Protein AF-0000000080709568 (afdb_homodimer)

Nearest PDB structures (foldseek):
  7ezg-assembly1_A  TM=5.751E-01  e=1.895E-12  Homo sapiens
  7d8d-assembly1_A  TM=6.958E-01  e=1.451E-09  Saccharomyces cerevisiae
  2hv9-assembly1_A  TM=7.213E-01  e=6.049E-09  Encephalitozoon cuniculi
  1ri1-assembly1_A  TM=7.006E-01  e=7.242E-08  Encephalitozoon cuniculi
  7pga-assembly2_C  TM=5.529E-01  e=3.460E-09  Streptomyces peucetius

InterPro domains:
  IPR013216 Methyltransferase type 11 [PF08241] (104-204)
  IPR029063 S-adenosyl-L-methionine-dependent methyltransferase superfamily [G3DSA:3.40.50.150] (75-273)
  IPR029063 S-adenosyl-L-methionine-dependent methyltransferase superfamily [SSF53335] (43-261)
  IPR050508 Methyltransferase Superfamily [PTHR42912] (42-224)

Organism: Ectocarpus siliculosus (NCBI:txid2880)

Sequence (548 aa):
MQECVDTLTEKSKAGNEMVSNLVQSLGSALVYPDAGNFDTNRKLWDNYAAEWEPDASWVQKMAQGSKTERLEVVGDEWSTRDDVMRVINDFILPNVTEESNVGEIGCGGGRVTVEVFRKAGQLTCFDISKNMLKRTRDAVGEGVCAGGGKVIFVLLSQPRLPENASDSLDFVILYDVLVHVDLHITNKYIREIARVLKPGGKAFLSTANFLSPGGWDRFNAQDKYSVGGFYFMCPDMVRLMLDKAGLRVVREGDHDPSNSYYNRDYLVLVQKPLMQECVDTLTEKSKAGNEMVSNLVQSLGSALVYPDAGNFDTNRKLWDNYAAEWEPDASWVQKMAQGSKTERLEVVGDEWSTRDDVMRVINDFILPNVTEESNVGEIGCGGGRVTVEVFRKAGQLTCFDISKNMLKRTRDAVGEGVCAGGGKVIFVLLSQPRLPENASDSLDFVILYDVLVHVDLHITNKYIREIARVLKPGGKAFLSTANFLSPGGWDRFNAQDKYSVGGFYFMCPDMVRLMLDKAGLRVVREGDHDPSNSYYNRDYLVLVQKPL

Secondary structure (DSSP, 8-state):
--SHHHHTTTSSSHHHHHHHHHHHHHHHHHT-GGGHHHHHHHHHHHHHHHH--TT-HHHHHHHHHHT-----STTGGGS-HHHHHHHIIIIIGGG--TT-EEEEES-TTSTTHHHHHTT-SEEEEEES-HHHHHHHHHHHTT---TTS-PEEEEE-SSS---GGGTT-EEEEEE-SSGGGS-HHHHHHHHHHHHHHEEEEEEEEEEEEETTSHHHHHHHHH--S--TTSPPEE-HHHHHHHHHHTT-EEEEEPPP-TTSHHHHHEEEEEEE---/--SHHHHTTTTTSHHHHHHHHHHHHTTTTTT-GGGHHHHHHHHHHHHHHHH--TT-HHHHHHHHHHT-----STTGGGS-HHHHHHHIIIIIGGG--TT-EEEEES-TTSTTHHHHHTT-SEEEEEES-HHHHHHHHHHHTT---TTSPPEEEEE-SSS---GGGTT-EEEEEE-SSGGGS-HHHHHHHHHHHHHHEEEEEEEEEEEEETTSHHHHHHHHH--S--TTSPPEE-HHHHHHHHHHTT-EEEEEPPP-TTSHHHHHEEEEEEE---

Foldseek 3Di:
DVPVVPPVCPPVVPLCVVCVVCCVVCVVLQPPVPVALLSSLQSSLQVCLVPDDCPDPNLVVLLVVQVEDDDDWPPCSPHHPVQVVVLCVVAPQVQAALDFEEEEAACFLPSSVLVRQAGHVEYEYEYQHPSRLVNNCVVNDPDHGNNRHHYHYDHDPDLADDPVLFQPGQEYEAEPPQQLGEPVSVLSNLLRVLGRHHAFHKYKHKAFACPFPLSVVQVVVDPDDDSVGTDYDHPVSVVVSNVVSQKAWDDWQAADPVHNRSRTITITMIGHHD/DVPVVPPVCPPVVPLCVVCVVCCVVCVVLQPPPPVALLSSLQSSLQVCLVPDDCPDPNLVVLLVVQVEDDDDWPPCSPHHPVQVVVLCVVAPQVQAALDFEEEEAACFLPSSVLVRQAGHVEYEYEYQHPSRLVNNCVVNDPDGGNNRYHYHYDHDPDLADDPVLFQPGQEYEAEPPQQLGEPVSVLSNLLRVLGRHHAFHKYKHKAFACPFPLSVVQVVVDPDDGSVGTDYDHPVSVVVSNVVSQKAWDDWAAADPVHNRSRTITITMIGHHD

pLDDT: mean 85.51, std 22.57, range [19.78, 98.94]

Structure (mmCIF, N/CA/C/O backbone):
data_AF-0000000080709568-model_v1
#
loop_
_entity.id
_entity.type
_entity.pdbx_description
1 polymer 'Methyltransferase type 12'
#
loop_
_atom_site.group_PDB
_atom_site.id
_atom_site.type_symbol
_atom_site.label_atom_id
_atom_site.label_alt_id
_atom_site.label_comp_id
_atom_site.label_asym_id
_atom_site.label_entity_id
_atom_site.label_seq_id
_atom_site.pdbx_PDB_ins_code
_atom_site.Cartn_x
_atom_site.Cartn_y
_atom_site.Cartn_z
_atom_site.occupancy
_atom_site.B_iso_or_equiv
_atom_site.auth_seq_id
_atom_site.auth_comp_id
_atom_site.auth_asym_id
_atom_site.auth_atom_id
_atom_site.pdbx_PDB_model_num
ATOM 1 N N . MET A 1 1 ? -40.188 -3.842 -18.328 1 19.81 1 MET A N 1
ATOM 2 C CA . MET A 1 1 ? -38.875 -4.176 -17.797 1 19.81 1 MET A CA 1
ATOM 3 C C . MET A 1 1 ? -37.875 -3.059 -18.062 1 19.81 1 MET A C 1
ATOM 5 O O . MET A 1 1 ? -36.75 -3.074 -17.547 1 19.81 1 MET A O 1
ATOM 9 N N . GLN A 1 2 ? -38.062 -2.156 -19.047 1 22.19 2 GLN A N 1
ATOM 10 C CA . GLN A 1 2 ? -37.656 -0.874 -19.594 1 22.19 2 GLN A CA 1
ATOM 11 C C . GLN A 1 2 ? -37.75 0.238 -18.562 1 22.19 2 GLN A C 1
ATOM 13 O O . GLN A 1 2 ? -36.906 1.123 -18.5 1 22.19 2 GLN A O 1
ATOM 18 N N . GLU A 1 3 ? -38.844 0.285 -17.812 1 22.75 3 GLU A N 1
ATOM 19 C CA . GLU A 1 3 ? -39.312 1.356 -16.953 1 22.75 3 GLU A CA 1
ATOM 20 C C . GLU A 1 3 ? -38.469 1.49 -15.695 1 22.75 3 GLU A C 1
ATOM 22 O O . GLU A 1 3 ? -38.344 2.576 -15.125 1 22.75 3 GLU A O 1
ATOM 27 N N . CYS A 1 4 ? -38.188 0.344 -15.055 1 20.33 4 CYS A N 1
ATOM 28 C CA . CYS A 1 4 ? -37.656 0.4 -13.703 1 20.33 4 CYS A CA 1
ATOM 29 C C . CYS A 1 4 ? -36.25 0.983 -13.711 1 20.33 4 CYS A C 1
ATOM 31 O O . CYS A 1 4 ? -35.656 1.235 -12.648 1 20.33 4 CYS A O 1
ATOM 33 N N . VAL A 1 5 ? -35.469 0.838 -14.883 1 25.39 5 VAL A N 1
ATOM 34 C CA . VAL A 1 5 ? -34.094 1.312 -15.102 1 25.39 5 VAL A CA 1
ATOM 35 C C . VAL A 1 5 ? -34.094 2.838 -15.133 1 25.39 5 VAL A C 1
ATOM 37 O O . VAL A 1 5 ? -33.031 3.455 -14.945 1 25.39 5 VAL A O 1
ATOM 40 N N . ASP A 1 6 ? -35.188 3.57 -15.281 1 26.73 6 ASP A N 1
ATOM 41 C CA . ASP A 1 6 ? -35.375 4.988 -15.562 1 26.73 6 ASP A CA 1
ATOM 42 C C . ASP A 1 6 ? -35.312 5.816 -14.281 1 26.73 6 ASP A C 1
ATOM 44 O O . ASP A 1 6 ? -34.781 6.926 -14.273 1 26.73 6 ASP A O 1
ATOM 48 N N . THR A 1 7 ? -36.062 5.453 -13.211 1 25.92 7 THR A N 1
ATOM 49 C CA . THR A 1 7 ? -36.375 6.289 -12.062 1 25.92 7 THR A CA 1
ATOM 50 C C . THR A 1 7 ? -35.156 6.422 -11.141 1 25.92 7 THR A C 1
ATOM 52 O O . THR A 1 7 ? -34.969 7.465 -10.508 1 25.92 7 THR A O 1
ATOM 55 N N . LEU A 1 8 ? -34.531 5.273 -10.773 1 23.69 8 LEU A N 1
ATOM 56 C CA . LEU A 1 8 ? -33.5 5.387 -9.766 1 23.69 8 LEU A CA 1
ATOM 57 C C . LEU A 1 8 ? -32.281 6.137 -10.328 1 23.69 8 LEU A C 1
ATOM 59 O O . LEU A 1 8 ? -31.328 6.402 -9.602 1 23.69 8 LEU A O 1
ATOM 63 N N . THR A 1 9 ? -32.156 6.566 -11.703 1 28.84 9 THR A N 1
ATOM 64 C CA . THR A 1 9 ? -31.266 7.363 -12.523 1 28.84 9 THR A CA 1
ATOM 65 C C . THR A 1 9 ? -31.406 8.852 -12.211 1 28.84 9 THR A C 1
ATOM 67 O O . THR A 1 9 ? -30.562 9.656 -12.586 1 28.84 9 THR A O 1
ATOM 70 N N . GLU A 1 10 ? -32.5 9.375 -11.695 1 27.3 10 GLU A N 1
ATOM 71 C CA . GLU A 1 10 ? -32.781 10.805 -11.562 1 27.3 10 GLU A CA 1
ATOM 72 C C . GLU A 1 10 ? -32.031 11.391 -10.359 1 27.3 10 GLU A C 1
ATOM 74 O O . GLU A 1 10 ? -31.484 12.492 -10.438 1 27.3 10 GLU A O 1
ATOM 79 N N . LYS A 1 11 ? -32.469 11.18 -9.102 1 29.64 11 LYS A N 1
ATOM 80 C CA . LYS A 1 11 ? -31.984 11.844 -7.898 1 29.64 11 LYS A CA 1
ATOM 81 C C . LYS A 1 11 ? -30.531 11.477 -7.629 1 29.64 11 LYS A C 1
ATOM 83 O O . LYS A 1 11 ? -29.891 12.086 -6.77 1 29.64 11 LYS A O 1
ATOM 88 N N . SER A 1 12 ? -30.047 10.242 -7.828 1 28.78 12 SER A N 1
ATOM 89 C CA . SER A 1 12 ? -28.734 9.617 -7.68 1 28.78 12 SER A CA 1
ATOM 90 C C . SER A 1 12 ? -27.75 10.133 -8.719 1 28.78 12 SER A C 1
ATOM 92 O O . SER A 1 12 ? -26.594 9.727 -8.742 1 28.78 12 SER A O 1
ATOM 94 N N . LYS A 1 13 ? -28.172 11.055 -9.719 1 32.28 13 LYS A N 1
ATOM 95 C CA . LYS A 1 13 ? -27.641 11.773 -10.867 1 32.28 13 LYS A CA 1
ATOM 96 C C . LYS A 1 13 ? -26.859 13.008 -10.43 1 32.28 13 LYS A C 1
ATOM 98 O O . LYS A 1 13 ? -25.969 13.477 -11.148 1 32.28 13 LYS A O 1
ATOM 103 N N . ALA A 1 14 ? -27.484 13.836 -9.516 1 29.38 14 ALA A N 1
ATOM 104 C CA . ALA A 1 14 ? -26.938 15.148 -9.18 1 29.38 14 ALA A CA 1
ATOM 105 C C . ALA A 1 14 ? -25.594 15.016 -8.477 1 29.38 14 ALA A C 1
ATOM 107 O O . ALA A 1 14 ? -24.688 15.828 -8.695 1 29.38 14 ALA A O 1
ATOM 108 N N . GLY A 1 15 ? -25.531 14.273 -7.367 1 30.25 15 GLY A N 1
ATOM 109 C CA . GLY A 1 15 ? -24.297 14.031 -6.648 1 30.25 15 GLY A CA 1
ATOM 110 C C . GLY A 1 15 ? -23.234 13.367 -7.5 1 30.25 15 GLY A C 1
ATOM 111 O O . GLY A 1 15 ? -22.062 13.289 -7.102 1 30.25 15 GLY A O 1
ATOM 112 N N . ASN A 1 16 ? -23.594 12.539 -8.602 1 34.34 16 ASN A N 1
ATOM 113 C CA . ASN A 1 16 ? -22.891 11.852 -9.672 1 34.34 16 ASN A CA 1
ATOM 114 C C . ASN A 1 16 ? -22.234 12.836 -10.648 1 34.34 16 ASN A C 1
ATOM 116 O O . ASN A 1 16 ? -21.141 12.586 -11.156 1 34.34 16 ASN A O 1
ATOM 120 N N . GLU A 1 17 ? -22.953 14.023 -10.797 1 33.31 17 GLU A N 1
ATOM 121 C CA . GLU A 1 17 ? -22.422 14.992 -11.75 1 33.31 17 GLU A CA 1
ATOM 122 C C . GLU A 1 17 ? -21.172 15.68 -11.211 1 33.31 17 GLU A C 1
ATOM 124 O O . GLU A 1 17 ? -20.219 15.906 -11.953 1 33.31 17 GLU A O 1
ATOM 129 N N . MET A 1 18 ? -21.25 16.156 -9.914 1 29.97 18 MET A N 1
ATOM 130 C CA . MET A 1 18 ? -20.078 16.859 -9.391 1 29.97 18 MET A CA 1
ATOM 131 C C . MET A 1 18 ? -18.891 15.922 -9.273 1 29.97 18 MET A C 1
ATOM 133 O O . MET A 1 18 ? -17.766 16.266 -9.672 1 29.97 18 MET A O 1
ATOM 137 N N . VAL A 1 19 ? -18.938 14.742 -8.625 1 31.95 19 VAL A N 1
ATOM 138 C CA . VAL A 1 19 ? -17.875 13.742 -8.703 1 31.95 19 VAL A CA 1
ATOM 139 C C . VAL A 1 19 ? -17.625 13.375 -10.164 1 31.95 19 VAL A C 1
ATOM 141 O O . VAL A 1 19 ? -16.469 13.281 -10.594 1 31.95 19 VAL A O 1
ATOM 144 N N . SER A 1 20 ? -18.672 13.258 -11 1 34.41 20 SER A N 1
ATOM 145 C CA . SER A 1 20 ? -18.531 13.086 -12.438 1 34.41 20 SER A CA 1
ATOM 146 C C . SER A 1 20 ? -17.828 14.281 -13.078 1 34.41 20 SER A C 1
ATOM 148 O O . SER A 1 20 ? -16.938 14.117 -13.898 1 34.41 20 SER A O 1
ATOM 150 N N . ASN A 1 21 ? -18.266 15.523 -12.68 1 33.12 21 ASN A N 1
ATOM 151 C CA . ASN A 1 21 ? -17.578 16.719 -13.188 1 33.12 21 ASN A CA 1
ATOM 152 C C . ASN A 1 21 ? -16.172 16.859 -12.609 1 33.12 21 ASN A C 1
ATOM 154 O O . ASN A 1 21 ? -15.25 17.234 -13.312 1 33.12 21 ASN A O 1
ATOM 158 N N . LEU A 1 22 ? -16.016 16.828 -11.25 1 31.66 22 LEU A N 1
ATOM 159 C CA . LEU A 1 22 ? -14.672 16.797 -10.695 1 31.66 22 LEU A CA 1
ATOM 160 C C . LEU A 1 22 ? -13.883 15.609 -11.25 1 31.66 22 LEU A C 1
ATOM 162 O O . LEU A 1 22 ? -12.719 15.758 -11.633 1 31.66 22 LEU A O 1
ATOM 166 N N . VAL A 1 23 ? -14.383 14.461 -11.266 1 32.66 23 VAL A N 1
ATOM 167 C CA . VAL A 1 23 ? -13.773 13.359 -12.008 1 32.66 23 VAL A CA 1
ATOM 168 C C . VAL A 1 23 ? -13.648 13.742 -13.484 1 32.66 23 VAL A C 1
ATOM 170 O O . VAL A 1 23 ? -12.617 13.477 -14.109 1 32.66 23 VAL A O 1
ATOM 173 N N . GLN A 1 24 ? -14.664 14.219 -14.164 1 35.19 24 GLN A N 1
ATOM 174 C CA . GLN A 1 24 ? -14.531 14.711 -15.523 1 35.19 24 GLN A CA 1
ATOM 175 C C . GLN A 1 24 ? -13.461 15.805 -15.609 1 35.19 24 GLN A C 1
ATOM 177 O O . GLN A 1 24 ? -12.688 15.844 -16.562 1 35.19 24 GLN A O 1
ATOM 182 N N . SER A 1 25 ? -13.602 16.906 -14.828 1 30.38 25 SER A N 1
ATOM 183 C CA . SER A 1 25 ? -12.523 17.891 -14.797 1 30.38 25 SER A CA 1
ATOM 184 C C . SER A 1 25 ? -11.242 17.281 -14.219 1 30.38 25 SER A C 1
ATOM 186 O O . SER A 1 25 ? -10.148 17.547 -14.727 1 30.38 25 SER A O 1
ATOM 188 N N . LEU A 1 26 ? -11.328 16.719 -13.008 1 31.09 26 LEU A N 1
ATOM 189 C CA . LEU A 1 26 ? -10.18 16.031 -12.43 1 31.09 26 LEU A CA 1
ATOM 190 C C . LEU A 1 26 ? -9.844 14.781 -13.227 1 31.09 26 LEU A C 1
ATOM 192 O O . LEU A 1 26 ? -8.797 14.164 -13.008 1 31.09 26 LEU A O 1
ATOM 196 N N . GLY A 1 27 ? -10.727 14.359 -13.984 1 31.58 27 GLY A N 1
ATOM 197 C CA . GLY A 1 27 ? -10.469 13.352 -14.992 1 31.58 27 GLY A CA 1
ATOM 198 C C . GLY A 1 27 ? -9.203 13.609 -15.789 1 31.58 27 GLY A C 1
ATOM 199 O O . GLY A 1 27 ? -8.492 12.672 -16.156 1 31.58 27 GLY A O 1
ATOM 200 N N . SER A 1 28 ? -9.055 14.797 -16.203 1 31.17 28 SER A N 1
ATOM 201 C CA . SER A 1 28 ? -7.75 15.125 -16.766 1 31.17 28 SER A CA 1
ATOM 202 C C . SER A 1 28 ? -6.641 14.938 -15.734 1 31.17 28 SER A C 1
ATOM 204 O O . SER A 1 28 ? -5.516 14.57 -16.078 1 31.17 28 SER A O 1
ATOM 206 N N . ALA A 1 29 ? -6.836 15.398 -14.508 1 30.2 29 ALA A N 1
ATOM 207 C CA . ALA A 1 29 ? -5.828 15.203 -13.469 1 30.2 29 ALA A CA 1
ATOM 208 C C . ALA A 1 29 ? -5.742 13.734 -13.062 1 30.2 29 ALA A C 1
ATOM 210 O O . ALA A 1 29 ? -4.672 13.25 -12.68 1 30.2 29 ALA A O 1
ATOM 211 N N . LEU A 1 30 ? -6.867 13.125 -12.914 1 31.81 30 LEU A N 1
ATOM 212 C CA . LEU A 1 30 ? -6.898 11.695 -12.648 1 31.81 30 LEU A CA 1
ATOM 213 C C . LEU A 1 30 ? -6.203 10.922 -13.766 1 31.81 30 LEU A C 1
ATOM 215 O O . LEU A 1 30 ? -5.906 9.734 -13.609 1 31.81 30 LEU A O 1
ATOM 219 N N . VAL A 1 31 ? -6.285 11.461 -14.914 1 31.81 31 VAL A N 1
ATOM 220 C CA . VAL A 1 31 ? -5.766 10.758 -16.078 1 31.81 31 VAL A CA 1
ATOM 221 C C . VAL A 1 31 ? -4.238 10.805 -16.078 1 31.81 31 VAL A C 1
ATOM 223 O O . VAL A 1 31 ? -3.598 10.43 -17.062 1 31.81 31 VAL A O 1
ATOM 226 N N . TYR A 1 32 ? -3.744 11.688 -15.297 1 32.12 32 TYR A N 1
ATOM 227 C CA . TYR A 1 32 ? -2.303 11.742 -15.523 1 32.12 32 TYR A CA 1
ATOM 228 C C . TYR A 1 32 ? -1.604 10.562 -14.867 1 32.12 32 TYR A C 1
ATOM 230 O O . TYR A 1 32 ? -1.158 10.656 -13.719 1 32.12 32 TYR A O 1
ATOM 238 N N . PRO A 1 33 ? -2.031 9.352 -15.188 1 39.34 33 PRO A N 1
ATOM 239 C CA . PRO A 1 33 ? -1.466 8.133 -14.617 1 39.34 33 PRO A CA 1
ATOM 240 C C . PRO A 1 33 ? 0.006 8.281 -14.242 1 39.34 33 PRO A C 1
ATOM 242 O O . PRO A 1 33 ? 0.468 7.656 -13.281 1 39.34 33 PRO A O 1
ATOM 245 N N . ASP A 1 34 ? 0.761 9.039 -15.188 1 40.81 34 ASP A N 1
ATOM 246 C CA . ASP A 1 34 ? 2.211 9.164 -15.07 1 40.81 34 ASP A CA 1
ATOM 247 C C . ASP A 1 34 ? 2.588 10.164 -13.984 1 40.81 34 ASP A C 1
ATOM 249 O O . ASP A 1 34 ? 3.771 10.422 -13.75 1 40.81 34 ASP A O 1
ATOM 253 N N . ALA A 1 35 ? 1.64 10.852 -13.719 1 50.91 35 ALA A N 1
ATOM 254 C CA . ALA A 1 35 ? 2.189 11.984 -12.977 1 50.91 35 ALA A CA 1
ATOM 255 C C . ALA A 1 35 ? 2.713 11.547 -11.609 1 50.91 35 ALA A C 1
ATOM 257 O O . ALA A 1 35 ? 3.578 12.211 -11.031 1 50.91 35 ALA A O 1
ATOM 258 N N . GLY A 1 36 ? 2.602 10.25 -11.391 1 70.69 36 GLY A N 1
ATOM 259 C CA . GLY A 1 36 ? 3.072 9.805 -10.086 1 70.69 36 GLY A CA 1
ATOM 260 C C . GLY A 1 36 ? 2.189 10.273 -8.945 1 70.69 36 GLY A C 1
ATOM 261 O O . GLY A 1 36 ? 1.36 11.172 -9.117 1 70.69 36 GLY A O 1
ATOM 262 N N . ASN A 1 37 ? 2.068 9.75 -7.914 1 81.31 37 ASN A N 1
ATOM 263 C CA . ASN A 1 37 ? 1.247 9.992 -6.734 1 81.31 37 ASN A CA 1
ATOM 264 C C . ASN A 1 37 ? 1.33 11.445 -6.273 1 81.31 37 ASN A C 1
ATOM 266 O O . ASN A 1 37 ? 0.308 12.062 -5.984 1 81.31 37 ASN A O 1
ATOM 270 N N . PHE A 1 38 ? 2.488 12.062 -6.32 1 87.38 38 PHE A N 1
ATOM 271 C CA . PHE A 1 38 ? 2.701 13.43 -5.852 1 87.38 38 PHE A CA 1
ATOM 272 C C . PHE A 1 38 ? 1.969 14.43 -6.738 1 87.38 38 PHE A C 1
ATOM 274 O O . PHE A 1 38 ? 1.222 15.273 -6.242 1 87.38 38 PHE A O 1
ATOM 281 N N . ASP A 1 39 ? 2.125 14.289 -8.008 1 84.38 39 ASP A N 1
ATOM 282 C CA . ASP A 1 39 ? 1.532 15.234 -8.953 1 84.38 39 ASP A CA 1
ATOM 283 C C . ASP A 1 39 ? 0.012 15.086 -8.984 1 84.38 39 ASP A C 1
ATOM 285 O O . ASP A 1 39 ? -0.707 16.078 -9.133 1 84.38 39 ASP A O 1
ATOM 289 N N . THR A 1 40 ? -0.407 13.883 -8.891 1 81.06 40 THR A N 1
ATOM 290 C CA . THR A 1 40 ? -1.847 13.648 -8.844 1 81.06 40 THR A CA 1
ATOM 291 C C . THR A 1 40 ? -2.463 14.312 -7.617 1 81.06 40 THR A C 1
ATOM 293 O O . THR A 1 40 ? -3.521 14.938 -7.711 1 81.06 40 THR A O 1
ATOM 296 N N . ASN A 1 41 ? -1.823 14.203 -6.52 1 88.31 41 ASN A N 1
ATOM 297 C CA . ASN A 1 41 ? -2.295 14.875 -5.312 1 88.31 41 ASN A CA 1
ATOM 298 C C . ASN A 1 41 ? -2.291 16.391 -5.473 1 88.31 41 ASN A C 1
ATOM 300 O O . ASN A 1 41 ? -3.238 17.062 -5.066 1 88.31 41 ASN A O 1
ATOM 304 N N . ARG A 1 42 ? -1.25 16.875 -6.027 1 90.44 42 ARG A N 1
ATOM 305 C CA . ARG A 1 42 ? -1.167 18.312 -6.238 1 90.44 42 ARG A CA 1
ATOM 306 C C . ARG A 1 42 ? -2.363 18.828 -7.039 1 90.44 42 ARG A C 1
ATOM 308 O O . ARG A 1 42 ? -3.02 19.781 -6.641 1 90.44 42 ARG A O 1
ATOM 315 N N . LYS A 1 43 ? -2.619 18.141 -8.109 1 83.5 43 LYS A N 1
ATOM 316 C CA . LYS A 1 43 ? -3.723 18.547 -8.969 1 83.5 43 LYS A CA 1
ATOM 317 C C . LYS A 1 43 ? -5.062 18.438 -8.25 1 83.5 43 LYS A C 1
ATOM 319 O O . LYS A 1 43 ? -5.891 19.344 -8.305 1 83.5 43 LYS A O 1
ATOM 324 N N . LEU A 1 44 ? -5.223 17.344 -7.57 1 83.38 44 LEU A N 1
ATOM 325 C CA . LEU A 1 44 ? -6.48 17.062 -6.883 1 83.38 44 LEU A CA 1
ATOM 326 C C . LEU A 1 44 ? -6.762 18.125 -5.82 1 83.38 44 LEU A C 1
ATOM 328 O O . LEU A 1 44 ? -7.828 18.734 -5.82 1 83.38 44 LEU A O 1
ATOM 332 N N . TRP A 1 45 ? -5.828 18.344 -5.043 1 90.88 45 TRP A N 1
ATOM 333 C CA . TRP A 1 45 ? -6.07 19.219 -3.898 1 90.88 45 TRP A CA 1
ATOM 334 C C . TRP A 1 45 ? -6.105 20.672 -4.328 1 90.88 45 TRP A C 1
ATOM 336 O O . TRP A 1 45 ? -6.812 21.484 -3.723 1 90.88 45 TRP A O 1
ATOM 346 N N . ASP A 1 46 ? -5.359 20.969 -5.371 1 91.5 46 ASP A N 1
ATOM 347 C CA . ASP A 1 46 ? -5.422 22.328 -5.891 1 91.5 46 ASP A CA 1
ATOM 348 C C . ASP A 1 46 ? -6.812 22.641 -6.445 1 91.5 46 ASP A C 1
ATOM 350 O O . ASP A 1 46 ? -7.371 23.703 -6.172 1 91.5 46 ASP A O 1
ATOM 354 N N . ASN A 1 47 ? -7.34 21.688 -7.137 1 85.44 47 ASN A N 1
ATOM 355 C CA . ASN A 1 47 ? -8.688 21.844 -7.676 1 85.44 47 ASN A CA 1
ATOM 356 C C . ASN A 1 47 ? -9.742 21.812 -6.57 1 85.44 47 ASN A C 1
ATOM 358 O O . ASN A 1 47 ? -10.711 22.578 -6.617 1 85.44 47 ASN A O 1
ATOM 362 N N . TYR A 1 48 ? -9.539 20.938 -5.648 1 87.38 48 TYR A N 1
ATOM 363 C CA . TYR A 1 48 ? -10.445 20.859 -4.504 1 87.38 48 TYR A CA 1
ATOM 364 C C . TYR A 1 48 ? -10.57 22.219 -3.826 1 87.38 48 TYR A C 1
ATOM 366 O O . TYR A 1 48 ? -11.68 22.719 -3.625 1 87.38 48 TYR A O 1
ATOM 374 N N . ALA A 1 49 ? -9.484 22.812 -3.545 1 93.94 49 ALA A N 1
ATOM 375 C CA . ALA A 1 49 ? -9.453 24.094 -2.855 1 93.94 49 ALA A CA 1
ATOM 376 C C . ALA A 1 49 ? -10.062 25.188 -3.721 1 93.94 49 ALA A C 1
ATOM 378 O O . ALA A 1 49 ? -10.773 26.062 -3.217 1 93.94 49 ALA A O 1
ATOM 379 N N . ALA A 1 50 ? -9.789 25.109 -4.961 1 90.88 50 ALA A N 1
ATOM 380 C CA . ALA A 1 50 ? -10.281 26.141 -5.879 1 90.88 50 ALA A CA 1
ATOM 381 C C . ALA A 1 50 ? -11.805 26.125 -5.965 1 90.88 50 ALA A C 1
ATOM 383 O O . ALA A 1 50 ? -12.438 27.172 -6.066 1 90.88 50 ALA A O 1
ATOM 384 N N . GLU A 1 51 ? -12.367 24.938 -5.832 1 87.38 51 GLU A N 1
ATOM 385 C CA . GLU A 1 51 ? -13.797 24.781 -6.07 1 87.38 51 GLU A CA 1
ATOM 386 C C . GLU A 1 51 ? -14.57 24.766 -4.754 1 87.38 51 GLU A C 1
ATOM 388 O O . GLU A 1 51 ? -15.805 24.812 -4.754 1 87.38 51 GLU A O 1
ATOM 393 N N . TRP A 1 52 ? -13.898 24.766 -3.721 1 91.19 52 TRP A N 1
ATOM 394 C CA . TRP A 1 52 ? -14.539 24.609 -2.42 1 91.19 52 TRP A CA 1
ATOM 395 C C . TRP A 1 52 ? -15.336 25.859 -2.051 1 91.19 52 TRP A C 1
ATOM 397 O O . TRP A 1 52 ? -14.828 26.969 -2.129 1 91.19 52 TRP A O 1
ATOM 407 N N . GLU A 1 53 ? -16.578 25.609 -1.71 1 91.75 53 GLU A N 1
ATOM 408 C CA . GLU A 1 53 ? -17.484 26.562 -1.067 1 91.75 53 GLU A CA 1
ATOM 409 C C . GLU A 1 53 ? -18.359 25.859 -0.038 1 91.75 53 GLU A C 1
ATOM 411 O O . GLU A 1 53 ? -18.812 24.719 -0.258 1 91.75 53 GLU A O 1
ATOM 416 N N . PRO A 1 54 ? -18.594 26.578 1.05 1 92.44 54 PRO A N 1
ATOM 417 C CA . PRO A 1 54 ? -19.359 25.891 2.088 1 92.44 54 PRO A CA 1
ATOM 418 C C . PRO A 1 54 ? -20.734 25.438 1.595 1 92.44 54 PRO A C 1
ATOM 420 O O . PRO A 1 54 ? -21.281 24.453 2.096 1 92.44 54 PRO A O 1
ATOM 423 N N . ASP A 1 55 ? -21.281 26.094 0.595 1 91.31 55 ASP A N 1
ATOM 424 C CA . ASP A 1 55 ? -22.625 25.766 0.145 1 91.31 55 ASP A CA 1
ATOM 425 C C . ASP A 1 55 ? -22.594 24.891 -1.106 1 91.31 55 ASP A C 1
ATOM 427 O O . ASP A 1 55 ? -23.656 24.531 -1.636 1 91.31 55 ASP A O 1
ATOM 431 N N . ALA A 1 56 ? -21.375 24.609 -1.531 1 85.12 56 ALA A N 1
ATOM 432 C CA . ALA A 1 56 ? -21.312 23.688 -2.666 1 85.12 56 ALA A CA 1
ATOM 433 C C . ALA A 1 56 ? -21.969 22.344 -2.332 1 85.12 56 ALA A C 1
ATOM 435 O O . ALA A 1 56 ? -21.781 21.812 -1.232 1 85.12 56 ALA A O 1
ATOM 436 N N . SER A 1 57 ? -22.688 21.719 -3.285 1 81.06 57 SER A N 1
ATOM 437 C CA . SER A 1 57 ? -23.469 20.516 -3.059 1 81.06 57 SER A CA 1
ATOM 438 C C . SER A 1 57 ? -22.578 19.359 -2.592 1 81.06 57 SER A C 1
ATOM 440 O O . SER A 1 57 ? -22.938 18.625 -1.666 1 81.06 57 SER A O 1
ATOM 442 N N . TRP A 1 58 ? -21.469 19.281 -3.236 1 78.88 58 TRP A N 1
ATOM 443 C CA . TRP A 1 58 ? -20.594 18.156 -2.885 1 78.88 58 TRP A CA 1
ATOM 444 C C . TRP A 1 58 ? -20 18.359 -1.492 1 78.88 58 TRP A C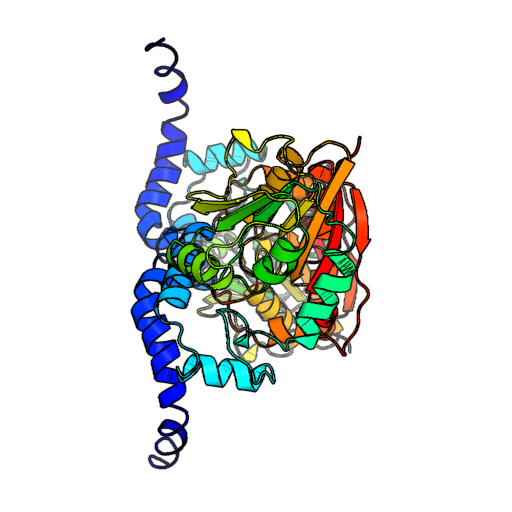 1
ATOM 446 O O . TRP A 1 58 ? -19.797 17.391 -0.757 1 78.88 58 TRP A O 1
ATOM 456 N N . VAL A 1 59 ? -19.719 19.562 -1.114 1 87.06 59 VAL A N 1
ATOM 457 C CA . VAL A 1 59 ? -19.219 19.859 0.225 1 87.06 59 VAL A CA 1
ATOM 458 C C . VAL A 1 59 ? -20.297 19.547 1.259 1 87.06 59 VAL A C 1
ATOM 460 O O . VAL A 1 59 ? -20.031 18.906 2.277 1 87.06 59 VAL A O 1
ATOM 463 N N . GLN A 1 60 ? -21.484 19.891 0.962 1 87.5 60 GLN A N 1
ATOM 464 C CA . GLN A 1 60 ? -22.625 19.641 1.85 1 87.5 60 GLN A CA 1
ATOM 465 C C . GLN A 1 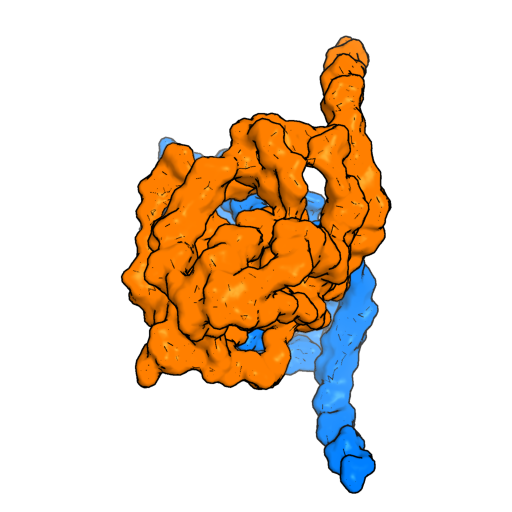60 ? -22.859 18.141 2.008 1 87.5 60 GLN A C 1
ATOM 467 O O . GLN A 1 60 ? -23.156 17.672 3.109 1 87.5 60 GLN A O 1
ATOM 472 N N . LYS A 1 61 ? -22.734 17.453 0.983 1 82.12 61 LYS A N 1
ATOM 473 C CA . LYS A 1 61 ? -22.906 16 1.039 1 82.12 61 LYS A CA 1
ATOM 474 C C . LYS A 1 61 ? -21.844 15.359 1.936 1 82.12 61 LYS A C 1
ATOM 476 O O . LYS A 1 61 ? -22.156 14.484 2.746 1 82.12 61 LYS A O 1
ATOM 481 N N . MET A 1 62 ? -20.625 15.805 1.79 1 82.62 62 MET A N 1
ATOM 482 C CA . MET A 1 62 ? -19.547 15.297 2.635 1 82.62 62 MET A CA 1
ATOM 483 C C . MET A 1 62 ? -19.797 15.648 4.098 1 82.62 62 MET A C 1
ATOM 485 O O . MET A 1 62 ? -19.578 14.828 4.984 1 82.62 62 MET A O 1
ATOM 489 N N . ALA A 1 63 ? -20.234 16.844 4.293 1 86.81 63 ALA A N 1
ATOM 490 C CA . ALA A 1 63 ? -20.484 17.312 5.648 1 86.81 63 ALA A CA 1
ATOM 491 C C . ALA A 1 63 ? -21.594 16.484 6.316 1 86.81 63 ALA A C 1
ATOM 493 O O . ALA A 1 63 ? -21.5 16.188 7.508 1 86.81 63 ALA A O 1
ATOM 494 N N . GLN A 1 64 ? -22.547 16.156 5.562 1 81.31 64 GLN A N 1
ATOM 495 C CA . GLN A 1 64 ? -23.609 15.297 6.074 1 81.31 64 GLN A CA 1
ATOM 496 C C . GLN A 1 64 ? -23.078 13.922 6.473 1 81.31 64 GLN A C 1
ATOM 498 O O . GLN A 1 64 ? -23.438 13.398 7.531 1 81.31 64 GLN A O 1
ATOM 503 N N . GLY A 1 65 ? -22.203 13.469 5.715 1 76.75 65 GLY A N 1
ATOM 504 C CA . GLY A 1 65 ? -21.609 12.172 6 1 76.75 65 GLY A CA 1
ATOM 505 C C . GLY A 1 65 ? -20.766 12.172 7.254 1 76.75 65 GLY A C 1
ATOM 506 O O . GLY A 1 65 ? -20.719 11.172 7.98 1 76.75 65 GLY A O 1
ATOM 507 N N . SER A 1 66 ? -20.141 13.312 7.43 1 77.25 66 SER A N 1
ATOM 508 C CA . SER A 1 66 ? -19.25 13.414 8.57 1 77.25 66 SER A CA 1
ATOM 509 C C . SER A 1 66 ? -19.953 14.016 9.781 1 77.25 66 SER A C 1
ATOM 511 O O . SER A 1 66 ? -19.344 14.188 10.844 1 77.25 66 SER A O 1
ATOM 513 N N . LYS A 1 67 ? -21.25 14.406 9.633 1 81.12 67 LYS A N 1
ATOM 514 C CA . LYS A 1 67 ? -22.094 14.953 10.703 1 81.12 67 LYS A CA 1
ATOM 515 C C . LYS A 1 67 ? -21.516 16.266 11.219 1 81.12 67 LYS A C 1
ATOM 517 O O . LYS A 1 67 ? -21.422 16.484 12.43 1 81.12 67 LYS A O 1
ATOM 522 N N . THR A 1 68 ? -21.016 17.031 10.242 1 82.94 68 THR A N 1
ATOM 523 C CA . THR A 1 68 ? -20.5 18.344 10.609 1 82.94 68 THR A CA 1
ATOM 524 C C . THR A 1 68 ? -21.438 19.453 10.125 1 82.94 68 THR A C 1
ATOM 526 O O . THR A 1 68 ? -22.062 19.312 9.07 1 82.94 68 THR A O 1
ATOM 529 N N . GLU A 1 69 ? -21.531 20.516 10.953 1 77.31 69 GLU A N 1
ATOM 530 C CA . GLU A 1 69 ? -22.484 21.562 10.594 1 77.31 69 GLU A CA 1
ATOM 531 C C . GLU A 1 69 ? -21.766 22.875 10.297 1 77.31 69 GLU A C 1
ATOM 533 O O . GLU A 1 69 ? -22.234 23.688 9.484 1 77.31 69 GLU A O 1
ATOM 538 N N . ARG A 1 70 ? -20.703 23.109 10.828 1 83.62 70 ARG A N 1
ATOM 539 C CA . ARG A 1 70 ? -20 24.375 10.664 1 83.62 70 ARG A CA 1
ATOM 540 C C . ARG A 1 70 ? -18.859 24.25 9.656 1 83.62 70 ARG A C 1
ATOM 542 O O . ARG A 1 70 ? -17.906 23.5 9.891 1 83.62 70 ARG A O 1
ATOM 549 N N . LEU A 1 71 ? -19.047 24.938 8.484 1 92.81 71 LEU A N 1
ATOM 550 C CA . LEU A 1 71 ? -18.031 24.891 7.434 1 92.81 71 LEU A CA 1
ATOM 551 C C . LEU A 1 71 ? -17.375 26.266 7.254 1 92.81 71 LEU A C 1
ATOM 553 O O . LEU A 1 71 ? -17.922 27.141 6.574 1 92.81 71 LEU A O 1
ATOM 557 N N . GLU A 1 72 ? -16.25 26.422 7.914 1 91.75 72 GLU A N 1
ATOM 558 C CA . GLU A 1 72 ? -15.547 27.703 7.887 1 91.75 72 GLU A CA 1
ATOM 559 C C . GLU A 1 72 ? -14.328 27.641 6.973 1 91.75 72 GLU A C 1
ATOM 561 O O . GLU A 1 72 ? -14.016 28.609 6.281 1 91.75 72 GLU A O 1
ATOM 566 N N . VAL A 1 73 ? -13.656 26.578 7.027 1 94.31 73 VAL A N 1
ATOM 567 C CA . VAL A 1 73 ? -12.461 26.422 6.203 1 94.31 73 VAL A CA 1
ATOM 568 C C . VAL A 1 73 ? -12.516 25.078 5.48 1 94.31 73 VAL A C 1
ATOM 570 O O . VAL A 1 73 ? -13.242 24.172 5.891 1 94.31 73 VAL A O 1
ATOM 573 N N . VAL A 1 74 ? -11.688 24.953 4.398 1 93.5 74 VAL A N 1
ATOM 574 C CA . VAL A 1 74 ? -11.57 23.703 3.672 1 93.5 74 VAL A CA 1
ATOM 575 C C . VAL A 1 74 ? -11.172 22.578 4.637 1 93.5 74 VAL A C 1
ATOM 577 O O . VAL A 1 74 ? -10.219 22.734 5.402 1 93.5 74 VAL A O 1
ATOM 580 N N . GLY A 1 75 ? -11.891 21.516 4.641 1 92.88 75 GLY A N 1
ATOM 581 C CA . GLY A 1 75 ? -11.578 20.359 5.477 1 92.88 75 GLY A CA 1
ATOM 582 C C . GLY A 1 75 ? -12.555 20.188 6.625 1 92.88 75 GLY A C 1
ATOM 583 O O . GLY A 1 75 ? -12.617 19.109 7.23 1 92.88 75 GLY A O 1
ATOM 584 N N . ASP A 1 76 ? -13.312 21.203 6.895 1 94.06 76 ASP A N 1
ATOM 585 C CA . ASP A 1 76 ? -14.305 21.109 7.961 1 94.06 76 ASP A CA 1
ATOM 586 C C . ASP A 1 76 ? -15.328 20.016 7.656 1 94.06 76 ASP A C 1
ATOM 588 O O . ASP A 1 76 ? -15.906 19.422 8.578 1 94.06 76 ASP A O 1
ATOM 592 N N . GLU A 1 77 ? -15.523 19.734 6.402 1 90.5 77 GLU A N 1
ATOM 593 C CA . GLU A 1 77 ? -16.531 18.766 5.969 1 90.5 77 GLU A CA 1
ATOM 594 C C . GLU A 1 77 ? -16.062 17.328 6.172 1 90.5 77 GLU A C 1
ATOM 596 O O . GLU A 1 77 ? -16.844 16.391 6.055 1 90.5 77 GLU A O 1
ATOM 601 N N . TRP A 1 78 ? -14.797 17.141 6.594 1 91.06 78 TRP A N 1
ATOM 602 C CA . TRP A 1 78 ? -14.203 15.805 6.57 1 91.06 78 TRP A CA 1
ATOM 603 C C . TRP A 1 78 ? -14.453 15.07 7.883 1 91.06 78 TRP A C 1
ATOM 605 O O . TRP A 1 78 ? -14.305 13.852 7.957 1 91.06 78 TRP A O 1
ATOM 615 N N . SER A 1 79 ? -14.703 15.789 8.945 1 92.56 79 SER A N 1
ATOM 616 C CA . SER A 1 79 ? -14.977 15.227 10.266 1 92.56 79 SER A CA 1
ATOM 617 C C . SER A 1 79 ? -15.648 16.25 11.172 1 92.56 79 SER A C 1
ATOM 619 O O . SER A 1 79 ? -15.672 17.438 10.859 1 92.56 79 SER A O 1
ATOM 621 N N . THR A 1 80 ? -16.125 15.742 12.273 1 93.94 80 THR A N 1
ATOM 622 C CA . THR A 1 80 ? -16.641 16.688 13.25 1 93.94 80 THR A CA 1
ATOM 623 C C . THR A 1 80 ? -15.508 17.5 13.883 1 93.94 80 THR A C 1
ATOM 625 O O . THR A 1 80 ? -14.375 17.016 13.969 1 93.94 80 THR A O 1
ATOM 628 N N . ARG A 1 81 ? -15.883 18.688 14.305 1 93.56 81 ARG A N 1
ATOM 629 C CA . ARG A 1 81 ? -14.914 19.516 15 1 93.56 81 ARG A CA 1
ATOM 630 C C . ARG A 1 81 ? -14.398 18.828 16.25 1 93.56 81 ARG A C 1
ATOM 632 O O . ARG A 1 81 ? -13.203 18.875 16.562 1 93.56 81 ARG A O 1
ATOM 639 N N . ASP A 1 82 ? -15.281 18.141 16.922 1 95.31 82 ASP A N 1
ATOM 640 C CA . ASP A 1 82 ? -14.898 17.438 18.156 1 95.31 82 ASP A CA 1
ATOM 641 C C . ASP A 1 82 ? -13.844 16.375 17.875 1 95.31 82 ASP A C 1
ATOM 643 O O . ASP A 1 82 ? -12.891 16.219 18.641 1 95.31 82 ASP A O 1
ATOM 647 N N . ASP A 1 83 ? -13.992 15.672 16.828 1 96.44 83 ASP A N 1
ATOM 648 C CA . ASP A 1 83 ? -13.062 14.602 16.484 1 96.44 83 ASP A CA 1
ATOM 649 C C . ASP A 1 83 ? -11.672 15.164 16.188 1 96.44 83 ASP A C 1
ATOM 651 O O . ASP A 1 83 ? -10.672 14.664 16.719 1 96.44 83 ASP A O 1
ATOM 655 N N . VAL A 1 84 ? -11.672 16.188 15.391 1 96.56 84 VAL A N 1
ATOM 656 C CA . VAL A 1 84 ? -10.375 16.75 15.016 1 96.56 84 VAL A CA 1
ATOM 657 C C . VAL A 1 84 ? -9.742 17.422 16.234 1 96.56 84 VAL A C 1
ATOM 659 O O . VAL A 1 84 ? -8.539 17.281 16.469 1 96.56 84 VAL A O 1
ATOM 662 N N . MET A 1 85 ? -10.469 18.078 17.047 1 97.06 85 MET A N 1
ATOM 663 C CA . MET A 1 85 ? -9.938 18.797 18.203 1 97.06 85 MET A CA 1
ATOM 664 C C . MET A 1 85 ? -9.398 17.812 19.25 1 97.06 85 MET A C 1
ATOM 666 O O . MET A 1 85 ? -8.422 18.094 19.938 1 97.06 85 MET A O 1
ATOM 670 N N . ARG A 1 86 ? -10 16.703 19.297 1 98.31 86 ARG A N 1
ATOM 671 C CA . ARG A 1 86 ? -9.477 15.711 20.219 1 98.31 86 ARG A CA 1
ATOM 672 C C . ARG A 1 86 ? -8.055 15.312 19.859 1 98.31 86 ARG A C 1
ATOM 674 O O . ARG A 1 86 ? -7.18 15.25 20.719 1 98.31 86 ARG A O 1
ATOM 681 N N . VAL A 1 87 ? -7.836 15.062 18.625 1 98.69 87 VAL A N 1
ATOM 682 C CA . VAL A 1 87 ? -6.5 14.695 18.172 1 98.69 87 VAL A CA 1
ATOM 683 C C . VAL A 1 87 ? -5.531 15.844 18.422 1 98.69 87 VAL A C 1
ATOM 685 O O . VAL A 1 87 ? -4.426 15.633 18.938 1 98.69 87 VAL A O 1
ATOM 688 N N . ILE A 1 88 ? -5.941 17.078 18.094 1 98.69 88 ILE A N 1
ATOM 689 C CA . ILE A 1 88 ? -5.121 18.281 18.266 1 98.69 88 ILE A CA 1
ATOM 690 C C . ILE A 1 88 ? -4.746 18.438 19.734 1 98.69 88 ILE A C 1
ATOM 692 O O . ILE A 1 88 ? -3.58 18.672 20.062 1 98.69 88 ILE A O 1
ATOM 696 N N . ASN A 1 89 ? -5.68 18.25 20.562 1 98.69 89 ASN A N 1
ATOM 697 C CA . ASN A 1 89 ? -5.477 18.438 21.984 1 98.69 89 ASN A CA 1
ATOM 698 C C . ASN A 1 89 ? -4.621 17.312 22.578 1 98.69 89 ASN A C 1
ATOM 700 O O . ASN A 1 89 ? -3.871 17.547 23.531 1 98.69 89 ASN A O 1
ATOM 704 N N . ASP A 1 90 ? -4.719 16.172 22.031 1 98.69 90 ASP A N 1
ATOM 705 C CA . ASP A 1 90 ? -4.012 15.016 22.578 1 98.69 90 ASP A CA 1
ATOM 706 C C . ASP A 1 90 ? -2.562 14.977 22.109 1 98.69 90 ASP A C 1
ATOM 708 O O . ASP A 1 90 ? -1.665 14.602 22.859 1 98.69 90 ASP A O 1
ATOM 712 N N . PHE A 1 91 ? -2.309 15.438 20.859 1 98.81 91 PHE A N 1
ATOM 713 C CA . PHE A 1 91 ? -1.02 15.109 20.266 1 98.81 91 PHE A CA 1
ATOM 714 C C . PHE A 1 91 ? -0.275 16.375 19.859 1 98.81 91 PHE A C 1
ATOM 716 O O . PHE A 1 91 ? 0.956 16.391 19.766 1 98.81 91 PHE A O 1
ATOM 723 N N . ILE A 1 92 ? -0.982 17.453 19.578 1 98.88 92 ILE A N 1
ATOM 724 C CA . ILE A 1 92 ? -0.324 18.578 18.922 1 98.88 92 ILE A CA 1
ATOM 725 C C . ILE A 1 92 ? -0.115 19.703 19.922 1 98.88 92 ILE A C 1
ATOM 727 O O . ILE A 1 92 ? 1.018 20 20.312 1 98.88 92 ILE A O 1
ATOM 731 N N . LEU A 1 93 ? -1.119 20.219 20.5 1 98.69 93 LEU A N 1
ATOM 732 C CA . LEU A 1 93 ? -1.059 21.438 21.297 1 98.69 93 LEU A CA 1
ATOM 733 C C . LEU A 1 93 ? -0.188 21.234 22.547 1 98.69 93 LEU A C 1
ATOM 735 O O . LEU A 1 93 ? 0.511 22.156 22.969 1 98.69 93 LEU A O 1
ATOM 739 N N . PRO A 1 94 ? -0.143 20.047 23.188 1 98.69 94 PRO A N 1
ATOM 740 C CA . PRO A 1 94 ? 0.73 19.859 24.344 1 98.69 94 PRO A CA 1
ATOM 741 C C . PRO A 1 94 ? 2.211 20 24 1 98.69 94 PRO A C 1
ATOM 743 O O . PRO A 1 94 ? 3.047 20.141 24.891 1 98.69 94 PRO A O 1
ATOM 746 N N . ASN A 1 95 ? 2.559 19.969 22.688 1 98.69 95 ASN A N 1
ATOM 747 C CA . ASN A 1 95 ? 3.953 20 22.266 1 98.69 95 ASN A CA 1
ATOM 748 C C . ASN A 1 95 ? 4.305 21.328 21.594 1 98.69 95 ASN A C 1
ATOM 750 O O . ASN A 1 95 ? 5.359 21.453 20.969 1 98.69 95 ASN A O 1
ATOM 754 N N . VAL A 1 96 ? 3.43 22.312 21.719 1 98.69 96 VAL A N 1
ATOM 755 C CA . VAL A 1 96 ? 3.615 23.625 21.109 1 98.69 96 VAL A CA 1
ATOM 756 C C . VAL A 1 96 ? 3.6 24.703 22.188 1 98.69 96 VAL A C 1
ATOM 758 O O . VAL A 1 96 ? 2.717 24.703 23.047 1 98.69 96 VAL A O 1
ATOM 761 N N . THR A 1 97 ? 4.605 25.562 22.172 1 98.12 97 THR A N 1
ATOM 762 C CA . THR A 1 97 ? 4.688 26.719 23.062 1 98.12 97 THR A CA 1
ATOM 763 C C . THR A 1 97 ? 4.957 28 22.281 1 98.12 97 THR A C 1
ATOM 765 O O . THR A 1 97 ? 5.184 27.953 21.078 1 98.12 97 THR A O 1
ATOM 768 N N . GLU A 1 98 ? 4.945 29.047 22.984 1 97.81 98 GLU A N 1
ATOM 769 C CA . GLU A 1 98 ? 5.195 30.344 22.359 1 97.81 98 GLU A CA 1
ATOM 770 C C . GLU A 1 98 ? 6.633 30.453 21.859 1 97.81 98 GLU A C 1
ATOM 772 O O . GLU A 1 98 ? 6.969 31.359 21.094 1 97.81 98 GLU A O 1
ATOM 777 N N . GLU A 1 99 ? 7.426 29.562 22.219 1 97.88 99 GLU A N 1
ATOM 778 C CA . GLU A 1 99 ? 8.812 29.547 21.766 1 97.88 99 GLU A CA 1
ATOM 779 C C . GLU A 1 99 ? 9.008 28.578 20.625 1 97.88 99 GLU A C 1
ATOM 781 O O . GLU A 1 99 ? 10.062 28.578 19.969 1 97.88 99 GLU A O 1
ATOM 786 N N . SER A 1 100 ? 8.039 27.797 20.328 1 98.38 100 SER A N 1
ATOM 787 C CA . SER A 1 100 ? 8.172 26.703 19.375 1 98.38 100 SER A CA 1
ATOM 788 C C . SER A 1 100 ? 8.188 27.219 17.938 1 98.38 100 SER A C 1
ATOM 790 O O . SER A 1 100 ? 7.344 28.031 17.562 1 98.38 100 SER A O 1
ATOM 792 N N . ASN A 1 101 ? 9.172 26.797 17.188 1 98.44 101 ASN A N 1
ATOM 793 C CA . ASN A 1 101 ? 9.156 26.859 15.734 1 98.44 101 ASN A CA 1
ATOM 794 C C . ASN A 1 101 ? 8.508 25.625 15.125 1 98.44 101 ASN A C 1
ATOM 796 O O . ASN A 1 101 ? 9.086 24.531 15.156 1 98.44 101 ASN A O 1
ATOM 800 N N . VAL A 1 102 ? 7.297 25.812 14.562 1 98.81 102 VAL A N 1
ATOM 801 C CA . VAL A 1 102 ? 6.477 24.672 14.156 1 98.81 102 VAL A CA 1
ATOM 802 C C . VAL A 1 102 ? 6.375 24.625 12.633 1 98.81 102 VAL A C 1
ATOM 804 O O . VAL A 1 102 ? 6.273 25.656 11.977 1 98.81 102 VAL A O 1
ATOM 807 N N . GLY A 1 103 ? 6.488 23.422 12.062 1 98.81 103 GLY A N 1
ATOM 808 C CA . GLY A 1 103 ? 6.191 23.172 10.664 1 98.81 103 GLY A CA 1
ATOM 809 C C . GLY A 1 103 ? 5 22.25 10.453 1 98.81 103 GLY A C 1
ATOM 810 O O . GLY A 1 103 ? 4.875 21.234 11.133 1 98.81 103 GLY A O 1
ATOM 811 N N . GLU A 1 104 ? 4.102 22.656 9.641 1 98.88 104 GLU A N 1
ATOM 812 C CA . GLU A 1 104 ? 2.982 21.812 9.25 1 98.88 104 GLU A CA 1
ATOM 813 C C . GLU A 1 104 ? 3.072 21.422 7.773 1 98.88 104 GLU A C 1
ATOM 815 O O . GLU A 1 104 ? 2.986 22.281 6.895 1 98.88 104 GLU A O 1
ATOM 820 N N . ILE A 1 105 ? 3.246 20.125 7.508 1 98.75 105 ILE A N 1
ATOM 821 C CA . ILE A 1 105 ? 3.299 19.594 6.148 1 98.75 105 ILE A CA 1
ATOM 822 C C . ILE A 1 105 ? 1.898 19.188 5.703 1 98.75 105 ILE A C 1
ATOM 824 O O . ILE A 1 105 ? 1.282 18.297 6.312 1 98.75 105 ILE A O 1
ATOM 828 N N . GLY A 1 106 ? 1.479 19.719 4.602 1 98.25 106 GLY A N 1
ATOM 829 C CA . GLY A 1 106 ? 0.091 19.531 4.211 1 98.25 106 GLY A CA 1
ATOM 830 C C . GLY A 1 106 ? -0.884 20.312 5.078 1 98.25 106 GLY A C 1
ATOM 831 O O . GLY A 1 106 ? -1.814 19.734 5.645 1 98.25 106 GLY A O 1
ATOM 832 N N . CYS A 1 107 ? -0.727 21.625 5.09 1 98.19 107 CYS A N 1
ATOM 833 C CA . CYS A 1 107 ? -1.549 22.453 5.965 1 98.19 107 CYS A CA 1
ATOM 834 C C . CYS A 1 107 ? -2.977 22.562 5.441 1 98.19 107 CYS A C 1
ATOM 836 O O . CYS A 1 107 ? -3.883 22.969 6.168 1 98.19 107 CYS A O 1
ATOM 838 N N . GLY A 1 108 ? -3.166 22.25 4.148 1 97.19 108 GLY A N 1
ATOM 839 C CA . GLY A 1 108 ? -4.504 22.281 3.576 1 97.19 108 GLY A CA 1
ATOM 840 C C . GLY A 1 108 ? -5.184 23.625 3.725 1 97.19 108 GLY A C 1
ATOM 841 O O . GLY A 1 108 ? -4.582 24.672 3.441 1 97.19 108 GLY A O 1
ATOM 842 N N . GLY A 1 109 ? -6.465 23.547 4.082 1 95.94 109 GLY A N 1
ATOM 843 C CA . GLY A 1 109 ? -7.25 24.766 4.207 1 95.94 109 GLY A CA 1
ATOM 844 C C . GLY A 1 109 ? -7.086 25.438 5.559 1 95.94 109 GLY A C 1
ATOM 845 O O . GLY A 1 109 ? -7.727 26.453 5.832 1 95.94 109 GLY A O 1
ATOM 846 N N . GLY A 1 110 ? -6.324 24.891 6.418 1 96.56 110 GLY A N 1
ATOM 847 C CA . GLY A 1 110 ? -5.934 25.594 7.629 1 96.56 110 GLY A CA 1
ATOM 848 C C . GLY A 1 110 ? -6.711 25.156 8.852 1 96.56 110 GLY A C 1
ATOM 849 O O . GLY A 1 110 ? -6.699 25.828 9.883 1 96.56 110 GLY A O 1
ATOM 850 N N . ARG A 1 111 ? -7.363 24.016 8.805 1 94.38 111 ARG A N 1
ATOM 851 C CA . ARG A 1 111 ? -8.188 23.531 9.906 1 94.38 111 ARG A CA 1
ATOM 852 C C . ARG A 1 111 ? -7.352 23.312 11.164 1 94.38 111 ARG A C 1
ATOM 854 O O . ARG A 1 111 ? -7.797 23.609 12.273 1 94.38 111 ARG A O 1
ATOM 861 N N . VAL A 1 112 ? -6.176 22.812 11.008 1 97.38 112 VAL A N 1
ATOM 862 C CA . VAL A 1 112 ? -5.258 22.562 12.117 1 97.38 112 VAL A CA 1
ATOM 863 C C . VAL A 1 112 ? -4.391 23.797 12.359 1 97.38 112 VAL A C 1
ATOM 865 O O . VAL A 1 112 ? -4.145 24.172 13.508 1 97.38 112 VAL A O 1
ATOM 868 N N . THR A 1 113 ? -4.082 24.469 11.344 1 97.5 113 THR A N 1
ATOM 869 C CA . THR A 1 113 ? -3.174 25.609 11.344 1 97.5 113 THR A CA 1
ATOM 870 C C . THR A 1 113 ? -3.674 26.703 12.289 1 97.5 113 THR A C 1
ATOM 872 O O . THR A 1 113 ? -2.895 27.266 13.055 1 97.5 113 THR A O 1
ATOM 875 N N . VAL A 1 114 ? -4.922 26.953 12.273 1 95.56 114 VAL A N 1
ATOM 876 C CA . VAL A 1 114 ? -5.508 28.062 13.039 1 95.56 114 VAL A CA 1
ATOM 877 C C . VAL A 1 114 ? -5.34 27.797 14.531 1 95.56 114 VAL A C 1
ATOM 879 O O . VAL A 1 114 ? -5.129 28.734 15.312 1 95.56 114 VAL A O 1
ATOM 882 N N . GLU A 1 115 ? -5.445 26.547 14.922 1 96.44 115 GLU A N 1
ATOM 883 C CA . GLU A 1 115 ? -5.281 26.188 16.328 1 96.44 115 GLU A CA 1
ATOM 884 C C . GLU A 1 115 ? -3.82 26.297 16.75 1 96.44 115 GLU A C 1
ATOM 886 O O . GLU A 1 115 ? -3.531 26.766 17.859 1 96.44 115 GLU A O 1
ATOM 891 N N . VAL A 1 116 ? -2.91 25.938 15.914 1 97.94 116 VAL A N 1
ATOM 892 C CA . VAL A 1 116 ? -1.482 25.938 16.203 1 97.94 116 VAL A CA 1
ATOM 893 C C . VAL A 1 116 ? -0.959 27.375 16.219 1 97.94 116 VAL A C 1
ATOM 895 O O . VAL A 1 116 ? -0.147 27.75 17.062 1 97.94 116 VAL A O 1
ATOM 898 N N . PHE A 1 117 ? -1.477 28.094 15.328 1 95.69 117 PHE A N 1
ATOM 899 C CA . PHE A 1 117 ? -1.143 29.5 15.172 1 95.69 117 PHE A CA 1
ATOM 900 C C . PHE A 1 117 ? -1.355 30.266 16.469 1 95.69 117 PHE A C 1
ATOM 902 O O . PHE A 1 117 ? -0.558 31.125 16.828 1 95.69 117 PHE A O 1
ATOM 909 N N . ARG A 1 118 ? -2.281 29.938 17.188 1 95.31 118 ARG A N 1
ATOM 910 C CA . ARG A 1 118 ? -2.686 30.641 18.406 1 95.31 118 ARG A CA 1
ATOM 911 C C . ARG A 1 118 ? -1.749 30.312 19.562 1 95.31 118 ARG A C 1
ATOM 913 O O . ARG A 1 118 ? -1.815 30.938 20.625 1 95.31 118 ARG A O 1
ATOM 920 N N . LYS A 1 119 ? -0.847 29.406 19.328 1 97.25 119 LYS A N 1
ATOM 921 C CA . LYS A 1 119 ? -0.011 28.953 20.438 1 97.25 119 LYS A CA 1
ATOM 922 C C . LYS A 1 119 ? 1.469 29.016 20.062 1 97.25 119 LYS A C 1
ATOM 924 O O . LYS A 1 119 ? 2.322 29.203 20.938 1 97.25 119 LYS A O 1
ATOM 929 N N . ALA A 1 120 ? 1.787 28.953 18.891 1 98.19 120 ALA A N 1
ATOM 930 C CA . ALA A 1 120 ? 3.162 28.75 18.438 1 98.19 120 ALA A CA 1
ATOM 931 C C . ALA A 1 120 ? 3.945 30.062 18.453 1 98.19 120 ALA A C 1
ATOM 933 O O . ALA A 1 120 ? 3.355 31.141 18.516 1 98.19 120 ALA A O 1
ATOM 934 N N . GLY A 1 121 ? 5.277 29.938 18.5 1 97.62 121 GLY A N 1
ATOM 935 C CA . GLY A 1 121 ? 6.156 31.078 18.297 1 97.62 121 GLY A CA 1
ATOM 936 C C . GLY A 1 121 ? 6.258 31.5 16.844 1 97.62 121 GLY A C 1
ATOM 937 O O . GLY A 1 121 ? 6.098 32.688 16.516 1 97.62 121 GLY A O 1
ATOM 938 N N . GLN A 1 122 ? 6.512 30.562 16.062 1 97.19 122 GLN A N 1
ATOM 939 C CA . GLN A 1 122 ? 6.578 30.672 14.609 1 97.19 122 GLN A CA 1
ATOM 940 C C . GLN A 1 122 ? 5.98 29.438 13.93 1 97.19 122 GLN A C 1
ATOM 942 O O . GLN A 1 122 ? 6.047 28.328 14.477 1 97.19 122 GLN A O 1
ATOM 947 N N . LEU A 1 123 ? 5.375 29.703 12.758 1 98.06 123 LEU A N 1
ATOM 948 C CA . LEU A 1 123 ? 4.707 28.609 12.062 1 98.06 123 LEU A CA 1
ATOM 949 C C . LEU A 1 123 ? 5.008 28.656 10.57 1 98.06 123 LEU A C 1
ATOM 951 O O . LEU A 1 123 ? 4.867 29.703 9.93 1 98.06 123 LEU A O 1
ATOM 955 N N . THR A 1 124 ? 5.551 27.594 10.023 1 98.25 124 THR A N 1
ATOM 956 C CA . THR A 1 124 ? 5.703 27.438 8.586 1 98.25 124 THR A CA 1
ATOM 957 C C . THR A 1 124 ? 4.715 26.422 8.047 1 98.25 124 THR A C 1
ATOM 959 O O . THR A 1 124 ? 4.707 25.266 8.484 1 98.25 124 THR A O 1
ATOM 962 N N . CYS A 1 125 ? 3.922 26.875 7.102 1 98.44 125 CYS A N 1
ATOM 963 C CA . CYS A 1 125 ? 2.928 26.031 6.453 1 98.44 125 CYS A CA 1
ATOM 964 C C . CYS A 1 125 ? 3.42 25.562 5.09 1 98.44 125 CYS A C 1
ATOM 966 O O . CYS A 1 125 ? 3.627 26.359 4.184 1 98.44 125 CYS A O 1
ATOM 968 N N . PHE A 1 126 ? 3.609 24.219 4.965 1 98.75 126 PHE A N 1
ATOM 969 C CA . PHE A 1 126 ? 3.99 23.609 3.693 1 98.75 126 PHE A CA 1
ATOM 970 C C . PHE A 1 126 ? 2.793 22.953 3.031 1 98.75 126 PHE A C 1
ATOM 972 O O . PHE A 1 126 ? 2.021 22.25 3.693 1 98.75 126 PHE A O 1
ATOM 979 N N . ASP A 1 127 ? 2.633 23.172 1.726 1 98.62 127 ASP A N 1
ATOM 980 C CA . ASP A 1 127 ? 1.611 22.438 0.976 1 98.62 127 ASP A CA 1
ATOM 981 C C . ASP A 1 127 ? 1.985 22.344 -0.501 1 98.62 127 ASP A C 1
ATOM 983 O O . ASP A 1 127 ? 2.758 23.156 -1.011 1 98.62 127 ASP A O 1
ATOM 987 N N . ILE A 1 128 ? 1.463 21.344 -1.135 1 96.94 128 ILE A N 1
ATOM 988 C CA . ILE A 1 128 ? 1.749 21.125 -2.547 1 96.94 128 ILE A CA 1
ATOM 989 C C . ILE A 1 128 ? 0.754 21.891 -3.406 1 96.94 128 ILE A C 1
ATOM 991 O O . ILE A 1 128 ? 0.928 22.016 -4.621 1 96.94 128 ILE A O 1
ATOM 995 N N . SER A 1 129 ? -0.24 22.438 -2.824 1 96.38 129 SER A N 1
ATOM 996 C CA . SER A 1 129 ? -1.329 23.141 -3.508 1 96.38 129 SER A CA 1
ATOM 997 C C . SER A 1 129 ? -1.287 24.641 -3.242 1 96.38 129 SER A C 1
ATOM 999 O O . SER A 1 129 ? -1.403 25.062 -2.094 1 96.38 129 SER A O 1
ATOM 1001 N N . LYS A 1 130 ? -1.19 25.375 -4.344 1 98.12 130 LYS A N 1
ATOM 1002 C CA . LYS A 1 130 ? -1.196 26.828 -4.234 1 98.12 130 LYS A CA 1
ATOM 1003 C C . LYS A 1 130 ? -2.525 27.344 -3.678 1 98.12 130 LYS A C 1
ATOM 1005 O O . LYS A 1 130 ? -2.551 28.25 -2.854 1 98.12 130 LYS A O 1
ATOM 1010 N N . ASN A 1 131 ? -3.547 26.734 -4.082 1 97.38 131 ASN A N 1
ATOM 1011 C CA . ASN A 1 131 ? -4.867 27.172 -3.637 1 97.38 131 ASN A CA 1
ATOM 1012 C C . ASN A 1 131 ? -5.117 26.797 -2.18 1 97.38 131 ASN A C 1
ATOM 1014 O O . ASN A 1 131 ? -5.801 27.516 -1.456 1 97.38 131 ASN A O 1
ATOM 1018 N N . MET A 1 132 ? -4.574 25.703 -1.732 1 98.06 132 MET A N 1
ATOM 1019 C CA . MET A 1 132 ? -4.672 25.375 -0.316 1 98.06 132 MET A CA 1
ATOM 1020 C C . MET A 1 132 ? -3.916 26.375 0.54 1 98.06 132 MET A C 1
ATOM 1022 O O . MET A 1 132 ? -4.414 26.812 1.579 1 98.06 132 MET A O 1
ATOM 1026 N N . LEU A 1 133 ? -2.76 26.797 0.068 1 98.38 133 LEU A N 1
ATOM 1027 C CA . LEU A 1 133 ? -1.99 27.797 0.797 1 98.38 133 LEU A CA 1
ATOM 1028 C C . LEU A 1 133 ? -2.744 29.109 0.861 1 98.38 133 LEU A C 1
ATOM 1030 O O . LEU A 1 133 ? -2.73 29.797 1.892 1 98.38 133 LEU A O 1
ATOM 1034 N N . LYS A 1 134 ? -3.355 29.453 -0.2 1 98 134 LYS A N 1
ATOM 1035 C CA . LYS A 1 134 ? -4.168 30.656 -0.202 1 98 134 LYS A CA 1
ATOM 1036 C C . LYS A 1 134 ? -5.293 30.562 0.824 1 98 134 LYS A C 1
ATOM 1038 O O . LYS A 1 134 ? -5.527 31.516 1.579 1 98 134 LYS A O 1
ATOM 1043 N N . ARG A 1 135 ? -5.949 29.438 0.817 1 97.44 135 ARG A N 1
ATOM 1044 C CA . ARG A 1 135 ? -7.043 29.219 1.756 1 97.44 135 ARG A CA 1
ATOM 1045 C C . ARG A 1 135 ? -6.551 29.297 3.197 1 97.44 135 ARG A C 1
ATOM 1047 O O . ARG A 1 135 ? -7.234 29.844 4.062 1 97.44 135 ARG A O 1
ATOM 1054 N N . THR A 1 136 ? -5.43 28.703 3.445 1 97.44 136 THR A N 1
ATOM 1055 C CA . THR A 1 136 ? -4.887 28.719 4.801 1 97.44 136 THR A CA 1
ATOM 1056 C C . THR A 1 136 ? -4.484 30.125 5.207 1 97.44 136 THR A C 1
ATOM 1058 O O . THR A 1 136 ? -4.703 30.531 6.348 1 97.44 136 THR A O 1
ATOM 1061 N N . ARG A 1 137 ? -3.912 30.859 4.336 1 96.69 137 ARG A N 1
ATOM 1062 C CA . ARG A 1 137 ? -3.578 32.25 4.602 1 96.69 137 ARG A CA 1
ATOM 1063 C C . ARG A 1 137 ? -4.82 33.031 4.988 1 96.69 137 ARG A C 1
ATOM 1065 O O . ARG A 1 137 ? -4.789 33.844 5.941 1 96.69 137 ARG A O 1
ATOM 1072 N N . ASP A 1 138 ? -5.859 32.812 4.289 1 95.5 138 ASP A N 1
ATOM 1073 C CA . ASP A 1 138 ? -7.117 33.5 4.586 1 95.5 138 ASP A CA 1
ATOM 1074 C C . ASP A 1 138 ? -7.645 33.094 5.961 1 95.5 138 ASP A C 1
ATOM 1076 O O . ASP A 1 138 ? -8.203 33.906 6.684 1 95.5 138 ASP A O 1
ATOM 1080 N N . ALA A 1 139 ? -7.469 31.906 6.316 1 94.19 139 ALA A N 1
ATOM 1081 C CA . ALA A 1 139 ? -7.984 31.375 7.574 1 94.19 139 ALA A CA 1
ATOM 1082 C C . ALA A 1 139 ? -7.246 31.984 8.766 1 94.19 139 ALA A C 1
ATOM 1084 O O . ALA A 1 139 ? -7.855 32.281 9.797 1 94.19 139 ALA A O 1
ATOM 1085 N N . VAL A 1 140 ? -5.945 32.094 8.633 1 93.81 140 VAL A N 1
ATOM 1086 C CA . VAL A 1 140 ? -5.133 32.594 9.742 1 93.81 140 VAL A CA 1
ATOM 1087 C C . VAL A 1 140 ? -5.23 34.125 9.805 1 93.81 140 VAL A C 1
ATOM 1089 O O . VAL A 1 140 ? -5.074 34.719 10.875 1 93.81 140 VAL A O 1
ATOM 1092 N N . GLY A 1 141 ? -5.469 34.719 8.664 1 89.88 141 GLY A N 1
ATOM 1093 C CA . GLY A 1 141 ? -5.582 36.188 8.625 1 89.88 141 GLY A CA 1
ATOM 1094 C C . GLY A 1 141 ? -4.246 36.875 8.742 1 89.88 141 GLY A C 1
ATOM 1095 O O . GLY A 1 141 ? -3.195 36.281 8.492 1 89.88 141 GLY A O 1
ATOM 1096 N N . GLU A 1 142 ? -4.258 38.188 9 1 83.31 142 GLU A N 1
ATOM 1097 C CA . GLU A 1 142 ? -3.064 39 9.008 1 83.31 142 GLU A CA 1
ATOM 1098 C C . GLU A 1 142 ? -2.4 39 10.383 1 83.31 142 GLU A C 1
ATOM 1100 O O . GLU A 1 142 ? -1.43 39.719 10.609 1 83.31 142 GLU A O 1
ATOM 1105 N N . GLY A 1 143 ? -2.715 38.125 11.172 1 80 143 GLY A N 1
ATOM 1106 C CA . GLY A 1 143 ? -2.164 38.156 12.516 1 80 143 GLY A CA 1
ATOM 1107 C C . GLY A 1 143 ? -0.825 37.438 12.617 1 80 143 GLY A C 1
ATOM 1108 O O . GLY A 1 143 ? -0.266 37 11.609 1 80 143 GLY A O 1
ATOM 1109 N N . VAL A 1 144 ? -0.194 37.594 13.883 1 86.75 144 VAL A N 1
ATOM 1110 C CA . VAL A 1 144 ? 1.061 36.938 14.219 1 86.75 144 VAL A CA 1
ATOM 1111 C C . VAL A 1 144 ? 0.798 35.812 15.219 1 86.75 144 VAL A C 1
ATOM 1113 O O . VAL A 1 144 ? -0.229 35.812 15.898 1 86.75 144 VAL A O 1
ATOM 1116 N N . CYS A 1 145 ? 1.735 34.906 15.258 1 93.31 145 CYS A N 1
ATOM 1117 C CA . CYS A 1 145 ? 1.641 33.812 16.203 1 93.31 145 CYS A CA 1
ATOM 1118 C C . CYS A 1 145 ? 1.668 34.312 17.641 1 93.31 145 CYS A C 1
ATOM 1120 O O . CYS A 1 145 ? 2.008 35.469 17.891 1 93.31 145 CYS A O 1
ATOM 1122 N N . ALA A 1 146 ? 1.253 33.438 18.484 1 89.44 146 ALA A N 1
ATOM 1123 C CA . ALA A 1 146 ? 1.197 33.812 19.906 1 89.44 146 ALA A CA 1
ATOM 1124 C C . ALA A 1 146 ? 2.559 34.281 20.406 1 89.44 146 ALA A C 1
ATOM 1126 O O . ALA A 1 146 ? 2.639 35.219 21.203 1 89.44 146 ALA A O 1
ATOM 1127 N N . GLY A 1 147 ? 3.635 33.688 19.938 1 91.62 147 GLY A N 1
ATOM 1128 C CA . GLY A 1 147 ? 4.973 34.094 20.359 1 91.62 147 GLY A CA 1
ATOM 1129 C C . GLY A 1 147 ? 5.543 35.25 19.578 1 91.62 147 GLY A C 1
ATOM 1130 O O . GLY A 1 147 ? 6.715 35.594 19.734 1 91.62 147 GLY A O 1
ATOM 1131 N N . GLY A 1 148 ? 4.77 35.75 18.656 1 92.06 148 GLY A N 1
ATOM 1132 C CA . GLY A 1 148 ? 5.164 36.969 17.953 1 92.06 148 GLY A CA 1
ATOM 1133 C C . GLY A 1 148 ? 5.727 36.688 16.578 1 92.06 148 GLY A C 1
ATOM 1134 O O . GLY A 1 148 ? 5.977 37.625 15.812 1 92.06 148 GLY A O 1
ATOM 1135 N N . GLY A 1 149 ? 5.898 35.5 16.281 1 90.88 149 GLY A N 1
ATOM 1136 C CA . GLY A 1 149 ? 6.473 35.188 14.992 1 90.88 149 GLY A CA 1
ATOM 1137 C C . GLY A 1 149 ? 5.457 35.188 13.867 1 90.88 149 GLY A C 1
ATOM 1138 O O . GLY A 1 149 ? 4.254 35.312 14.109 1 90.88 149 GLY A O 1
ATOM 1139 N N . LYS A 1 150 ? 5.926 35.031 12.641 1 90.62 150 LYS A N 1
ATOM 1140 C CA . LYS A 1 150 ? 5.094 35.062 11.438 1 90.62 150 LYS A CA 1
ATOM 1141 C C . LYS A 1 150 ? 4.641 33.656 11.047 1 90.62 150 LYS A C 1
ATOM 1143 O O . LYS A 1 150 ? 5.156 32.656 11.562 1 90.62 150 LYS A O 1
ATOM 1148 N N . VAL A 1 151 ? 3.613 33.75 10.242 1 95.38 151 VAL A N 1
ATOM 1149 C CA . VAL A 1 151 ? 3.256 32.531 9.508 1 95.38 151 VAL A CA 1
ATOM 1150 C C . VAL A 1 151 ? 3.869 32.562 8.109 1 95.38 151 VAL A C 1
ATOM 1152 O O . VAL A 1 151 ? 3.66 33.531 7.363 1 95.38 151 VAL A O 1
ATOM 1155 N N . ILE A 1 152 ? 4.684 31.594 7.852 1 96.44 152 ILE A N 1
ATOM 1156 C CA . ILE A 1 152 ? 5.328 31.484 6.547 1 96.44 152 ILE A CA 1
ATOM 1157 C C . ILE A 1 152 ? 4.629 30.422 5.711 1 96.44 152 ILE A C 1
ATOM 1159 O O . ILE A 1 152 ? 4.27 29.359 6.23 1 96.44 152 ILE A O 1
ATOM 1163 N N . PHE A 1 153 ? 4.402 30.719 4.465 1 97.81 153 PHE A N 1
ATOM 1164 C CA . PHE A 1 153 ? 3.756 29.781 3.549 1 97.81 153 PHE A CA 1
ATOM 1165 C C . PHE A 1 153 ? 4.719 29.344 2.457 1 97.81 153 PHE A C 1
ATOM 1167 O O . PHE A 1 153 ? 5.293 30.172 1.75 1 97.81 153 PHE A O 1
ATOM 1174 N N . VAL A 1 154 ? 4.898 28 2.279 1 98.31 154 VAL A N 1
ATOM 1175 C CA . VAL A 1 154 ? 5.871 27.469 1.333 1 98.31 154 VAL A CA 1
ATOM 1176 C C . VAL A 1 154 ? 5.191 26.453 0.407 1 98.31 154 VAL A C 1
ATOM 1178 O O . VAL A 1 154 ? 4.645 25.453 0.866 1 98.31 154 VAL A O 1
ATOM 1181 N N . LEU A 1 155 ? 5.242 26.703 -0.896 1 98.62 155 LEU A N 1
ATOM 1182 C CA . LEU A 1 155 ? 4.754 25.766 -1.903 1 98.62 155 LEU A CA 1
ATOM 1183 C C . LEU A 1 155 ? 5.797 24.703 -2.203 1 98.62 155 LEU A C 1
ATOM 1185 O O . LEU A 1 155 ? 6.934 25.016 -2.549 1 98.62 155 LEU A O 1
ATOM 1189 N N . LEU A 1 156 ? 5.398 23.453 -2.018 1 98.12 156 LEU A N 1
ATOM 1190 C CA . LEU A 1 156 ? 6.305 22.344 -2.305 1 98.12 156 LEU A CA 1
ATOM 1191 C C . LEU A 1 156 ? 6.09 21.812 -3.721 1 98.12 156 LEU A C 1
ATOM 1193 O O . LEU A 1 156 ? 4.957 21.547 -4.125 1 98.12 156 LEU A O 1
ATOM 1197 N N . SER A 1 157 ? 7.18 21.609 -4.492 1 95.31 157 SER A N 1
ATOM 1198 C CA . SER A 1 157 ? 7.133 21.047 -5.844 1 95.31 157 SER A CA 1
ATOM 1199 C C . SER A 1 157 ? 7.605 19.594 -5.859 1 95.31 157 SER A C 1
ATOM 1201 O O . SER A 1 157 ? 7.52 18.922 -6.891 1 95.31 157 SER A O 1
ATOM 1203 N N . GLN A 1 158 ? 8.102 19.141 -4.82 1 93.75 158 GLN A N 1
ATOM 1204 C CA . GLN A 1 158 ? 8.562 17.781 -4.582 1 93.75 158 GLN A CA 1
ATOM 1205 C C . GLN A 1 158 ? 8.367 17.391 -3.119 1 93.75 158 GLN A C 1
ATOM 1207 O O . GLN A 1 158 ? 8.133 18.234 -2.266 1 93.75 158 GLN A O 1
ATOM 1212 N N . PRO A 1 159 ? 8.406 16.141 -2.859 1 94.19 159 PRO A N 1
ATOM 1213 C CA . PRO A 1 159 ? 8.258 15.711 -1.467 1 94.19 159 PRO A CA 1
ATOM 1214 C C . PRO A 1 159 ? 9.531 15.922 -0.647 1 94.19 159 PRO A C 1
ATOM 1216 O O . PRO A 1 159 ? 10.023 14.977 -0.025 1 94.19 159 PRO A O 1
ATOM 1219 N N . ARG A 1 160 ? 9.953 17.078 -0.673 1 96.06 160 ARG A N 1
ATOM 1220 C CA . ARG A 1 160 ? 11.141 17.547 0.031 1 96.06 160 ARG A CA 1
ATOM 1221 C C . ARG A 1 160 ? 10.938 18.969 0.561 1 96.06 160 ARG A C 1
ATOM 1223 O O . ARG A 1 160 ? 10.398 19.828 -0.138 1 96.06 160 ARG A O 1
ATOM 1230 N N . LEU A 1 161 ? 11.359 19.125 1.812 1 98.38 161 LEU A N 1
ATOM 1231 C CA . LEU A 1 161 ? 11.289 20.469 2.393 1 98.38 161 LEU A CA 1
ATOM 1232 C C . LEU A 1 161 ? 12.539 21.281 2.049 1 98.38 161 LEU A C 1
ATOM 1234 O O . LEU A 1 161 ? 13.57 20.703 1.705 1 98.38 161 LEU A O 1
ATOM 1238 N N . PRO A 1 162 ? 12.438 22.547 2.127 1 98 162 PRO A N 1
ATOM 1239 C CA . PRO A 1 162 ? 13.602 23.375 1.808 1 98 162 PRO A CA 1
ATOM 1240 C C . PRO A 1 162 ? 14.82 23.047 2.658 1 98 162 PRO A C 1
ATOM 1242 O O . PRO A 1 162 ? 14.68 22.672 3.824 1 98 162 PRO A O 1
ATOM 1245 N N . GLU A 1 163 ? 15.945 23.234 2.084 1 96.75 163 GLU A N 1
ATOM 1246 C CA . GLU A 1 163 ? 17.203 22.875 2.74 1 96.75 163 GLU A CA 1
ATOM 1247 C C . GLU A 1 163 ? 17.391 23.656 4.035 1 96.75 163 GLU A C 1
ATOM 1249 O O . GLU A 1 163 ? 17.953 23.141 5.004 1 96.75 163 GLU A O 1
ATOM 1254 N N . ASN A 1 164 ? 16.938 24.844 4.059 1 96.06 164 ASN A N 1
ATOM 1255 C CA . ASN A 1 164 ? 17.156 25.688 5.219 1 96.06 164 ASN A CA 1
ATOM 1256 C C . ASN A 1 164 ? 16.297 25.266 6.406 1 96.06 164 ASN A C 1
ATOM 1258 O O . ASN A 1 164 ? 16.438 25.812 7.504 1 96.06 164 ASN A O 1
ATOM 1262 N N . ALA A 1 165 ? 15.469 24.328 6.211 1 97.69 165 ALA A N 1
ATOM 1263 C CA . ALA A 1 165 ? 14.625 23.828 7.297 1 97.69 165 ALA A CA 1
ATOM 1264 C C . ALA A 1 165 ? 15.359 22.766 8.117 1 97.69 165 ALA A C 1
ATOM 1266 O O . ALA A 1 165 ? 14.891 22.359 9.18 1 97.69 165 ALA A O 1
ATOM 1267 N N . SER A 1 166 ? 16.516 22.344 7.703 1 98.31 166 SER A N 1
ATOM 1268 C CA . SER A 1 166 ? 17.25 21.297 8.398 1 98.31 166 SER A CA 1
ATOM 1269 C C . SER A 1 166 ? 17.516 21.688 9.852 1 98.31 166 SER A C 1
ATOM 1271 O O . SER A 1 166 ? 18 22.781 10.125 1 98.31 166 SER A O 1
ATOM 1273 N N . ASP A 1 167 ? 17.141 20.812 10.758 1 98.5 167 ASP A N 1
ATOM 1274 C CA . ASP A 1 167 ? 17.406 20.953 12.195 1 98.5 167 ASP A CA 1
ATOM 1275 C C . ASP A 1 167 ? 16.891 22.281 12.719 1 98.5 167 ASP A C 1
ATOM 1277 O O . ASP A 1 167 ? 17.562 22.953 13.508 1 98.5 167 ASP A O 1
ATOM 1281 N N . SER A 1 168 ? 15.719 22.656 12.242 1 98.5 168 SER A N 1
ATOM 1282 C CA . SER A 1 168 ? 15.273 24 12.602 1 98.5 168 SER A CA 1
ATOM 1283 C C . SER A 1 168 ? 13.945 23.969 13.336 1 98.5 168 SER A C 1
ATOM 1285 O O . SER A 1 168 ? 13.555 24.953 13.977 1 98.5 168 SER A O 1
ATOM 1287 N N . LEU A 1 169 ? 13.227 22.875 13.289 1 98.88 169 LEU A N 1
ATOM 1288 C CA . LEU A 1 169 ? 11.859 22.844 13.812 1 98.88 169 LEU A CA 1
ATOM 1289 C C . LEU A 1 169 ? 11.805 22.109 15.148 1 98.88 169 LEU A C 1
ATOM 1291 O O . LEU A 1 169 ? 12.469 21.094 15.328 1 98.88 169 LEU A O 1
ATOM 1295 N N . ASP A 1 170 ? 11.016 22.703 16.031 1 98.88 170 ASP A N 1
ATOM 1296 C CA . ASP A 1 170 ? 10.773 22.078 17.328 1 98.88 170 ASP A CA 1
ATOM 1297 C C . ASP A 1 170 ? 9.68 21.016 17.25 1 98.88 170 ASP A C 1
ATOM 1299 O O . ASP A 1 170 ? 9.68 20.047 18.016 1 98.88 170 ASP A O 1
ATOM 1303 N N . PHE A 1 171 ? 8.781 21.25 16.375 1 98.94 171 PHE A N 1
ATOM 1304 C CA . PHE A 1 171 ? 7.633 20.359 16.219 1 98.94 171 PHE A CA 1
ATOM 1305 C C . PHE A 1 171 ? 7.148 20.344 14.781 1 98.94 171 PHE A C 1
ATOM 1307 O O . PHE A 1 171 ? 7.094 21.391 14.125 1 98.94 171 PHE A O 1
ATOM 1314 N N . VAL A 1 172 ? 6.836 19.141 14.258 1 98.94 172 VAL A N 1
ATOM 1315 C CA . VAL A 1 172 ? 6.328 18.984 12.898 1 98.94 172 VAL A CA 1
ATOM 1316 C C . VAL A 1 172 ? 4.98 18.25 12.938 1 98.94 172 VAL A C 1
ATOM 1318 O O . VAL A 1 172 ? 4.805 17.297 13.695 1 98.94 172 VAL A O 1
ATOM 1321 N N . ILE A 1 173 ? 4.082 18.766 12.148 1 98.94 173 ILE A N 1
ATOM 1322 C CA . ILE A 1 173 ? 2.748 18.188 12.062 1 98.94 173 ILE A CA 1
ATOM 1323 C C . ILE A 1 173 ? 2.52 17.625 10.656 1 98.94 173 ILE A C 1
ATOM 1325 O O . ILE A 1 173 ? 2.707 18.328 9.664 1 98.94 173 ILE A O 1
ATOM 1329 N N . LEU A 1 174 ? 2.193 16.406 10.555 1 98.5 174 LEU A N 1
ATOM 1330 C CA . LEU A 1 174 ? 1.704 15.742 9.359 1 98.5 174 LEU A CA 1
ATOM 1331 C C . LEU A 1 174 ? 0.393 15.016 9.633 1 98.5 174 LEU A C 1
ATOM 1333 O O . LEU A 1 174 ? 0.379 13.797 9.789 1 98.5 174 LEU A O 1
ATOM 1337 N N . TYR A 1 175 ? -0.702 15.781 9.594 1 98.31 175 TYR A N 1
ATOM 1338 C CA . TYR A 1 175 ? -2.023 15.305 9.984 1 98.31 175 TYR A CA 1
ATOM 1339 C C . TYR A 1 175 ? -2.949 15.219 8.781 1 98.31 175 TYR A C 1
ATOM 1341 O O . TYR A 1 175 ? -3.258 16.234 8.148 1 98.31 175 TYR A O 1
ATOM 1349 N N . ASP A 1 176 ? -3.438 13.977 8.492 1 95.75 176 ASP A N 1
ATOM 1350 C CA . ASP A 1 176 ? -4.395 13.719 7.422 1 95.75 176 ASP A CA 1
ATOM 1351 C C . ASP A 1 176 ? -3.777 14 6.051 1 95.75 176 ASP A C 1
ATOM 1353 O O . ASP A 1 176 ? -4.438 14.555 5.168 1 95.75 176 ASP A O 1
ATOM 1357 N N . VAL A 1 177 ? -2.498 13.766 5.922 1 96.69 177 VAL A N 1
ATOM 1358 C CA . VAL A 1 177 ? -1.727 13.938 4.695 1 96.69 177 VAL A CA 1
ATOM 1359 C C . VAL A 1 177 ? -1.294 12.578 4.16 1 96.69 177 VAL A C 1
ATOM 1361 O O . VAL A 1 177 ? -1.604 12.219 3.021 1 96.69 177 VAL A O 1
ATOM 1364 N N . LEU A 1 178 ? -0.715 11.766 5.039 1 96.62 178 LEU A N 1
ATOM 1365 C CA . LEU A 1 178 ? -0.098 10.508 4.629 1 96.62 178 LEU A CA 1
ATOM 1366 C C . LEU A 1 178 ? -1.158 9.484 4.227 1 96.62 178 LEU A C 1
ATOM 1368 O O . LEU A 1 178 ? -0.848 8.484 3.576 1 96.62 178 LEU A O 1
ATOM 1372 N N . VAL A 1 179 ? -2.4 9.727 4.562 1 94.5 179 VAL A N 1
ATOM 1373 C CA . VAL A 1 179 ? -3.48 8.844 4.137 1 94.5 179 VAL A CA 1
ATOM 1374 C C . VAL A 1 179 ? -3.693 8.977 2.631 1 94.5 179 VAL A C 1
ATOM 1376 O O . VAL A 1 179 ? -4.312 8.109 2.01 1 94.5 179 VAL A O 1
ATOM 1379 N N . HIS A 1 180 ? -3.113 10.008 1.993 1 90.69 180 HIS A N 1
ATOM 1380 C CA . HIS A 1 180 ? -3.387 10.281 0.588 1 90.69 180 HIS A CA 1
ATOM 1381 C C . HIS A 1 180 ? -2.16 10.008 -0.277 1 90.69 180 HIS A C 1
ATOM 1383 O O . HIS A 1 180 ? -2.203 10.18 -1.497 1 90.69 180 HIS A O 1
ATOM 1389 N N . VAL A 1 181 ? -1.11 9.594 0.349 1 89.75 181 VAL A N 1
ATOM 1390 C CA . VAL A 1 181 ? 0.097 9.414 -0.451 1 89.75 181 VAL A CA 1
ATOM 1391 C C . VAL A 1 181 ? 0.564 7.961 -0.362 1 89.75 181 VAL A C 1
ATOM 1393 O O . VAL A 1 181 ? 0.254 7.262 0.604 1 89.75 181 VAL A O 1
ATOM 1396 N N . ASP A 1 182 ? 1.276 7.551 -1.353 1 87.44 182 ASP A N 1
ATOM 1397 C CA . ASP A 1 182 ? 1.708 6.156 -1.393 1 87.44 182 ASP A CA 1
ATOM 1398 C C . ASP A 1 182 ? 2.875 5.914 -0.438 1 87.44 182 ASP A C 1
ATOM 1400 O O . ASP A 1 182 ? 3.357 6.848 0.211 1 87.44 182 ASP A O 1
ATOM 1404 N N . LEU A 1 183 ? 3.268 4.695 -0.353 1 91.5 183 LEU A N 1
ATOM 1405 C CA . LEU A 1 183 ? 4.246 4.242 0.631 1 91.5 183 LEU A CA 1
ATOM 1406 C C . LEU A 1 183 ? 5.59 4.93 0.42 1 91.5 183 LEU A C 1
ATOM 1408 O O . LEU A 1 183 ? 6.277 5.266 1.386 1 91.5 183 LEU A O 1
ATOM 1412 N N . HIS A 1 184 ? 5.992 5.129 -0.789 1 90.44 184 HIS A N 1
ATOM 1413 C CA . HIS A 1 184 ? 7.285 5.73 -1.079 1 90.44 184 HIS A CA 1
ATOM 1414 C C . HIS A 1 184 ? 7.312 7.199 -0.669 1 90.44 184 HIS A C 1
ATOM 1416 O O . HIS A 1 184 ? 8.289 7.664 -0.072 1 90.44 184 HIS A O 1
ATOM 1422 N N . ILE A 1 185 ? 6.281 7.895 -0.982 1 92.06 185 ILE A N 1
ATOM 1423 C CA . ILE A 1 185 ? 6.191 9.297 -0.578 1 92.06 185 ILE A CA 1
ATOM 1424 C C . ILE A 1 185 ? 6.094 9.383 0.943 1 92.06 185 ILE A C 1
ATOM 1426 O O . ILE A 1 185 ? 6.66 10.297 1.554 1 92.06 185 ILE A O 1
ATOM 1430 N N . THR A 1 186 ? 5.379 8.453 1.565 1 95.94 186 THR A N 1
ATOM 1431 C CA . THR A 1 186 ? 5.324 8.398 3.021 1 95.94 186 THR A CA 1
ATOM 1432 C C . THR A 1 186 ? 6.727 8.281 3.611 1 95.94 186 THR A C 1
ATOM 1434 O O . THR A 1 186 ? 7.09 9.031 4.52 1 95.94 186 THR A O 1
ATOM 1437 N N . ASN A 1 187 ? 7.48 7.398 3.062 1 96.62 187 ASN A N 1
ATOM 1438 C CA . ASN A 1 187 ? 8.844 7.199 3.543 1 96.62 187 ASN A CA 1
ATOM 1439 C C . ASN A 1 187 ? 9.695 8.445 3.344 1 96.62 187 ASN A C 1
ATOM 1441 O O . ASN A 1 187 ? 10.508 8.797 4.203 1 96.62 187 ASN A O 1
ATOM 1445 N N . LYS A 1 188 ? 9.539 9.109 2.258 1 95.75 188 LYS A N 1
ATOM 1446 C CA . LYS A 1 188 ? 10.266 10.344 1.994 1 95.75 188 LYS A CA 1
ATOM 1447 C C . LYS A 1 188 ? 9.938 11.406 3.037 1 95.75 188 LYS A C 1
ATOM 1449 O O . LYS A 1 188 ? 10.836 12.062 3.568 1 95.75 188 LYS A O 1
ATOM 1454 N N . TYR A 1 189 ? 8.688 11.57 3.32 1 98.06 189 TYR A N 1
ATOM 1455 C CA . TYR A 1 189 ? 8.289 12.594 4.285 1 98.06 189 TYR A CA 1
ATOM 1456 C C . TYR A 1 189 ? 8.773 12.242 5.684 1 98.06 189 TYR A C 1
ATOM 1458 O O . TYR A 1 189 ? 9.141 13.125 6.465 1 98.06 189 TYR A O 1
ATOM 1466 N N . ILE A 1 190 ? 8.758 10.984 6.023 1 98.62 190 ILE A N 1
ATOM 1467 C CA . ILE A 1 190 ? 9.273 10.578 7.328 1 98.62 190 ILE A CA 1
ATOM 1468 C C . ILE A 1 190 ? 10.758 10.922 7.434 1 98.62 190 ILE A C 1
ATOM 1470 O O . ILE A 1 190 ? 11.211 11.43 8.469 1 98.62 190 ILE A O 1
ATOM 1474 N N . ARG A 1 191 ? 11.492 10.75 6.398 1 98.31 191 ARG A N 1
ATOM 1475 C CA . ARG A 1 191 ? 12.898 11.125 6.379 1 98.31 191 ARG A CA 1
ATOM 1476 C C . ARG A 1 191 ? 13.062 12.641 6.477 1 98.31 191 ARG A C 1
ATOM 1478 O O . ARG A 1 191 ? 13.984 13.125 7.133 1 98.31 191 ARG A O 1
ATOM 1485 N N . GLU A 1 192 ? 12.211 13.367 5.805 1 98.75 192 GLU A N 1
ATOM 1486 C CA . GLU A 1 192 ? 12.227 14.82 5.906 1 98.75 192 GLU A CA 1
ATOM 1487 C C . GLU A 1 192 ? 11.969 15.273 7.34 1 98.75 192 GLU A C 1
ATOM 1489 O O . GLU A 1 192 ? 12.609 16.203 7.832 1 98.75 192 GLU A O 1
ATOM 1494 N N . ILE A 1 193 ? 11.023 14.617 7.973 1 98.81 193 ILE A N 1
ATOM 1495 C CA . ILE A 1 193 ? 10.719 14.938 9.367 1 98.81 193 ILE A CA 1
ATOM 1496 C C . ILE A 1 193 ? 11.984 14.797 10.211 1 98.81 193 ILE A C 1
ATOM 1498 O O . ILE A 1 193 ? 12.328 15.695 10.977 1 98.81 193 ILE A O 1
ATOM 1502 N N . ALA A 1 194 ? 12.664 13.703 10.008 1 98.88 194 ALA A N 1
ATOM 1503 C CA . ALA A 1 194 ? 13.906 13.477 10.75 1 98.88 194 ALA A CA 1
ATOM 1504 C C . ALA A 1 194 ? 14.93 14.57 10.453 1 98.88 194 ALA A C 1
ATOM 1506 O O . ALA A 1 194 ? 15.617 15.039 11.359 1 98.88 194 ALA A O 1
ATOM 1507 N N . ARG A 1 195 ? 15.016 14.977 9.227 1 98.81 195 ARG A N 1
ATOM 1508 C CA . ARG A 1 195 ? 16.016 15.961 8.805 1 98.81 195 ARG A CA 1
ATOM 1509 C C . ARG A 1 195 ? 15.703 17.328 9.398 1 98.81 195 ARG A C 1
ATOM 1511 O O . ARG A 1 195 ? 16.609 18.047 9.836 1 98.81 195 ARG A O 1
ATOM 1518 N N . VAL A 1 196 ? 14.453 17.703 9.461 1 98.88 196 VAL A N 1
ATOM 1519 C CA . VAL A 1 196 ? 14.125 19.094 9.719 1 98.88 196 VAL A CA 1
ATOM 1520 C C . VAL A 1 196 ? 13.93 19.312 11.219 1 98.88 196 VAL A C 1
ATOM 1522 O O . VAL A 1 196 ? 13.945 20.453 11.703 1 98.88 196 VAL A O 1
ATOM 1525 N N . LEU A 1 197 ? 13.688 18.281 11.969 1 98.94 197 LEU A N 1
ATOM 1526 C CA . LEU A 1 197 ? 13.539 18.406 13.414 1 98.94 197 LEU A CA 1
ATOM 1527 C C . LEU A 1 197 ? 14.875 18.734 14.07 1 98.94 197 LEU A C 1
ATOM 1529 O O . LEU A 1 197 ? 15.914 18.188 13.68 1 98.94 197 LEU A O 1
ATOM 1533 N N . LYS A 1 198 ? 14.844 19.609 15.055 1 98.75 198 LYS A N 1
ATOM 1534 C CA . LYS A 1 198 ? 15.969 19.734 15.977 1 98.75 198 LYS A CA 1
ATOM 1535 C C . LYS A 1 198 ? 16.156 18.469 16.797 1 98.75 198 LYS A C 1
ATOM 1537 O O . LYS A 1 198 ? 15.203 17.719 17.016 1 98.75 198 LYS A O 1
ATOM 1542 N N . PRO A 1 199 ? 17.453 18.281 17.234 1 98.56 199 PRO A N 1
ATOM 1543 C CA . PRO A 1 199 ? 17.578 17.219 18.234 1 98.56 199 PRO A CA 1
ATOM 1544 C C . PRO A 1 199 ? 16.625 17.391 19.406 1 98.56 199 PRO A C 1
ATOM 1546 O O . PRO A 1 199 ? 16.516 18.484 19.953 1 98.56 199 PRO A O 1
ATOM 1549 N N . GLY A 1 200 ? 15.883 16.359 19.719 1 98.69 200 GLY A N 1
ATOM 1550 C CA . GLY A 1 200 ? 14.898 16.422 20.781 1 98.69 200 GLY A CA 1
ATOM 1551 C C . GLY A 1 200 ? 13.531 16.875 20.312 1 98.69 200 GLY A C 1
ATOM 1552 O O . GLY A 1 200 ? 12.555 16.812 21.062 1 98.69 200 GLY A O 1
ATOM 1553 N N . GLY A 1 201 ? 13.484 17.422 19.047 1 98.88 201 GLY A N 1
ATOM 1554 C CA . GLY A 1 201 ? 12.211 17.828 18.484 1 98.88 201 GLY A CA 1
ATOM 1555 C C . GLY A 1 201 ? 11.25 16.672 18.266 1 98.88 201 GLY A C 1
ATOM 1556 O O . GLY A 1 201 ? 11.664 15.516 18.234 1 98.88 201 GLY A O 1
ATOM 1557 N N . LYS A 1 202 ? 9.938 17 18.188 1 98.94 202 LYS A N 1
ATOM 1558 C CA . LYS A 1 202 ? 8.914 15.961 18.047 1 98.94 202 LYS A CA 1
ATOM 1559 C C . LYS A 1 202 ? 8.062 16.188 16.797 1 98.94 202 LYS A C 1
ATOM 1561 O O . LYS A 1 202 ? 8.094 17.266 16.203 1 98.94 202 LYS A O 1
ATOM 1566 N N . ALA A 1 203 ? 7.371 15.141 16.422 1 98.94 203 ALA A N 1
ATOM 1567 C CA . ALA A 1 203 ? 6.441 15.219 15.297 1 98.94 203 ALA A CA 1
ATOM 1568 C C . ALA A 1 203 ? 5.211 14.352 15.539 1 98.94 203 ALA A C 1
ATOM 1570 O O . ALA A 1 203 ? 5.293 13.32 16.203 1 98.94 203 ALA A O 1
ATOM 1571 N N . PHE A 1 204 ? 4.109 14.836 15.055 1 98.94 204 PHE A N 1
ATOM 1572 C CA . PHE A 1 204 ? 2.875 14.062 15.031 1 98.94 204 PHE A CA 1
ATOM 1573 C C . PHE A 1 204 ? 2.545 13.617 13.609 1 98.94 204 PHE A C 1
ATOM 1575 O O . PHE A 1 204 ? 2.576 14.422 12.68 1 98.94 204 PHE A O 1
ATOM 1582 N N . LEU A 1 205 ? 2.213 12.297 13.461 1 98.69 205 LEU A N 1
ATOM 1583 C CA . LEU A 1 205 ? 1.837 11.719 12.18 1 98.69 205 LEU A CA 1
ATOM 1584 C C . LEU A 1 205 ? 0.548 10.914 12.297 1 98.69 205 LEU A C 1
ATOM 1586 O O . LEU A 1 205 ? 0.318 10.258 13.32 1 98.69 205 LEU A O 1
ATOM 1590 N N . SER A 1 206 ? -0.239 10.969 11.266 1 98.62 206 SER A N 1
ATOM 1591 C CA . SER A 1 206 ? -1.386 10.078 11.141 1 98.62 206 SER A CA 1
ATOM 1592 C C . SER A 1 206 ? -1.363 9.328 9.812 1 98.62 206 SER A C 1
ATOM 1594 O O . SER A 1 206 ? -1.078 9.914 8.773 1 98.62 206 SER A O 1
ATOM 1596 N N . THR A 1 207 ? -1.554 8 9.828 1 98.25 207 THR A N 1
ATOM 1597 C CA . THR A 1 207 ? -1.685 7.152 8.648 1 98.25 207 THR A CA 1
ATOM 1598 C C . THR A 1 207 ? -2.953 6.312 8.727 1 98.25 207 THR A C 1
ATOM 1600 O O . THR A 1 207 ? -3.508 6.113 9.812 1 98.25 207 THR A O 1
ATOM 1603 N N . ALA A 1 208 ? -3.443 5.91 7.566 1 96.5 208 ALA A N 1
ATOM 1604 C CA . ALA A 1 208 ? -4.609 5.031 7.547 1 96.5 208 ALA A CA 1
ATOM 1605 C C . ALA A 1 208 ? -4.25 3.631 8.039 1 96.5 208 ALA A C 1
ATOM 1607 O O . ALA A 1 208 ? -3.414 2.951 7.441 1 96.5 208 ALA A O 1
ATOM 1608 N N . ASN A 1 209 ? -4.934 3.232 9.125 1 98.19 209 ASN A N 1
ATOM 1609 C CA . ASN A 1 209 ? -4.621 1.955 9.758 1 98.19 209 ASN A CA 1
ATOM 1610 C C . ASN A 1 209 ? -5.508 0.833 9.219 1 98.19 209 ASN A C 1
ATOM 1612 O O . ASN A 1 209 ? -6.641 0.661 9.672 1 98.19 209 ASN A O 1
ATOM 1616 N N . PHE A 1 210 ? -4.918 0.026 8.367 1 97.75 210 PHE A N 1
ATOM 1617 C CA . PHE A 1 210 ? -5.625 -1.069 7.723 1 97.75 210 PHE A CA 1
ATOM 1618 C C . PHE A 1 210 ? -6.18 -2.043 8.758 1 97.75 210 PHE A C 1
ATOM 1620 O O . PHE A 1 210 ? -7.234 -2.648 8.547 1 97.75 210 PHE A O 1
ATOM 1627 N N . LEU A 1 211 ? -5.547 -2.168 9.898 1 98.44 211 LEU A N 1
ATOM 1628 C CA . LEU A 1 211 ? -5.844 -3.221 10.859 1 98.44 211 LEU A CA 1
ATOM 1629 C C . LEU A 1 211 ? -6.957 -2.787 11.812 1 98.44 211 LEU A C 1
ATOM 1631 O O . LEU A 1 211 ? -7.527 -3.617 12.523 1 98.44 211 LEU A O 1
ATOM 1635 N N . SER A 1 212 ? -7.223 -1.514 11.875 1 98.25 212 SER A N 1
ATOM 1636 C CA . SER A 1 212 ? -8.281 -1.052 12.758 1 98.25 212 SER A CA 1
ATOM 1637 C C . SER A 1 212 ? -9.656 -1.281 12.141 1 98.25 212 SER A C 1
ATOM 1639 O O . SER A 1 212 ? -9.805 -1.281 10.914 1 98.25 212 SER A O 1
ATOM 1641 N N . PRO A 1 213 ? -10.688 -1.451 12.969 1 97.56 213 PRO A N 1
ATOM 1642 C CA . PRO A 1 213 ? -12.031 -1.637 12.422 1 97.56 213 PRO A CA 1
ATOM 1643 C C . PRO A 1 213 ? -12.453 -0.499 11.492 1 97.56 213 PRO A C 1
ATOM 1645 O O . PRO A 1 213 ? -12.984 -0.746 10.406 1 97.56 213 PRO A O 1
ATOM 1648 N N . GLY A 1 214 ? -12.195 0.71 11.945 1 96.12 214 GLY A N 1
ATOM 1649 C CA . GLY A 1 214 ? -12.547 1.846 11.109 1 96.12 214 GLY A CA 1
ATOM 1650 C C . GLY A 1 214 ? -11.734 1.916 9.828 1 96.12 214 GLY A C 1
ATOM 1651 O O . GLY A 1 214 ? -12.25 2.309 8.781 1 96.12 214 GLY A O 1
ATOM 1652 N N . GLY A 1 215 ? -10.445 1.557 9.953 1 95.81 215 GLY A N 1
ATOM 1653 C CA . GLY A 1 215 ? -9.609 1.488 8.758 1 95.81 215 GLY A CA 1
ATOM 1654 C C . GLY A 1 215 ? -10.062 0.431 7.773 1 95.81 215 GLY A C 1
ATOM 1655 O O . GLY A 1 215 ? -10.148 0.691 6.57 1 95.81 215 GLY A O 1
ATOM 1656 N N . TRP A 1 216 ? -10.414 -0.717 8.25 1 96.44 216 TRP A N 1
ATOM 1657 C CA . TRP A 1 216 ? -10.914 -1.793 7.395 1 96.44 216 TRP A CA 1
ATOM 1658 C C . TRP A 1 216 ? -12.219 -1.39 6.719 1 96.44 216 TRP A C 1
ATOM 1660 O O . TRP A 1 216 ? -12.406 -1.642 5.527 1 96.44 216 TRP A O 1
ATOM 1670 N N . ASP A 1 217 ? -13.078 -0.782 7.5 1 93.19 217 ASP A N 1
ATOM 1671 C CA . ASP A 1 217 ? -14.359 -0.356 6.941 1 93.19 217 ASP A CA 1
ATOM 1672 C C . ASP A 1 217 ? -14.156 0.63 5.793 1 93.19 217 ASP A C 1
ATOM 1674 O O . ASP A 1 217 ? -14.828 0.532 4.762 1 93.19 217 ASP A O 1
ATOM 1678 N N . ARG A 1 218 ? -13.273 1.532 6 1 91.06 218 ARG A N 1
ATOM 1679 C CA . ARG A 1 218 ? -12.984 2.504 4.953 1 91.06 218 ARG A CA 1
ATOM 1680 C C . ARG A 1 218 ? -12.391 1.822 3.725 1 91.06 218 ARG A C 1
ATOM 1682 O O . ARG A 1 218 ? -12.758 2.139 2.592 1 91.06 218 ARG A O 1
ATOM 1689 N N . PHE A 1 219 ? -11.508 0.881 3.957 1 92.25 219 PHE A N 1
ATOM 1690 C CA . PHE A 1 219 ? -10.906 0.109 2.877 1 92.25 219 PHE A CA 1
ATOM 1691 C C . PHE A 1 219 ? -11.969 -0.649 2.094 1 92.25 219 PHE A C 1
ATOM 1693 O O . PHE A 1 219 ? -12 -0.59 0.862 1 92.25 219 PHE A O 1
ATOM 1700 N N . ASN A 1 220 ? -12.805 -1.257 2.801 1 90.44 220 ASN A N 1
ATOM 1701 C CA . ASN A 1 220 ? -13.828 -2.094 2.186 1 90.44 220 ASN A CA 1
ATOM 1702 C C . ASN A 1 220 ? -14.836 -1.259 1.4 1 90.44 220 ASN A C 1
ATOM 1704 O O . ASN A 1 220 ? -15.492 -1.766 0.488 1 90.44 220 ASN A O 1
ATOM 1708 N N . ALA A 1 221 ? -14.961 -0.036 1.801 1 85.81 221 ALA A N 1
ATOM 1709 C CA . ALA A 1 221 ? -15.891 0.865 1.119 1 85.81 221 ALA A CA 1
ATOM 1710 C C . ALA A 1 221 ? -15.242 1.484 -0.116 1 85.81 221 ALA A C 1
ATOM 1712 O O . ALA A 1 221 ? -15.93 2.062 -0.96 1 85.81 221 ALA A O 1
ATOM 1713 N N . GLN A 1 222 ? -13.953 1.294 -0.211 1 80.44 222 GLN A N 1
ATOM 1714 C CA . GLN A 1 222 ? -13.211 1.866 -1.327 1 80.44 222 GLN A CA 1
ATOM 1715 C C . GLN A 1 222 ? -13.023 0.846 -2.447 1 80.44 222 GLN A C 1
ATOM 1717 O O . GLN A 1 222 ? -12.531 -0.26 -2.213 1 80.44 222 GLN A O 1
ATOM 1722 N N . ASP A 1 223 ? -13.484 1.096 -3.594 1 64.75 223 ASP A N 1
ATOM 1723 C CA . ASP A 1 223 ? -13.43 0.139 -4.695 1 64.75 223 ASP A CA 1
ATOM 1724 C C . ASP A 1 223 ? -12.016 0.049 -5.273 1 64.75 223 ASP A C 1
ATOM 1726 O O . ASP A 1 223 ? -11.586 -1.02 -5.711 1 64.75 223 ASP A O 1
ATOM 1730 N N . LYS A 1 224 ? -11.445 1.209 -5.457 1 61.78 224 LYS A N 1
ATOM 1731 C CA . LYS A 1 224 ? -10.109 1.241 -6.055 1 61.78 224 LYS A CA 1
ATOM 1732 C C . LYS A 1 224 ? -9.25 2.336 -5.426 1 61.78 224 LYS A C 1
ATOM 1734 O O . LYS A 1 224 ? -9.766 3.195 -4.707 1 61.78 224 LYS A O 1
ATOM 1739 N N . TYR A 1 225 ? -7.934 2.029 -5.656 1 53.31 225 TYR A N 1
ATOM 1740 C CA . TYR A 1 225 ? -7.047 3.119 -5.266 1 53.31 225 TYR A CA 1
ATOM 1741 C C . TYR A 1 225 ? -7.348 4.383 -6.066 1 53.31 225 TYR A C 1
ATOM 1743 O O . TYR A 1 225 ? -7.512 4.324 -7.285 1 53.31 225 TYR A O 1
ATOM 1751 N N . SER A 1 226 ? -7.82 5.301 -5.363 1 49.59 226 SER A N 1
ATOM 1752 C CA . SER A 1 226 ? -7.957 6.613 -5.988 1 49.59 226 SER A CA 1
ATOM 1753 C C . SER A 1 226 ? -7.234 7.688 -5.18 1 49.59 226 SER A C 1
ATOM 1755 O O . SER A 1 226 ? -7.086 7.559 -3.961 1 49.59 226 SER A O 1
ATOM 1757 N N . VAL A 1 227 ? -6.395 8.414 -5.914 1 44.78 227 VAL A N 1
ATOM 1758 C CA . VAL A 1 227 ? -5.723 9.539 -5.27 1 44.78 227 VAL A CA 1
ATOM 1759 C C . VAL A 1 227 ? -6.703 10.266 -4.355 1 44.78 227 VAL A C 1
ATOM 1761 O O . VAL A 1 227 ? -6.328 10.727 -3.273 1 44.78 227 VAL A O 1
ATOM 1764 N N . GLY A 1 228 ? -7.906 10.227 -4.66 1 55 228 GLY A N 1
ATOM 1765 C CA . GLY A 1 228 ? -8.875 10.797 -3.736 1 55 228 GLY A CA 1
ATOM 1766 C C . GLY A 1 228 ? -9.305 9.828 -2.65 1 55 228 GLY A C 1
ATOM 1767 O O . GLY A 1 228 ? -9.992 10.211 -1.703 1 55 228 GLY A O 1
ATOM 1768 N N . GLY A 1 229 ? -8.586 8.68 -2.682 1 69 229 GLY A N 1
ATOM 1769 C CA . GLY A 1 229 ? -8.836 7.707 -1.632 1 69 229 GLY A CA 1
ATOM 1770 C C . GLY A 1 229 ? -7.684 7.566 -0.659 1 69 229 GLY A C 1
ATOM 1771 O O . GLY A 1 229 ? -6.969 8.539 -0.391 1 69 229 GLY A O 1
ATOM 1772 N N . PHE A 1 230 ? -7.758 6.535 0.189 1 85.38 230 PHE A N 1
ATOM 1773 C CA . PHE A 1 230 ? -6.746 6.309 1.218 1 85.38 230 PHE A CA 1
ATOM 1774 C C . PHE A 1 230 ? -5.727 5.277 0.756 1 85.38 230 PHE A C 1
ATOM 1776 O O . PHE A 1 230 ? -6.062 4.352 0.015 1 85.38 230 PHE A O 1
ATOM 1783 N N . TYR A 1 231 ? -4.57 5.543 1.063 1 89.38 231 TYR A N 1
ATOM 1784 C CA . TYR A 1 231 ? -3.51 4.539 1.064 1 89.38 231 TYR A CA 1
ATOM 1785 C C . TYR A 1 231 ? -3.35 3.918 2.445 1 89.38 231 TYR A C 1
ATOM 1787 O O . TYR A 1 231 ? -3.066 4.617 3.42 1 89.38 231 TYR A O 1
ATOM 1795 N N . PHE A 1 232 ? -3.496 2.602 2.443 1 93.19 232 PHE A N 1
ATOM 1796 C CA . PHE A 1 232 ? -3.553 1.929 3.734 1 93.19 232 PHE A CA 1
ATOM 1797 C C . PHE A 1 232 ? -2.213 1.287 4.07 1 93.19 232 PHE A C 1
ATOM 1799 O O . PHE A 1 232 ? -1.523 0.777 3.186 1 93.19 232 PHE A O 1
ATOM 1806 N N . MET A 1 233 ? -1.874 1.343 5.285 1 96.12 233 MET A N 1
ATOM 1807 C CA . MET A 1 233 ? -0.738 0.642 5.875 1 96.12 233 MET A CA 1
ATOM 1808 C C . MET A 1 233 ? -1.062 0.174 7.289 1 96.12 233 MET A C 1
ATOM 1810 O O . MET A 1 233 ? -2.23 0.113 7.676 1 96.12 233 MET A O 1
ATOM 1814 N N . CYS A 1 234 ? -0.089 -0.313 7.992 1 97.12 234 CYS A N 1
ATOM 1815 C CA . CYS A 1 234 ? -0.319 -0.709 9.375 1 97.12 234 CYS A CA 1
ATOM 1816 C C . CYS A 1 234 ? 0.773 -0.162 10.289 1 97.12 234 CYS A C 1
ATOM 1818 O O . CYS A 1 234 ? 1.817 0.287 9.812 1 97.12 234 CYS A O 1
ATOM 1820 N N . PRO A 1 235 ? 0.503 -0.168 11.586 1 98.44 235 PRO A N 1
ATOM 1821 C CA . PRO A 1 235 ? 1.442 0.438 12.539 1 98.44 235 PRO A CA 1
ATOM 1822 C C . PRO A 1 235 ? 2.85 -0.143 12.43 1 98.44 235 PRO A C 1
ATOM 1824 O O . PRO A 1 235 ? 3.834 0.594 12.516 1 98.44 235 PRO A O 1
ATOM 1827 N N . ASP A 1 236 ? 2.982 -1.417 12.156 1 98.5 236 ASP A N 1
ATOM 1828 C CA . ASP A 1 236 ? 4.305 -2.031 12.078 1 98.5 236 ASP A CA 1
ATOM 1829 C C . ASP A 1 236 ? 5.105 -1.465 10.914 1 98.5 236 ASP A C 1
ATOM 1831 O O . ASP A 1 236 ? 6.32 -1.279 11.016 1 98.5 236 ASP A O 1
ATOM 1835 N N . MET A 1 237 ? 4.453 -1.233 9.859 1 98.56 237 MET A N 1
ATOM 1836 C CA . MET A 1 237 ? 5.117 -0.633 8.711 1 98.56 237 MET A CA 1
ATOM 1837 C C . MET A 1 237 ? 5.59 0.782 9.031 1 98.56 237 MET A C 1
ATOM 1839 O O . MET A 1 237 ? 6.707 1.163 8.68 1 98.56 237 MET A O 1
ATOM 1843 N N . VAL A 1 238 ? 4.734 1.53 9.688 1 98.75 238 VAL A N 1
ATOM 1844 C CA . VAL A 1 238 ? 5.078 2.896 10.062 1 98.75 238 VAL A CA 1
ATOM 1845 C C . VAL A 1 238 ? 6.254 2.885 11.039 1 98.75 238 VAL A C 1
ATOM 1847 O O . VAL A 1 238 ? 7.219 3.635 10.867 1 98.75 238 VAL A O 1
ATOM 1850 N N . ARG A 1 239 ? 6.195 2.025 12.008 1 98.75 239 ARG A N 1
ATOM 1851 C CA . ARG A 1 239 ? 7.266 1.921 12.992 1 98.75 239 ARG A CA 1
ATOM 1852 C C . ARG A 1 239 ? 8.594 1.593 12.32 1 98.75 239 ARG A C 1
ATOM 1854 O O . ARG A 1 239 ? 9.641 2.115 12.719 1 98.75 239 ARG A O 1
ATOM 1861 N N . LEU A 1 240 ? 8.508 0.727 11.352 1 98.75 240 LEU A N 1
ATOM 1862 C CA . LEU A 1 240 ? 9.75 0.369 10.672 1 98.75 240 LEU A CA 1
ATOM 1863 C C . LEU A 1 240 ? 10.336 1.576 9.945 1 98.75 240 LEU A C 1
ATOM 1865 O O . LEU A 1 240 ? 11.539 1.832 10.039 1 98.75 240 LEU A O 1
ATOM 1869 N N . MET A 1 241 ? 9.531 2.299 9.227 1 98.62 241 MET A N 1
ATOM 1870 C CA . MET A 1 241 ? 10.016 3.484 8.531 1 98.62 241 MET A CA 1
ATOM 1871 C C . MET A 1 241 ? 10.578 4.504 9.516 1 98.62 241 MET A C 1
ATOM 1873 O O . MET A 1 241 ? 11.602 5.133 9.258 1 98.62 241 MET A O 1
ATOM 1877 N N . LEU A 1 242 ? 9.867 4.699 10.672 1 98.88 242 LEU A N 1
ATOM 1878 C CA . LEU A 1 242 ? 10.344 5.617 11.703 1 98.88 242 LEU A CA 1
ATOM 1879 C C . LEU A 1 242 ? 11.703 5.188 12.227 1 98.88 242 LEU A C 1
ATOM 1881 O O . LEU A 1 242 ? 12.609 6.016 12.367 1 98.88 242 LEU A O 1
ATOM 1885 N N . ASP A 1 243 ? 11.805 3.914 12.492 1 98.75 243 ASP A N 1
ATOM 1886 C CA . ASP A 1 243 ? 13.062 3.367 12.992 1 98.75 243 ASP A CA 1
ATOM 1887 C C . ASP A 1 243 ? 14.188 3.586 11.992 1 98.75 243 ASP A C 1
ATOM 1889 O O . ASP A 1 243 ? 15.281 4.023 12.367 1 98.75 243 ASP A O 1
ATOM 1893 N N . LYS A 1 244 ? 13.93 3.314 10.734 1 98.44 244 LYS A N 1
ATOM 1894 C CA . LYS A 1 244 ? 14.938 3.465 9.688 1 98.44 244 LYS A CA 1
ATOM 1895 C C . LYS A 1 244 ? 15.336 4.926 9.508 1 98.44 244 LYS A C 1
ATOM 1897 O O . LYS A 1 244 ? 16.453 5.223 9.07 1 98.44 244 LYS A O 1
ATOM 1902 N N . ALA A 1 245 ? 14.484 5.871 9.914 1 98.62 245 ALA A N 1
ATOM 1903 C CA . ALA A 1 245 ? 14.758 7.301 9.82 1 98.62 245 ALA A CA 1
ATOM 1904 C C .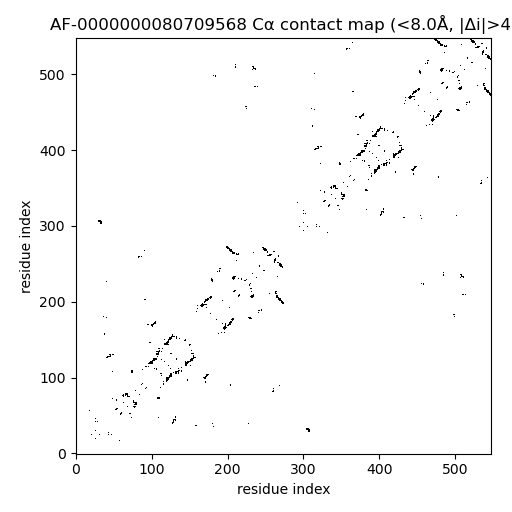 ALA A 1 245 ? 15.422 7.82 11.094 1 98.62 245 ALA A C 1
ATOM 1906 O O . ALA A 1 245 ? 15.758 9 11.188 1 98.62 245 ALA A O 1
ATOM 1907 N N . GLY A 1 246 ? 15.555 6.973 12.078 1 98.62 246 GLY A N 1
ATOM 1908 C CA . GLY A 1 246 ? 16.203 7.363 13.32 1 98.62 246 GLY A CA 1
ATOM 1909 C C . GLY A 1 246 ? 15.258 8.062 14.289 1 98.62 246 GLY A C 1
ATOM 1910 O O . GLY A 1 246 ? 15.703 8.797 15.172 1 98.62 246 GLY A O 1
ATOM 1911 N N . LEU A 1 247 ? 13.977 7.887 14.133 1 98.88 247 LEU A N 1
ATOM 1912 C CA . LEU A 1 247 ? 12.984 8.5 15.016 1 98.88 247 LEU A CA 1
ATOM 1913 C C . LEU A 1 247 ? 12.484 7.492 16.047 1 98.88 247 LEU A C 1
ATOM 1915 O O . LEU A 1 247 ? 12.383 6.297 15.758 1 98.88 247 LEU A O 1
ATOM 1919 N N . ARG A 1 248 ? 12.148 8.008 17.203 1 98.69 248 ARG A N 1
ATOM 1920 C CA . ARG A 1 248 ? 11.641 7.168 18.281 1 98.69 248 ARG A CA 1
ATOM 1921 C C . ARG A 1 248 ? 10.156 7.43 18.531 1 98.69 248 ARG A C 1
ATOM 1923 O O . ARG A 1 248 ? 9.734 8.586 18.609 1 98.69 248 ARG A O 1
ATOM 1930 N N . VAL A 1 249 ? 9.43 6.367 18.719 1 98.81 249 VAL A N 1
ATOM 1931 C CA . VAL A 1 249 ? 8.023 6.496 19.062 1 98.81 249 VAL A CA 1
ATOM 1932 C C . VAL A 1 249 ? 7.879 6.918 20.531 1 98.81 249 VAL A C 1
ATOM 1934 O O . VAL A 1 249 ? 8.445 6.285 21.422 1 98.81 249 VAL A O 1
ATOM 1937 N N . VAL A 1 250 ? 7.137 7.949 20.719 1 98.69 250 VAL A N 1
ATOM 1938 C CA . VAL A 1 250 ? 6.926 8.484 22.062 1 98.69 250 VAL A CA 1
ATOM 1939 C C . VAL A 1 250 ? 5.551 8.055 22.578 1 98.69 250 VAL A C 1
ATOM 1941 O O . VAL A 1 250 ? 5.398 7.719 23.75 1 98.69 250 VAL A O 1
ATOM 1944 N N . ARG A 1 251 ? 4.594 8.109 21.703 1 98.56 251 ARG A N 1
ATOM 1945 C CA . ARG A 1 251 ? 3.209 7.816 22.047 1 98.56 251 ARG A CA 1
ATOM 1946 C C . ARG A 1 251 ? 2.42 7.352 20.828 1 98.56 251 ARG A C 1
ATOM 1948 O O . ARG A 1 251 ? 2.605 7.871 19.734 1 98.56 251 ARG A O 1
ATOM 1955 N N . GLU A 1 252 ? 1.615 6.379 21.062 1 98.69 252 GLU A N 1
ATOM 1956 C CA . GLU A 1 252 ? 0.676 5.898 20.062 1 98.69 252 GLU A CA 1
ATOM 1957 C C . GLU A 1 252 ? -0.768 6.074 20.516 1 98.69 252 GLU A C 1
ATOM 1959 O O . GLU A 1 252 ? -1.074 5.898 21.703 1 98.69 252 GLU A O 1
ATOM 1964 N N . GLY A 1 253 ? -1.575 6.438 19.609 1 98.19 253 GLY A N 1
ATOM 1965 C CA . GLY A 1 253 ? -2.986 6.559 19.938 1 98.19 253 GLY A CA 1
ATOM 1966 C C . GLY A 1 253 ? -3.668 5.223 20.156 1 98.19 253 GLY A C 1
ATOM 1967 O O . GLY A 1 253 ? -3.393 4.258 19.453 1 98.19 253 GLY A O 1
ATOM 1968 N N . ASP A 1 254 ? -4.586 5.211 21.109 1 95.94 254 ASP A N 1
ATOM 1969 C CA . ASP A 1 254 ? -5.398 4.023 21.344 1 95.94 254 ASP A CA 1
ATOM 1970 C C . ASP A 1 254 ? -6.621 4 20.438 1 95.94 254 ASP A C 1
ATOM 1972 O O . ASP A 1 254 ? -7.137 5.051 20.047 1 95.94 254 ASP A O 1
ATOM 1976 N N . HIS A 1 255 ? -6.992 2.771 20.203 1 97.06 255 HIS A N 1
ATOM 1977 C CA . HIS A 1 255 ? -8.234 2.646 19.453 1 97.06 255 HIS A CA 1
ATOM 1978 C C . HIS A 1 255 ? -9.422 3.174 20.234 1 97.06 255 HIS A C 1
ATOM 1980 O O . HIS A 1 255 ? -9.555 2.891 21.438 1 97.06 255 HIS A O 1
ATOM 1986 N N . ASP A 1 256 ? -10.219 3.959 19.594 1 98.12 256 ASP A N 1
ATOM 1987 C CA . ASP A 1 256 ? -11.469 4.473 20.156 1 98.12 256 ASP A CA 1
ATOM 1988 C C . ASP A 1 256 ? -12.531 4.617 19.062 1 98.12 256 ASP A C 1
ATOM 1990 O O . ASP A 1 256 ? -12.461 5.531 18.234 1 98.12 256 ASP A O 1
ATOM 1994 N N . PRO A 1 257 ? -13.555 3.77 19.047 1 97 257 PRO A N 1
ATOM 1995 C CA . PRO A 1 257 ? -14.562 3.795 17.984 1 97 257 PRO A CA 1
ATOM 1996 C C . PRO A 1 257 ? -15.43 5.051 18.016 1 97 257 PRO A C 1
ATOM 1998 O O . PRO A 1 257 ? -16.172 5.324 17.078 1 97 257 PRO A O 1
ATOM 2001 N N . SER A 1 258 ? -15.383 5.82 19.094 1 96.62 258 SER A N 1
ATOM 2002 C CA . SER A 1 258 ? -16.234 6.996 19.219 1 96.62 258 SER A CA 1
ATOM 2003 C C . SER A 1 258 ? -15.648 8.195 18.484 1 96.62 258 SER A C 1
ATOM 2005 O O . SER A 1 258 ? -16.312 9.219 18.328 1 96.62 258 SER A O 1
ATOM 2007 N N . ASN A 1 259 ? -14.43 8.102 18.109 1 97.44 259 ASN A N 1
ATOM 2008 C CA . ASN A 1 259 ? -13.734 9.141 17.359 1 97.44 259 ASN A CA 1
ATOM 2009 C C . ASN A 1 259 ? -13.273 8.625 16 1 97.44 259 ASN A C 1
ATOM 2011 O O . ASN A 1 259 ? -12.562 7.625 15.922 1 97.44 259 ASN A O 1
ATOM 2015 N N . SER A 1 260 ? -13.586 9.32 14.977 1 95.06 260 SER A N 1
ATOM 2016 C CA . SER A 1 260 ? -13.344 8.844 13.617 1 95.06 260 SER A CA 1
ATOM 2017 C C . SER A 1 260 ? -11.852 8.617 13.375 1 95.06 260 SER A C 1
ATOM 2019 O O . SER A 1 260 ? -11.461 7.637 12.742 1 95.06 260 SER A O 1
ATOM 2021 N N . TYR A 1 261 ? -10.984 9.523 13.883 1 97.5 261 TYR A N 1
ATOM 2022 C CA . TYR A 1 261 ? -9.555 9.422 13.641 1 97.5 261 TYR A CA 1
ATOM 2023 C C . TYR A 1 261 ? -8.938 8.312 14.484 1 97.5 261 TYR A C 1
ATOM 2025 O O . TYR A 1 261 ? -8.141 7.516 13.992 1 97.5 261 TYR A O 1
ATOM 2033 N N . TYR A 1 262 ? -9.344 8.188 15.719 1 98.31 262 TYR A N 1
ATOM 2034 C CA . TYR A 1 262 ? -8.859 7.125 16.594 1 98.31 262 TYR A CA 1
ATOM 2035 C C . TYR A 1 262 ? -9.352 5.762 16.125 1 98.31 262 TYR A C 1
ATOM 2037 O O . TYR A 1 262 ? -8.727 4.738 16.391 1 98.31 262 TYR A O 1
ATOM 2045 N N . ASN A 1 263 ? -10.477 5.785 15.414 1 97.81 263 ASN A N 1
ATOM 2046 C CA . ASN A 1 263 ? -11.07 4.535 14.945 1 97.81 263 ASN A CA 1
ATOM 2047 C C . ASN A 1 263 ? -10.391 4.039 13.672 1 97.81 263 ASN A C 1
ATOM 2049 O O . ASN A 1 263 ? -10.297 2.83 13.445 1 97.81 263 ASN A O 1
ATOM 2053 N N . ARG A 1 264 ? -9.891 4.906 12.875 1 96.31 264 ARG A N 1
ATOM 2054 C CA . ARG A 1 264 ? -9.516 4.469 11.531 1 96.31 264 ARG A CA 1
ATOM 2055 C C . ARG A 1 264 ? -8.031 4.68 11.281 1 96.31 264 ARG A C 1
ATOM 2057 O O . ARG A 1 264 ? -7.461 4.094 10.359 1 96.31 264 ARG A O 1
ATOM 2064 N N . ASP A 1 265 ? -7.375 5.551 12.078 1 98.31 265 ASP A N 1
ATOM 2065 C CA . ASP A 1 265 ? -6 5.926 11.766 1 98.31 265 ASP A CA 1
ATOM 2066 C C . ASP A 1 265 ? -5.035 5.402 12.828 1 98.31 265 ASP A C 1
ATOM 2068 O O . ASP A 1 265 ? -5.449 5.047 13.93 1 98.31 265 ASP A O 1
ATOM 2072 N N . TYR A 1 266 ? -3.814 5.203 12.422 1 98.75 266 TYR A N 1
ATOM 2073 C CA . TYR A 1 266 ? -2.693 5.094 13.352 1 98.75 266 TYR A CA 1
ATOM 2074 C C . TYR A 1 266 ? -2.127 6.469 13.68 1 98.75 266 TYR A C 1
ATOM 2076 O O . TYR A 1 266 ? -1.591 7.156 12.805 1 98.75 266 TYR A O 1
ATOM 2084 N N . LEU A 1 267 ? -2.361 6.949 14.891 1 98.88 267 LEU A N 1
ATOM 2085 C CA . LEU A 1 267 ? -1.871 8.227 15.398 1 98.88 267 LEU A CA 1
ATOM 2086 C C . LEU A 1 267 ? -0.61 8.031 16.234 1 98.88 267 LEU A C 1
ATOM 2088 O O . LEU A 1 267 ? -0.602 7.242 17.172 1 98.88 267 LEU A O 1
ATOM 2092 N N . VAL A 1 268 ? 0.47 8.805 15.883 1 98.94 268 VAL A N 1
ATOM 2093 C CA . VAL A 1 268 ? 1.72 8.516 16.578 1 98.94 268 VAL A CA 1
ATOM 2094 C C . VAL A 1 268 ? 2.516 9.805 16.781 1 98.94 268 VAL A C 1
ATOM 2096 O O . VAL A 1 268 ? 2.557 10.656 15.891 1 98.94 268 VAL A O 1
ATOM 2099 N N . LEU A 1 269 ? 2.988 10 17.953 1 98.94 269 LEU A N 1
ATOM 2100 C CA . LEU A 1 269 ? 3.955 11.031 18.297 1 98.94 269 LEU A CA 1
ATOM 2101 C C . LEU A 1 269 ? 5.371 10.469 18.312 1 98.94 269 LEU A C 1
ATOM 2103 O O . LEU A 1 269 ? 5.629 9.445 18.938 1 98.94 269 LEU A O 1
ATOM 2107 N N . VAL A 1 270 ? 6.258 11.148 17.609 1 98.94 270 VAL A N 1
ATOM 2108 C CA . VAL A 1 270 ? 7.625 10.648 17.516 1 98.94 270 VAL A CA 1
ATOM 2109 C C . VAL A 1 270 ? 8.609 11.75 17.922 1 98.94 270 VAL A C 1
ATOM 2111 O O . VAL A 1 270 ? 8.234 12.922 18 1 98.94 270 VAL A O 1
ATOM 2114 N N . GLN A 1 271 ? 9.875 11.312 18.188 1 98.94 271 GLN A N 1
ATOM 2115 C CA . GLN A 1 271 ? 10.898 12.25 18.641 1 98.94 271 GLN A CA 1
ATOM 2116 C C . GLN A 1 271 ? 12.242 11.945 17.984 1 98.94 271 GLN A C 1
ATOM 2118 O O . GLN A 1 271 ? 12.633 10.781 17.859 1 98.94 271 GLN A O 1
ATOM 2123 N N . LYS A 1 272 ? 12.828 12.969 17.516 1 98.88 272 LYS A N 1
ATOM 2124 C CA . LYS A 1 272 ? 14.227 12.859 17.125 1 98.88 272 LYS A CA 1
ATOM 2125 C C . LYS A 1 272 ? 15.133 12.773 18.359 1 98.88 272 LYS A C 1
ATOM 2127 O O . LYS A 1 272 ? 15.055 13.609 19.25 1 98.88 272 LYS A O 1
ATOM 2132 N N . PRO A 1 273 ? 15.961 11.797 18.391 1 97.94 273 PRO A N 1
ATOM 2133 C CA . PRO A 1 273 ? 16.844 11.68 19.547 1 97.94 273 PRO A CA 1
ATOM 2134 C C . PRO A 1 273 ? 17.75 12.906 19.719 1 97.94 273 PRO A C 1
ATOM 2136 O O . PRO A 1 273 ? 18 13.641 18.766 1 97.94 273 PRO A O 1
ATOM 2139 N N . LEU A 1 274 ? 18.344 13.055 20.922 1 94.81 274 LEU A N 1
ATOM 2140 C CA . LEU A 1 274 ? 19.219 14.164 21.234 1 94.81 274 LEU A CA 1
ATOM 2141 C C . LEU A 1 274 ? 20.578 13.984 20.578 1 94.81 274 LEU A C 1
ATOM 2143 O O . LEU A 1 274 ? 21.047 12.859 20.391 1 94.81 274 LEU A O 1
ATOM 2147 N N . MET B 1 1 ? 35.844 19.688 -15.602 1 19.78 1 MET B N 1
ATOM 2148 C CA . MET B 1 1 ? 34.625 19.375 -14.82 1 19.78 1 MET B CA 1
ATOM 2149 C C . MET B 1 1 ? 33.531 18.844 -15.711 1 19.78 1 MET B C 1
ATOM 2151 O O . MET B 1 1 ? 32.5 18.359 -15.211 1 19.78 1 MET B O 1
ATOM 2155 N N . GLN B 1 2 ? 33.562 19.078 -17.094 1 22.48 2 GLN B N 1
ATOM 2156 C CA . GLN B 1 2 ? 32.906 18.703 -18.359 1 22.48 2 GLN B CA 1
ATOM 2157 C C . GLN B 1 2 ? 33.094 17.203 -18.625 1 22.48 2 GLN B C 1
ATOM 2159 O O . GLN B 1 2 ? 32.156 16.547 -19.125 1 22.48 2 GLN B O 1
ATOM 2164 N N . GLU B 1 3 ? 34.25 16.625 -18.375 1 23.61 3 GLU B N 1
ATOM 2165 C CA . GLU B 1 3 ? 34.75 15.328 -18.797 1 23.61 3 GLU B CA 1
ATOM 2166 C C . GLU B 1 3 ? 34.094 14.195 -18.016 1 23.61 3 GLU B C 1
ATOM 2168 O O . GLU B 1 3 ? 33.969 13.078 -18.531 1 23.61 3 GLU B O 1
ATOM 2173 N N . CYS B 1 4 ? 34 14.359 -16.656 1 20.77 4 CYS B N 1
ATOM 2174 C CA . CYS B 1 4 ? 33.656 13.219 -15.82 1 20.77 4 CYS B CA 1
ATOM 2175 C C . CYS B 1 4 ? 32.219 12.789 -16.078 1 20.77 4 CYS B C 1
ATOM 2177 O O . CYS B 1 4 ? 31.781 11.742 -15.594 1 20.77 4 CYS B O 1
ATOM 2179 N N . VAL B 1 5 ? 31.312 13.789 -16.516 1 25.98 5 VAL B N 1
ATOM 2180 C CA . VAL B 1 5 ? 29.891 13.617 -16.812 1 25.98 5 VAL B CA 1
ATOM 2181 C C . VAL B 1 5 ? 29.734 12.727 -18.047 1 25.98 5 VAL B C 1
ATOM 2183 O O . VAL B 1 5 ? 28.672 12.125 -18.25 1 25.98 5 VAL B O 1
ATOM 2186 N N . ASP B 1 6 ? 30.719 12.5 -18.906 1 27.23 6 ASP B N 1
ATOM 2187 C CA . ASP B 1 6 ? 30.703 11.891 -20.234 1 27.23 6 ASP B CA 1
ATOM 2188 C C . ASP B 1 6 ? 30.75 10.367 -20.141 1 27.23 6 ASP B C 1
ATOM 2190 O O . ASP B 1 6 ? 30.094 9.672 -20.922 1 27.23 6 ASP B O 1
ATOM 2194 N N . THR B 1 7 ? 31.688 9.805 -19.328 1 26.05 7 THR B N 1
ATOM 2195 C CA . THR B 1 7 ? 32.062 8.398 -19.391 1 26.05 7 THR B CA 1
ATOM 2196 C C . THR B 1 7 ? 30.984 7.52 -18.781 1 26.05 7 THR B C 1
ATOM 2198 O O . THR B 1 7 ? 30.766 6.391 -19.234 1 26.05 7 THR B O 1
ATOM 2201 N N . LEU B 1 8 ? 30.516 7.902 -17.547 1 24 8 LEU B N 1
ATOM 2202 C CA . LEU B 1 8 ? 29.578 6.973 -16.922 1 24 8 LEU B CA 1
ATOM 2203 C C . LEU B 1 8 ? 28.266 6.926 -17.688 1 24 8 LEU B C 1
ATOM 2205 O O . LEU B 1 8 ? 27.375 6.129 -17.375 1 24 8 LEU B O 1
ATOM 2209 N N . THR B 1 9 ? 27.938 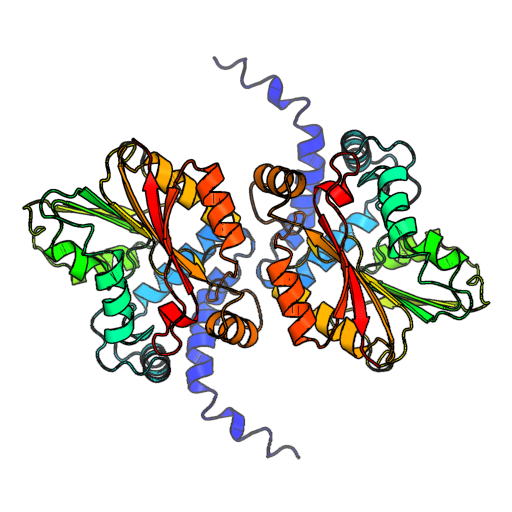7.789 -18.812 1 29 9 THR B N 1
ATOM 2210 C CA . THR B 1 9 ? 26.859 7.93 -19.781 1 29 9 THR B CA 1
ATOM 2211 C C . THR B 1 9 ? 26.922 6.805 -20.812 1 29 9 THR B C 1
ATOM 2213 O O . THR B 1 9 ? 25.922 6.539 -21.5 1 29 9 THR B O 1
ATOM 2216 N N . GLU B 1 10 ? 28.047 6.207 -21.156 1 27.31 10 GLU B N 1
ATOM 2217 C CA . GLU B 1 10 ? 28.156 5.25 -22.25 1 27.31 10 GLU B CA 1
ATOM 2218 C C . GLU B 1 10 ? 27.578 3.895 -21.859 1 27.31 10 GLU B C 1
ATOM 2220 O O . GLU B 1 10 ? 26.875 3.264 -22.656 1 27.31 10 GLU B O 1
ATOM 2225 N N . LYS B 1 11 ? 28.25 3.055 -21.016 1 30.39 11 LYS B N 1
ATOM 2226 C CA . LYS B 1 11 ? 27.891 1.67 -20.734 1 30.39 11 LYS B CA 1
ATOM 2227 C C . LYS B 1 11 ? 26.531 1.59 -20.031 1 30.39 11 LYS B C 1
ATOM 2229 O O . LYS B 1 11 ? 26 0.5 -19.844 1 30.39 11 LYS B O 1
ATOM 2234 N N . SER B 1 12 ? 26.125 2.529 -19.125 1 29.42 12 SER B N 1
ATOM 2235 C CA . SER B 1 12 ? 24.922 2.738 -18.312 1 29.42 12 SER B CA 1
ATOM 2236 C C . SER B 1 12 ? 23.734 3.164 -19.172 1 29.42 12 SER B C 1
ATOM 2238 O O . SER B 1 12 ? 22.641 3.391 -18.656 1 29.42 12 SER B O 1
ATOM 2240 N N . LYS B 1 13 ? 23.906 3.424 -20.547 1 32.88 13 LYS B N 1
ATOM 2241 C CA . LYS B 1 13 ? 23.078 3.838 -21.672 1 32.88 13 LYS B CA 1
ATOM 2242 C C . LYS B 1 13 ? 22.281 2.66 -22.234 1 32.88 13 LYS B C 1
ATOM 2244 O O . LYS B 1 13 ? 21.234 2.852 -22.859 1 32.88 13 LYS B O 1
ATOM 2249 N N . ALA B 1 14 ? 23 1.511 -22.469 1 29.67 14 ALA B N 1
ATOM 2250 C CA . ALA B 1 14 ? 22.406 0.392 -23.203 1 29.67 14 ALA B CA 1
ATOM 2251 C C . ALA B 1 14 ? 21.234 -0.213 -22.422 1 29.67 14 ALA B C 1
ATOM 2253 O O . ALA B 1 14 ? 20.25 -0.636 -23.016 1 29.67 14 ALA B O 1
ATOM 2254 N N . GLY B 1 15 ? 21.469 -0.605 -21.156 1 30.48 15 GLY B N 1
ATOM 2255 C CA . GLY B 1 15 ? 20.406 -1.141 -20.312 1 30.48 15 GLY B CA 1
ATOM 2256 C C . GLY B 1 15 ? 19.266 -0.172 -20.109 1 30.48 15 GLY B C 1
ATOM 2257 O O . GLY B 1 15 ? 18.203 -0.549 -19.578 1 30.48 15 GLY B O 1
ATOM 2258 N N . ASN B 1 16 ? 19.469 1.222 -20.203 1 34.28 16 ASN B N 1
ATOM 2259 C CA . ASN B 1 16 ? 18.609 2.4 -20.188 1 34.28 16 ASN B CA 1
ATOM 2260 C C . ASN B 1 16 ? 17.703 2.439 -21.406 1 34.28 16 ASN B C 1
ATOM 2262 O O . ASN B 1 16 ? 16.547 2.855 -21.312 1 34.28 16 ASN B O 1
ATOM 2266 N N . GLU B 1 17 ? 18.281 1.869 -22.562 1 32.91 17 GLU B N 1
ATOM 2267 C CA . GLU B 1 17 ? 17.484 1.947 -23.781 1 32.91 17 GLU B CA 1
ATOM 2268 C C . GLU B 1 17 ? 16.312 0.967 -23.75 1 32.91 17 GLU B C 1
ATOM 2270 O O . GLU B 1 17 ? 15.211 1.295 -24.172 1 32.91 17 GLU B O 1
ATOM 2275 N N . MET B 1 18 ? 16.594 -0.341 -23.359 1 29.83 18 MET B N 1
ATOM 2276 C CA . MET B 1 18 ? 15.5 -1.307 -23.375 1 29.83 18 MET B CA 1
ATOM 2277 C C . MET B 1 18 ? 14.438 -0.924 -22.344 1 29.83 18 MET B C 1
ATOM 2279 O O . MET B 1 18 ? 13.242 -0.943 -22.656 1 29.83 18 MET B O 1
ATOM 2283 N N . VAL B 1 19 ? 14.727 -0.675 -21.031 1 31.66 19 VAL B N 1
ATOM 2284 C CA . VAL B 1 19 ? 13.758 -0.101 -20.109 1 31.66 19 VAL B CA 1
ATOM 2285 C C . VAL B 1 19 ? 13.242 1.229 -20.656 1 31.66 19 VAL B C 1
ATOM 2287 O O . VAL B 1 19 ? 12.039 1.495 -20.625 1 31.66 19 VAL B O 1
ATOM 2290 N N . SER B 1 20 ? 14.094 2.047 -21.281 1 33.97 20 SER B N 1
ATOM 2291 C CA . SER B 1 20 ? 13.672 3.264 -21.969 1 33.97 20 SER B CA 1
ATOM 2292 C C . SER B 1 20 ? 12.758 2.947 -23.141 1 33.97 20 SER B C 1
ATOM 2294 O O . SER B 1 20 ? 11.727 3.596 -23.328 1 33.97 20 SER B O 1
ATOM 2296 N N . ASN B 1 21 ? 13.148 1.912 -23.984 1 33.09 21 ASN B N 1
ATOM 2297 C CA . ASN B 1 21 ? 12.281 1.52 -25.078 1 33.09 21 ASN B CA 1
ATOM 2298 C C . ASN B 1 21 ? 11.008 0.844 -24.578 1 33.09 21 ASN B C 1
ATOM 2300 O O . ASN B 1 21 ? 9.922 1.079 -25.109 1 33.09 21 ASN B O 1
ATOM 2304 N N . LEU B 1 22 ? 11.133 -0.241 -23.734 1 30.95 22 LEU B N 1
ATOM 2305 C CA . LEU B 1 22 ? 9.922 -0.794 -23.141 1 30.95 22 LEU B CA 1
ATOM 2306 C C . LEU B 1 22 ? 9.141 0.284 -22.391 1 30.95 22 LEU B C 1
ATOM 2308 O O . LEU B 1 22 ? 7.914 0.373 -22.531 1 30.95 22 LEU B O 1
ATOM 2312 N N . VAL B 1 23 ? 9.727 1.055 -21.578 1 32.06 23 VAL B N 1
ATOM 2313 C CA . VAL B 1 23 ? 9.07 2.238 -21.047 1 32.06 23 VAL B CA 1
ATOM 2314 C C . VAL B 1 23 ? 8.633 3.156 -22.188 1 32.06 23 VAL B C 1
ATOM 2316 O O . VAL B 1 23 ? 7.531 3.709 -22.156 1 32.06 23 VAL B O 1
ATOM 2319 N N . GLN B 1 24 ? 9.453 3.494 -23.156 1 34.16 24 GLN B N 1
ATOM 2320 C CA . GLN B 1 24 ? 9.016 4.25 -24.328 1 34.16 24 GLN B CA 1
ATOM 2321 C C . GLN B 1 24 ? 7.855 3.551 -25.031 1 34.16 24 GLN B C 1
ATOM 2323 O O . GLN B 1 24 ? 6.918 4.203 -25.484 1 34.16 24 GLN B O 1
ATOM 2328 N N . SER B 1 25 ? 8.039 2.275 -25.484 1 29.77 25 SER B N 1
ATOM 2329 C CA . SER B 1 25 ? 6.891 1.554 -26.031 1 29.77 25 SER B CA 1
ATOM 2330 C C . SER B 1 25 ? 5.816 1.34 -24.969 1 29.77 25 SER B C 1
ATOM 2332 O O . SER B 1 25 ? 4.625 1.472 -25.25 1 29.77 25 SER B O 1
ATOM 2334 N N . LEU B 1 26 ? 6.199 0.69 -23.859 1 30.3 26 LEU B N 1
ATOM 2335 C CA . LEU B 1 26 ? 5.254 0.515 -22.766 1 30.3 26 LEU B CA 1
ATOM 2336 C C . LEU B 1 26 ? 4.906 1.856 -22.125 1 30.3 26 LEU B C 1
ATOM 2338 O O . LEU B 1 26 ? 4.047 1.927 -21.25 1 30.3 26 LEU B O 1
ATOM 2342 N N . GLY B 1 27 ? 5.645 2.814 -22.422 1 30.67 27 GLY B N 1
ATOM 2343 C CA . GLY B 1 27 ? 5.316 4.191 -22.078 1 30.67 27 GLY B CA 1
ATOM 2344 C C . GLY B 1 27 ? 3.867 4.543 -22.359 1 30.67 27 GLY B C 1
ATOM 2345 O O . GLY B 1 27 ? 3.281 5.383 -21.672 1 30.67 27 GLY B O 1
ATOM 2346 N N . SER B 1 28 ? 3.428 4.141 -23.484 1 30.56 28 SER B N 1
ATOM 2347 C CA . SER B 1 28 ? 1.988 4.266 -23.703 1 30.56 28 SER B CA 1
ATOM 2348 C C . SER B 1 28 ? 1.209 3.451 -22.672 1 30.56 28 SER B C 1
ATOM 2350 O O . SER B 1 28 ? 0.079 3.801 -22.328 1 30.56 28 SER B O 1
ATOM 2352 N N . ALA B 1 29 ? 1.622 2.223 -22.391 1 29.61 29 ALA B N 1
ATOM 2353 C CA . ALA B 1 29 ? 0.951 1.406 -21.391 1 29.61 29 ALA B CA 1
ATOM 2354 C C . ALA B 1 29 ? 1.232 1.927 -19.984 1 29.61 29 ALA B C 1
ATOM 2356 O O . ALA B 1 29 ? 0.458 1.68 -19.062 1 29.61 29 ALA B O 1
ATOM 2357 N N . LEU B 1 30 ? 2.461 2.25 -19.719 1 31.12 30 LEU B N 1
ATOM 2358 C CA . LEU B 1 30 ? 2.795 2.863 -18.438 1 31.12 30 LEU B CA 1
ATOM 2359 C C . LEU B 1 30 ? 1.926 4.09 -18.188 1 31.12 30 LEU B C 1
ATOM 2361 O O . LEU B 1 30 ? 1.906 4.617 -17.062 1 31.12 30 LEU B O 1
ATOM 2365 N N . VAL B 1 31 ? 1.666 4.797 -19.219 1 32 31 VAL B N 1
ATOM 2366 C CA . VAL B 1 31 ? 0.922 6.047 -19.094 1 32 31 VAL B CA 1
ATOM 2367 C C . VAL B 1 31 ? -0.54 5.746 -18.781 1 32 31 VAL B C 1
ATOM 2369 O O . VAL B 1 31 ? -1.4 6.621 -18.891 1 32 31 VAL B O 1
ATOM 2372 N N . TYR B 1 32 ? -0.898 4.516 -18.969 1 31.95 32 TYR B N 1
ATOM 2373 C CA . TYR B 1 32 ? -2.348 4.465 -18.812 1 31.95 32 TYR B CA 1
ATOM 2374 C C . TYR B 1 32 ? -2.744 4.656 -17.344 1 31.95 32 TYR B C 1
ATOM 2376 O O . TYR B 1 32 ? -2.902 3.684 -16.609 1 31.95 32 TYR B O 1
ATOM 2384 N N . PRO B 1 33 ? -2.26 5.719 -16.734 1 39.28 33 PRO B N 1
ATOM 2385 C CA . PRO B 1 33 ? -2.627 6.02 -15.352 1 39.28 33 PRO B CA 1
ATOM 2386 C C . PRO B 1 33 ? -3.996 5.465 -14.969 1 39.28 33 PRO B C 1
ATOM 2388 O O . PRO B 1 33 ? -4.211 5.082 -13.82 1 39.28 33 PRO B O 1
ATOM 2391 N N . ASP B 1 34 ? -4.977 5.691 -15.953 1 40.56 34 ASP B N 1
ATOM 2392 C CA . ASP B 1 34 ? -6.387 5.402 -15.711 1 40.56 34 ASP B CA 1
ATOM 2393 C C . ASP B 1 34 ? -6.652 3.9 -15.711 1 40.56 34 ASP B C 1
ATOM 2395 O O . ASP B 1 34 ? -7.781 3.461 -15.5 1 40.56 34 ASP B O 1
ATOM 2399 N N . ALA B 1 35 ? -5.742 3.326 -16.25 1 51.06 35 ALA B N 1
ATOM 2400 C CA . ALA B 1 35 ? -6.285 2.002 -16.531 1 51.06 35 ALA B CA 1
ATOM 2401 C C . ALA B 1 35 ? -6.406 1.168 -15.266 1 51.06 35 ALA B C 1
ATOM 2403 O O . ALA B 1 35 ? -7.207 0.231 -15.203 1 51.06 35 ALA B O 1
ATOM 2404 N N . GLY B 1 36 ? -6.008 1.793 -14.172 1 70.75 36 GLY B N 1
ATOM 2405 C CA . GLY B 1 36 ? -6.098 1.018 -12.945 1 70.75 36 GLY B CA 1
ATOM 2406 C C . GLY B 1 36 ? -5.031 -0.053 -12.836 1 70.75 36 GLY B C 1
ATOM 2407 O O . GLY B 1 36 ? -4.379 -0.391 -13.828 1 70.75 36 GLY B O 1
ATOM 2408 N N . ASN B 1 37 ? -4.59 -0.507 -11.844 1 81.31 37 ASN B N 1
ATOM 2409 C CA . ASN B 1 37 ? -3.543 -1.471 -11.516 1 81.31 37 ASN B CA 1
ATOM 2410 C C . ASN B 1 37 ? -3.682 -2.748 -12.336 1 81.31 37 ASN B C 1
ATOM 2412 O O . ASN B 1 37 ? -2.697 -3.25 -12.883 1 81.31 37 ASN B O 1
ATOM 2416 N N . PHE B 1 38 ? -4.879 -3.236 -12.57 1 87.44 38 PHE B N 1
ATOM 2417 C CA . PHE B 1 38 ? -5.129 -4.48 -13.289 1 87.44 38 PHE B CA 1
ATOM 2418 C C . PHE B 1 38 ? -4.742 -4.344 -14.758 1 87.44 38 PHE B C 1
ATOM 2420 O O . PHE B 1 38 ? -4 -5.172 -15.289 1 87.44 38 PHE B O 1
ATOM 2427 N N . ASP B 1 39 ? -5.176 -3.305 -15.359 1 84.31 39 ASP B N 1
ATOM 2428 C CA . ASP B 1 39 ? -4.934 -3.107 -16.781 1 84.31 39 ASP B CA 1
ATOM 2429 C C . ASP B 1 39 ? -3.457 -2.816 -17.062 1 84.31 39 ASP B C 1
ATOM 2431 O O . ASP B 1 39 ? -2.912 -3.246 -18.078 1 84.31 39 ASP B O 1
ATOM 2435 N N . THR B 1 40 ? -2.889 -2.088 -16.156 1 80.94 40 THR B N 1
ATOM 2436 C CA . THR B 1 40 ? -1.463 -1.812 -16.297 1 80.94 40 THR B CA 1
ATOM 2437 C C . THR B 1 40 ? -0.654 -3.105 -16.219 1 80.94 40 THR B C 1
ATOM 2439 O O . THR B 1 40 ? 0.277 -3.307 -17 1 80.94 40 THR B O 1
ATOM 2442 N N . ASN B 1 41 ? -0.991 -3.955 -15.344 1 88.38 41 ASN B N 1
ATOM 2443 C CA . ASN B 1 41 ? -0.33 -5.254 -15.258 1 88.38 41 ASN B CA 1
ATOM 2444 C C . ASN B 1 41 ? -0.546 -6.082 -16.516 1 88.38 41 ASN B C 1
ATOM 2446 O O . ASN B 1 41 ? 0.387 -6.715 -17.016 1 88.38 41 ASN B O 1
ATOM 2450 N N . ARG B 1 42 ? -1.736 -6.086 -16.969 1 90.38 42 ARG B N 1
ATOM 2451 C CA . ARG B 1 42 ? -2.031 -6.84 -18.188 1 90.38 42 ARG B CA 1
ATOM 2452 C C . ARG B 1 42 ? -1.122 -6.406 -19.328 1 90.38 42 ARG B C 1
ATOM 2454 O O . ARG B 1 42 ? -0.504 -7.246 -19.984 1 90.38 42 ARG B O 1
ATOM 2461 N N . LYS B 1 43 ? -1.058 -5.125 -19.5 1 83.44 43 LYS B N 1
ATOM 2462 C CA . LYS B 1 43 ? -0.243 -4.594 -20.594 1 83.44 43 LYS B CA 1
ATOM 2463 C C . LYS B 1 43 ? 1.232 -4.922 -20.391 1 83.44 43 LYS B C 1
ATOM 2465 O O . LYS B 1 43 ? 1.913 -5.359 -21.312 1 83.44 43 LYS B O 1
ATOM 2470 N N . LEU B 1 44 ? 1.677 -4.742 -19.188 1 83.31 44 LEU B N 1
ATOM 2471 C CA . LEU B 1 44 ? 3.084 -4.957 -18.859 1 83.31 44 LEU B CA 1
ATOM 2472 C C . LEU B 1 44 ? 3.482 -6.406 -19.109 1 83.31 44 LEU B C 1
ATOM 2474 O O . LEU B 1 44 ? 4.441 -6.676 -19.828 1 83.31 44 LEU B O 1
ATOM 2478 N N . TRP B 1 45 ? 2.748 -7.246 -18.594 1 90.94 45 TRP B N 1
ATOM 2479 C CA . TRP B 1 45 ? 3.148 -8.648 -18.641 1 90.94 45 TRP B CA 1
ATOM 2480 C C . TRP B 1 45 ? 2.914 -9.234 -20.031 1 90.94 45 TRP B C 1
ATOM 2482 O O . TRP B 1 45 ? 3.643 -10.133 -20.469 1 90.94 45 TRP B O 1
ATOM 2492 N N . ASP B 1 46 ? 1.915 -8.703 -20.688 1 91.5 46 ASP B N 1
ATOM 2493 C CA . ASP B 1 46 ? 1.698 -9.156 -22.062 1 91.5 46 ASP B CA 1
ATOM 2494 C C . ASP B 1 46 ? 2.871 -8.766 -22.969 1 91.5 46 ASP B C 1
ATOM 2496 O O . ASP B 1 46 ? 3.354 -9.586 -23.75 1 91.5 46 ASP B O 1
ATOM 2500 N N . ASN B 1 47 ? 3.322 -7.574 -22.766 1 85.31 47 ASN B N 1
ATOM 2501 C CA . ASN B 1 47 ? 4.477 -7.105 -23.531 1 85.31 47 ASN B CA 1
ATOM 2502 C C . ASN B 1 47 ? 5.758 -7.82 -23.109 1 85.31 47 ASN B C 1
ATOM 2504 O O . ASN B 1 47 ? 6.598 -8.148 -23.938 1 85.31 47 ASN B O 1
ATOM 2508 N N . TYR B 1 48 ? 5.883 -8 -21.828 1 87.38 48 TYR B N 1
ATOM 2509 C CA . TYR B 1 48 ? 7.031 -8.727 -21.312 1 87.38 48 TYR B CA 1
ATOM 2510 C C . TYR B 1 48 ? 7.156 -10.094 -21.969 1 87.38 48 TYR B C 1
ATOM 2512 O O . TYR B 1 48 ? 8.219 -10.438 -22.5 1 87.38 48 TYR B O 1
ATOM 2520 N N . ALA B 1 49 ? 6.125 -10.797 -22.016 1 94 49 ALA B N 1
ATOM 2521 C CA . ALA B 1 49 ? 6.105 -12.141 -22.578 1 94 49 ALA B CA 1
ATOM 2522 C C . ALA B 1 49 ? 6.363 -12.102 -24.078 1 94 49 ALA B C 1
ATOM 2524 O O . ALA B 1 49 ? 7.07 -12.961 -24.625 1 94 49 ALA B O 1
ATOM 2525 N N . ALA B 1 50 ? 5.812 -11.133 -24.703 1 91.12 50 ALA B N 1
ATOM 2526 C CA . ALA B 1 50 ? 5.949 -11.023 -26.141 1 91.12 50 ALA B CA 1
ATOM 2527 C C . ALA B 1 50 ? 7.402 -10.773 -26.547 1 91.12 50 ALA B C 1
ATOM 2529 O O . ALA B 1 50 ? 7.867 -11.281 -27.562 1 91.12 50 ALA B O 1
ATOM 2530 N N . GLU B 1 51 ? 8.117 -10.07 -25.688 1 87.5 51 GLU B N 1
ATOM 2531 C CA . GLU B 1 51 ? 9.461 -9.617 -26.047 1 87.5 51 GLU B CA 1
ATOM 2532 C C . GLU B 1 51 ? 10.523 -10.531 -25.438 1 87.5 51 GLU B C 1
ATOM 2534 O O . GLU B 1 51 ? 11.703 -10.43 -25.781 1 87.5 51 GLU B O 1
ATOM 2539 N N . TRP B 1 52 ? 10.109 -11.406 -24.672 1 91.38 52 TRP B N 1
ATOM 2540 C CA . TRP B 1 52 ? 11.055 -12.227 -23.922 1 91.38 52 TRP B CA 1
ATOM 2541 C C . TRP B 1 52 ? 11.773 -13.211 -24.844 1 91.38 52 TRP B C 1
ATOM 2543 O O . TRP B 1 52 ? 11.133 -13.922 -25.625 1 91.38 52 TRP B O 1
ATOM 2553 N N . GLU B 1 53 ? 13.07 -13.18 -24.75 1 91.75 53 GLU B N 1
ATOM 2554 C CA . GLU B 1 53 ? 13.992 -14.164 -25.297 1 91.75 53 GLU B CA 1
ATOM 2555 C C . GLU B 1 53 ? 15.164 -14.406 -24.359 1 91.75 53 GLU B C 1
ATOM 2557 O O . GLU B 1 53 ? 15.664 -13.477 -23.719 1 91.75 53 GLU B O 1
ATOM 2562 N N . PRO B 1 54 ? 15.555 -15.68 -24.312 1 92.44 54 PRO B N 1
ATOM 2563 C CA . PRO B 1 54 ? 16.625 -15.953 -23.344 1 92.44 54 PRO B CA 1
ATOM 2564 C C . PRO B 1 54 ? 17.891 -15.133 -23.625 1 92.44 54 PRO B C 1
ATOM 2566 O O . PRO B 1 54 ? 18.641 -14.828 -22.688 1 92.44 54 PRO B O 1
ATOM 2569 N N . ASP B 1 55 ? 18.094 -14.703 -24.844 1 91.38 55 ASP B N 1
ATOM 2570 C CA . ASP B 1 55 ? 19.328 -14.008 -25.188 1 91.38 55 ASP B CA 1
ATOM 2571 C C . ASP B 1 55 ? 19.109 -12.5 -25.25 1 91.38 55 ASP B C 1
ATOM 2573 O O . ASP B 1 55 ? 20.031 -11.734 -25.531 1 91.38 55 ASP B O 1
ATOM 2577 N N . ALA B 1 56 ? 17.859 -12.109 -25 1 85.5 56 ALA B N 1
ATOM 2578 C CA . ALA B 1 56 ? 17.625 -10.664 -24.953 1 85.5 56 ALA B CA 1
ATOM 2579 C C . ALA B 1 56 ? 18.5 -10.008 -23.891 1 85.5 56 ALA B C 1
ATOM 2581 O O . ALA B 1 56 ? 18.641 -10.539 -22.781 1 85.5 56 ALA B O 1
ATOM 2582 N N . SER B 1 57 ? 19.047 -8.805 -24.125 1 81.62 57 SER B N 1
ATOM 2583 C CA . SER B 1 57 ? 19.984 -8.125 -23.25 1 81.62 57 SER B CA 1
ATOM 2584 C C . SER B 1 57 ? 19.375 -7.859 -21.875 1 81.62 57 SER B C 1
ATOM 2586 O O . SER B 1 57 ? 20.031 -8.07 -20.844 1 81.62 57 SER B O 1
ATOM 2588 N N . TRP B 1 58 ? 18.156 -7.441 -21.938 1 78.94 58 TRP B N 1
ATOM 2589 C CA . TRP B 1 58 ? 17.516 -7.109 -20.656 1 78.94 58 TRP B CA 1
ATOM 2590 C C . TRP B 1 58 ? 17.266 -8.367 -19.844 1 78.94 58 TRP B C 1
ATOM 2592 O O . TRP B 1 58 ? 17.344 -8.344 -18.609 1 78.94 58 TRP B O 1
ATOM 2602 N N . VAL B 1 59 ? 16.938 -9.453 -20.484 1 87.12 59 VAL B N 1
ATOM 2603 C CA . VAL B 1 59 ? 16.75 -10.727 -19.797 1 87.12 59 VAL B CA 1
ATOM 2604 C C . VAL B 1 59 ? 18.062 -11.195 -19.203 1 87.12 59 VAL B C 1
ATOM 2606 O O . VAL B 1 59 ? 18.125 -11.609 -18.031 1 87.12 59 VAL B O 1
ATOM 2609 N N . GLN B 1 60 ? 19.094 -11.047 -19.922 1 87.75 60 GLN B N 1
ATOM 2610 C CA . GLN B 1 60 ? 20.438 -11.438 -19.469 1 87.75 60 GLN B CA 1
ATOM 2611 C C . GLN B 1 60 ? 20.875 -10.586 -18.281 1 87.75 60 GLN B C 1
ATOM 2613 O O . GLN B 1 60 ? 21.469 -11.094 -17.328 1 87.75 60 GLN B O 1
ATOM 2618 N N . LYS B 1 61 ? 20.594 -9.383 -18.328 1 82.56 61 LYS B N 1
ATOM 2619 C CA . LYS B 1 61 ? 20.922 -8.492 -17.219 1 82.56 61 LYS B CA 1
ATOM 2620 C C . LYS B 1 61 ? 20.188 -8.891 -15.945 1 82.56 61 LYS B C 1
ATOM 2622 O O . LYS B 1 61 ? 20.781 -8.93 -14.867 1 82.56 61 LYS B O 1
ATOM 2627 N N . MET B 1 62 ? 18.938 -9.211 -16.094 1 83.12 62 MET B N 1
ATOM 2628 C CA . MET B 1 62 ? 18.156 -9.656 -14.945 1 83.12 62 MET B CA 1
ATOM 2629 C C . MET B 1 62 ? 18.703 -10.977 -14.398 1 83.12 62 MET B C 1
ATOM 2631 O O . MET B 1 62 ? 18.797 -11.164 -13.188 1 83.12 62 MET B O 1
ATOM 2635 N N . ALA B 1 63 ? 19.016 -11.828 -15.297 1 87.12 63 ALA B N 1
ATOM 2636 C CA . ALA B 1 63 ? 19.547 -13.141 -14.914 1 87.12 63 ALA B CA 1
ATOM 2637 C C . ALA B 1 63 ? 20.859 -13 -14.141 1 87.12 63 ALA B C 1
ATOM 2639 O O . ALA B 1 63 ? 21.094 -13.727 -13.18 1 87.12 63 ALA B O 1
ATOM 2640 N N . GLN B 1 64 ? 21.641 -12.086 -14.555 1 81.69 64 GLN B N 1
ATOM 2641 C CA . GLN B 1 64 ? 22.891 -11.812 -13.852 1 81.69 64 GLN B CA 1
ATOM 2642 C C . GLN B 1 64 ? 22.625 -11.312 -12.43 1 81.69 64 GLN B C 1
ATOM 2644 O O . GLN B 1 64 ? 23.266 -11.758 -11.477 1 81.69 64 GLN B O 1
ATOM 2649 N N . GLY B 1 65 ? 21.641 -10.547 -12.328 1 77.38 65 GLY B N 1
ATOM 2650 C CA . GLY B 1 65 ? 21.281 -10.016 -11.023 1 77.38 65 GLY B CA 1
ATOM 2651 C C . GLY B 1 65 ? 20.766 -11.07 -10.078 1 77.38 65 GLY B C 1
ATOM 2652 O O . GLY B 1 65 ? 21.016 -11.008 -8.867 1 77.38 65 GLY B O 1
ATOM 2653 N N . SER B 1 66 ? 20.078 -11.992 -10.711 1 77.69 66 SER B N 1
ATOM 2654 C CA . SER B 1 66 ? 19.469 -13.039 -9.891 1 77.69 66 SER B CA 1
ATOM 2655 C C . SER B 1 66 ? 20.391 -14.258 -9.789 1 77.69 66 SER B C 1
ATOM 2657 O O . SER B 1 66 ? 20.031 -15.25 -9.141 1 77.69 66 SER B O 1
ATOM 2659 N N . LYS B 1 67 ? 21.562 -14.25 -10.484 1 81.25 67 LYS B N 1
ATOM 2660 C CA . LYS B 1 67 ? 22.547 -15.328 -10.469 1 81.25 67 LYS B CA 1
ATOM 2661 C C . LYS B 1 67 ? 21.969 -16.625 -11.039 1 81.25 67 LYS B C 1
ATOM 2663 O O . LYS B 1 67 ? 22.141 -17.688 -10.453 1 81.25 67 LYS B O 1
ATOM 2668 N N . THR B 1 68 ? 21.156 -16.406 -12.078 1 83.12 68 THR B N 1
ATOM 2669 C CA . THR B 1 68 ? 20.609 -17.578 -12.75 1 83.12 68 THR B CA 1
ATOM 2670 C C . THR B 1 68 ? 21.281 -17.797 -14.102 1 83.12 68 THR B C 1
ATOM 2672 O O . THR B 1 68 ? 21.641 -16.828 -14.781 1 83.12 68 THR B O 1
ATOM 2675 N N . GLU B 1 69 ? 21.438 -19.094 -14.445 1 77.44 69 GLU B N 1
ATOM 2676 C CA . GLU B 1 69 ? 22.156 -19.375 -15.688 1 77.44 69 GLU B CA 1
ATOM 2677 C C . GLU B 1 69 ? 21.25 -20.047 -16.703 1 77.44 69 GLU B C 1
ATOM 2679 O O . GLU B 1 69 ? 21.422 -19.875 -17.906 1 77.44 69 GLU B O 1
ATOM 2684 N N . ARG B 1 70 ? 20.312 -20.734 -16.312 1 83.81 70 ARG B N 1
ATOM 2685 C CA . ARG B 1 70 ? 19.453 -21.484 -17.234 1 83.81 70 ARG B CA 1
ATOM 2686 C C . ARG B 1 70 ? 18.125 -20.766 -17.453 1 83.81 70 ARG B C 1
ATOM 2688 O O . ARG B 1 70 ? 17.359 -20.562 -16.516 1 83.81 70 ARG B O 1
ATOM 2695 N N . LEU B 1 71 ? 17.953 -20.281 -18.734 1 92.75 71 LEU B N 1
ATOM 2696 C CA . LEU B 1 71 ? 16.734 -19.562 -19.094 1 92.75 71 LEU B CA 1
ATOM 2697 C C . LEU B 1 71 ? 15.914 -20.375 -20.094 1 92.75 71 LEU B C 1
ATOM 2699 O O . LEU B 1 71 ? 16.203 -20.359 -21.297 1 92.75 71 LEU B O 1
ATOM 2703 N N . GLU B 1 72 ? 14.945 -21.078 -19.547 1 91.69 72 GLU B N 1
ATOM 2704 C CA . GLU B 1 72 ? 14.125 -21.953 -20.391 1 91.69 72 GLU B CA 1
ATOM 2705 C C . GLU B 1 72 ? 12.734 -21.344 -20.594 1 91.69 72 GLU B C 1
ATOM 2707 O O . GLU B 1 72 ? 12.164 -21.469 -21.688 1 91.69 72 GLU B O 1
ATOM 2712 N N . VAL B 1 73 ? 12.227 -20.812 -19.594 1 94.38 73 VAL B N 1
ATOM 2713 C CA . VAL B 1 73 ? 10.898 -20.219 -19.688 1 94.38 73 VAL B CA 1
ATOM 2714 C C . VAL B 1 73 ? 10.922 -18.812 -19.094 1 94.38 73 VAL B C 1
ATOM 2716 O O . VAL B 1 73 ? 11.82 -18.469 -18.312 1 94.38 73 VAL B O 1
ATOM 2719 N N . VAL B 1 74 ? 9.891 -18 -19.453 1 93.56 74 VAL B N 1
ATOM 2720 C CA . VAL B 1 74 ? 9.742 -16.656 -18.891 1 93.56 74 VAL B CA 1
ATOM 2721 C C . VAL B 1 74 ? 9.711 -16.734 -17.375 1 93.56 74 VAL B C 1
ATOM 2723 O O . VAL B 1 74 ? 8.961 -17.531 -16.797 1 93.56 74 VAL B O 1
ATOM 2726 N N . GLY B 1 75 ? 10.531 -15.984 -16.719 1 93 75 GLY B N 1
ATOM 2727 C CA . GLY B 1 75 ? 10.562 -15.938 -15.258 1 93 75 GLY B CA 1
ATOM 2728 C C . GLY B 1 75 ? 11.797 -16.594 -14.664 1 93 75 GLY B C 1
ATOM 2729 O O . GLY B 1 75 ? 12.117 -16.375 -13.5 1 93 75 GLY B O 1
ATOM 2730 N N . ASP B 1 76 ? 12.477 -17.359 -15.469 1 94.06 76 ASP B N 1
ATOM 2731 C CA . ASP B 1 76 ? 13.695 -18 -14.992 1 94.06 76 ASP B CA 1
ATOM 2732 C C . ASP B 1 76 ? 14.734 -16.953 -14.57 1 94.06 76 ASP B C 1
ATOM 2734 O O . ASP B 1 76 ? 15.57 -17.234 -13.703 1 94.06 76 ASP B O 1
ATOM 2738 N N . GLU B 1 77 ? 14.664 -15.789 -15.148 1 90.56 77 GLU B N 1
ATOM 2739 C CA . GLU B 1 77 ? 15.648 -14.734 -14.898 1 90.56 77 GLU B CA 1
ATOM 2740 C C . GLU B 1 77 ? 15.391 -14.047 -13.562 1 90.56 77 GLU B C 1
ATOM 2742 O O . GLU B 1 77 ? 16.219 -13.266 -13.094 1 90.56 77 GLU B O 1
ATOM 2747 N N . TRP B 1 78 ? 14.297 -14.391 -12.875 1 91.19 78 TRP B N 1
ATOM 2748 C CA . TRP B 1 78 ? 13.867 -13.602 -11.727 1 91.19 78 TRP B CA 1
ATOM 2749 C C . TRP B 1 78 ? 14.508 -14.117 -10.438 1 91.19 78 TRP B C 1
ATOM 2751 O O . TRP B 1 78 ? 14.523 -13.422 -9.422 1 91.19 78 TRP B O 1
ATOM 2761 N N . SER B 1 79 ? 14.922 -15.352 -10.422 1 92.62 79 SER B N 1
ATOM 2762 C CA . SER B 1 79 ? 15.57 -15.977 -9.273 1 92.62 79 SER B CA 1
ATOM 2763 C C . SER B 1 79 ? 16.312 -17.25 -9.68 1 92.62 79 SER B C 1
ATOM 2765 O O . SER B 1 79 ? 16.141 -17.75 -10.789 1 92.62 79 SER B O 1
ATOM 2767 N N . THR B 1 80 ? 17.094 -17.719 -8.75 1 94 80 THR B N 1
ATOM 2768 C CA . THR B 1 80 ? 17.719 -19.016 -9.023 1 94 80 THR B CA 1
ATOM 2769 C C . THR B 1 80 ? 16.672 -20.125 -8.984 1 94 80 THR B C 1
ATOM 2771 O O . THR B 1 80 ? 15.664 -20.016 -8.297 1 94 80 THR B O 1
ATOM 2774 N N . ARG B 1 81 ? 17 -21.172 -9.742 1 93.69 81 ARG B N 1
ATOM 2775 C CA . ARG B 1 81 ? 16.125 -22.344 -9.734 1 93.69 81 ARG B CA 1
ATOM 2776 C C . ARG B 1 81 ? 16.016 -22.922 -8.328 1 93.69 81 ARG B C 1
ATOM 2778 O O . ARG B 1 81 ? 14.922 -23.328 -7.91 1 93.69 81 ARG B O 1
ATOM 2785 N N . ASP B 1 82 ? 17.109 -22.906 -7.609 1 95.38 82 ASP B N 1
ATOM 2786 C CA . ASP B 1 82 ? 17.109 -23.453 -6.254 1 95.38 82 ASP B CA 1
ATOM 2787 C C . ASP B 1 82 ? 16.141 -22.672 -5.355 1 95.38 82 ASP B C 1
ATOM 2789 O O . ASP B 1 82 ? 15.422 -23.266 -4.547 1 95.38 82 ASP B O 1
ATOM 2793 N N . ASP B 1 83 ? 16.125 -21.406 -5.473 1 96.44 83 ASP B N 1
ATOM 2794 C CA . ASP B 1 83 ? 15.273 -20.578 -4.637 1 96.44 83 ASP B CA 1
ATOM 2795 C C . ASP B 1 83 ? 13.797 -20.859 -4.91 1 96.44 83 ASP B C 1
ATOM 2797 O O . ASP B 1 83 ? 13.008 -21.062 -3.98 1 96.44 83 ASP B O 1
ATOM 2801 N N . VAL B 1 84 ? 13.484 -20.891 -6.172 1 96.56 84 VAL B N 1
ATOM 2802 C CA . VAL B 1 84 ? 12.078 -21.109 -6.52 1 96.56 84 VAL B CA 1
ATOM 2803 C C . VAL B 1 84 ? 11.68 -22.547 -6.16 1 96.56 84 VAL B C 1
ATOM 2805 O O . VAL B 1 84 ? 10.594 -22.766 -5.621 1 96.56 84 VAL B O 1
ATOM 2808 N N . MET B 1 85 ? 12.5 -23.5 -6.363 1 97.06 85 MET B N 1
ATOM 2809 C CA . MET B 1 85 ? 12.188 -24.891 -6.086 1 97.06 85 MET B CA 1
ATOM 2810 C C . MET B 1 85 ? 12.031 -25.125 -4.586 1 97.06 85 MET B C 1
ATOM 2812 O O . MET B 1 85 ? 11.211 -25.953 -4.168 1 97.06 85 MET B O 1
ATOM 2816 N N . ARG B 1 86 ? 12.734 -24.422 -3.854 1 98.31 86 ARG B N 1
ATOM 2817 C CA . ARG B 1 86 ? 12.57 -24.547 -2.41 1 98.31 86 ARG B CA 1
ATOM 2818 C C . ARG B 1 86 ? 11.148 -24.188 -1.988 1 98.31 86 ARG B C 1
ATOM 2820 O O . ARG B 1 86 ? 10.523 -24.906 -1.212 1 98.31 86 ARG B O 1
ATOM 2827 N N . VAL B 1 87 ? 10.68 -23.109 -2.465 1 98.69 87 VAL B N 1
ATOM 2828 C CA . VAL B 1 87 ? 9.32 -22.672 -2.139 1 98.69 87 VAL B CA 1
ATOM 2829 C C . VAL B 1 87 ? 8.312 -23.703 -2.641 1 98.69 87 VAL B C 1
ATOM 2831 O O . VAL B 1 87 ? 7.395 -24.094 -1.914 1 98.69 87 VAL B O 1
ATOM 2834 N N . ILE B 1 88 ? 8.492 -24.188 -3.885 1 98.69 88 ILE B N 1
ATOM 2835 C CA . ILE B 1 88 ? 7.602 -25.156 -4.504 1 98.69 88 ILE B CA 1
ATOM 2836 C C . ILE B 1 88 ? 7.566 -26.438 -3.668 1 98.69 88 ILE B C 1
ATOM 2838 O O . ILE B 1 88 ? 6.492 -26.969 -3.371 1 98.69 88 ILE B O 1
ATOM 2842 N N . ASN B 1 89 ? 8.688 -26.844 -3.27 1 98.69 89 ASN B N 1
ATOM 2843 C CA . ASN B 1 89 ? 8.812 -28.094 -2.51 1 98.69 89 ASN B CA 1
ATOM 2844 C C . ASN B 1 89 ? 8.258 -27.938 -1.096 1 98.69 89 ASN B C 1
ATOM 2846 O O . ASN B 1 89 ? 7.727 -28.891 -0.523 1 98.69 89 ASN B O 1
ATOM 2850 N N . ASP B 1 90 ? 8.352 -26.766 -0.556 1 98.69 90 ASP B N 1
ATOM 2851 C CA . ASP B 1 90 ? 7.934 -26.547 0.825 1 98.69 90 ASP B CA 1
ATOM 2852 C C . ASP B 1 90 ? 6.426 -26.328 0.912 1 98.69 90 ASP B C 1
ATOM 2854 O O . ASP B 1 90 ? 5.777 -26.766 1.863 1 98.69 90 ASP B O 1
ATOM 2858 N N . PHE B 1 91 ? 5.836 -25.672 -0.124 1 98.81 91 PHE B N 1
ATOM 2859 C CA . PHE B 1 91 ? 4.488 -25.156 0.082 1 98.81 91 PHE B CA 1
ATOM 2860 C C . PHE B 1 91 ? 3.525 -25.734 -0.955 1 98.81 91 PHE B C 1
ATOM 2862 O O . PHE B 1 91 ? 2.318 -25.797 -0.715 1 98.81 91 PHE B O 1
ATOM 2869 N N . ILE B 1 92 ? 4.02 -26.109 -2.115 1 98.88 92 ILE B N 1
ATOM 2870 C CA . ILE B 1 92 ? 3.096 -26.391 -3.211 1 98.88 92 ILE B CA 1
ATOM 2871 C C . ILE B 1 92 ? 3 -27.891 -3.432 1 98.88 92 ILE B C 1
ATOM 2873 O O . ILE B 1 92 ? 1.97 -28.5 -3.139 1 98.88 92 ILE B O 1
ATOM 2877 N N . LEU B 1 93 ? 4.043 -28.562 -3.713 1 98.69 93 LEU B N 1
ATOM 2878 C CA . LEU B 1 93 ? 4.031 -29.953 -4.16 1 98.69 93 LEU B CA 1
ATOM 2879 C C . LEU B 1 93 ? 3.508 -30.875 -3.064 1 98.69 93 LEU B C 1
ATOM 2881 O O . LEU B 1 93 ? 2.828 -31.859 -3.352 1 98.69 93 LEU B O 1
ATOM 2885 N N . PRO B 1 94 ? 3.764 -30.609 -1.741 1 98.69 94 PRO B N 1
ATOM 2886 C CA . PRO B 1 94 ? 3.217 -31.484 -0.7 1 98.69 94 PRO B CA 1
ATOM 2887 C C . PRO B 1 94 ? 1.69 -31.484 -0.669 1 98.69 94 PRO B C 1
ATOM 2889 O O . PRO B 1 94 ? 1.081 -32.344 -0.039 1 98.69 94 PRO B O 1
ATOM 2892 N N . ASN B 1 95 ? 1.035 -30.5 -1.351 1 98.69 95 ASN B N 1
ATOM 2893 C CA . ASN B 1 95 ? -0.415 -30.359 -1.296 1 98.69 95 ASN B CA 1
ATOM 2894 C C . ASN B 1 95 ? -1.066 -30.719 -2.627 1 98.69 95 ASN B C 1
ATOM 2896 O O . ASN B 1 95 ? -2.244 -30.422 -2.846 1 98.69 95 ASN B O 1
ATOM 2900 N N . VAL B 1 96 ? -0.301 -31.328 -3.51 1 98.62 96 VAL B N 1
ATOM 2901 C CA . VAL B 1 96 ? -0.774 -31.719 -4.836 1 98.62 96 VAL B CA 1
ATOM 2902 C C . VAL B 1 96 ? -0.625 -33.219 -5.02 1 98.62 96 VAL B C 1
ATOM 2904 O O . VAL B 1 96 ? 0.428 -33.781 -4.719 1 98.62 96 VAL B O 1
ATOM 2907 N N . THR B 1 97 ? -1.688 -33.875 -5.465 1 98.12 97 THR B N 1
ATOM 2908 C CA . THR B 1 97 ? -1.684 -35.281 -5.793 1 98.12 97 THR B CA 1
ATOM 2909 C C . THR B 1 97 ? -2.277 -35.531 -7.176 1 98.12 97 THR B C 1
ATOM 2911 O O . THR B 1 97 ? -2.783 -34.594 -7.809 1 98.12 97 THR B O 1
ATOM 2914 N N . GLU B 1 98 ? -2.232 -36.719 -7.578 1 97.88 98 GLU B N 1
ATOM 2915 C CA . GLU B 1 98 ? -2.77 -37.094 -8.891 1 97.88 98 GLU B CA 1
ATOM 2916 C C . GLU B 1 98 ? -4.289 -36.938 -8.922 1 97.88 98 GLU B C 1
ATOM 2918 O O . GLU B 1 98 ? -4.895 -36.969 -9.992 1 97.88 98 GLU B O 1
ATOM 2923 N N . GLU B 1 99 ? -4.867 -36.75 -7.836 1 97.88 99 GLU B N 1
ATOM 2924 C CA . GLU B 1 99 ? -6.312 -36.562 -7.766 1 97.88 99 GLU B CA 1
ATOM 2925 C C . GLU B 1 99 ? -6.664 -35.062 -7.652 1 97.88 99 GLU B C 1
ATOM 2927 O O . GLU B 1 99 ? -7.832 -34.688 -7.777 1 97.88 99 GLU B O 1
ATOM 2932 N N . SER B 1 100 ? -5.707 -34.25 -7.453 1 98.44 100 SER B N 1
ATOM 2933 C CA . SER B 1 100 ? -5.938 -32.844 -7.148 1 98.44 100 SER B CA 1
ATOM 2934 C C . SER B 1 100 ? -6.352 -32.062 -8.391 1 98.44 100 SER B C 1
ATOM 2936 O O . SER B 1 100 ? -5.727 -32.219 -9.445 1 98.44 100 SER B O 1
ATOM 2938 N N . ASN B 1 101 ? -7.43 -31.328 -8.289 1 98.44 101 ASN B N 1
ATOM 2939 C CA . ASN B 1 101 ? -7.766 -30.266 -9.211 1 98.44 101 ASN B CA 1
ATOM 2940 C C . ASN B 1 101 ? -7.141 -28.938 -8.781 1 98.44 101 ASN B C 1
ATOM 2942 O O . ASN B 1 101 ? -7.566 -28.328 -7.789 1 98.44 101 ASN B O 1
ATOM 2946 N N . VAL B 1 102 ? -6.133 -28.5 -9.547 1 98.81 102 VAL B N 1
ATOM 2947 C CA . VAL B 1 102 ? -5.309 -27.375 -9.109 1 98.81 102 VAL B CA 1
ATOM 2948 C C . VAL B 1 102 ? -5.566 -26.156 -10 1 98.81 102 VAL B C 1
ATOM 2950 O O . VAL B 1 102 ? -5.746 -26.297 -11.211 1 98.81 102 VAL B O 1
ATOM 2953 N N . GLY B 1 103 ? -5.672 -24.969 -9.391 1 98.81 103 GLY B N 1
ATOM 2954 C CA . GLY B 1 103 ? -5.691 -23.703 -10.109 1 98.81 103 GLY B CA 1
ATOM 2955 C C . GLY B 1 103 ? -4.484 -22.828 -9.805 1 98.81 103 GLY B C 1
ATOM 2956 O O . GLY B 1 103 ? -4.094 -22.688 -8.648 1 98.81 103 GLY B O 1
ATOM 2957 N N . GLU B 1 104 ? -3.855 -22.359 -10.812 1 98.88 104 GLU B N 1
ATOM 2958 C CA . GLU B 1 104 ? -2.77 -21.406 -10.664 1 98.88 104 GLU B CA 1
ATOM 2959 C C . GLU B 1 104 ? -3.162 -20.031 -11.227 1 98.88 104 GLU B C 1
ATOM 2961 O O . GLU B 1 104 ? -3.387 -19.891 -12.43 1 98.88 104 GLU B O 1
ATOM 2966 N N . ILE B 1 105 ? -3.244 -19.031 -10.344 1 98.75 105 ILE B N 1
ATOM 2967 C CA . ILE B 1 105 ? -3.557 -17.672 -10.734 1 98.75 105 ILE B CA 1
ATOM 2968 C C . ILE B 1 105 ? -2.264 -16.906 -11.008 1 98.75 105 ILE B C 1
ATOM 2970 O O . ILE B 1 105 ? -1.427 -16.734 -10.117 1 98.75 105 ILE B O 1
ATOM 2974 N N . GLY B 1 106 ? -2.174 -16.359 -12.18 1 98.31 106 GLY B N 1
ATOM 2975 C CA . GLY B 1 106 ? -0.905 -15.781 -12.594 1 98.31 106 GLY B CA 1
ATOM 2976 C C . GLY B 1 106 ? 0.152 -16.828 -12.906 1 98.31 106 GLY B C 1
ATOM 2977 O O . GLY B 1 106 ? 1.25 -16.781 -12.344 1 98.31 106 GLY B O 1
ATOM 2978 N N . CYS B 1 107 ? -0.135 -17.672 -13.875 1 98.19 107 CYS B N 1
ATOM 2979 C CA . CYS B 1 107 ? 0.769 -18.781 -14.18 1 98.19 107 CYS B CA 1
ATOM 2980 C C . CYS B 1 107 ? 2.01 -18.281 -14.906 1 98.19 107 CYS B C 1
ATOM 2982 O O . CYS B 1 107 ? 3.01 -18.984 -15 1 98.19 107 CYS B O 1
ATOM 2984 N N . GLY B 1 108 ? 1.913 -17.078 -15.484 1 97.25 108 GLY B N 1
ATOM 2985 C CA . GLY B 1 108 ? 3.062 -16.516 -16.172 1 97.25 108 GLY B CA 1
ATOM 2986 C C . GLY B 1 108 ? 3.598 -17.406 -17.281 1 97.25 108 GLY B C 1
ATOM 2987 O O . GLY B 1 108 ? 2.828 -17.922 -18.094 1 97.25 108 GLY B O 1
ATOM 2988 N N . GLY B 1 109 ? 4.922 -17.469 -17.312 1 95.94 109 GLY B N 1
ATOM 2989 C CA . GLY B 1 109 ? 5.562 -18.25 -18.359 1 95.94 109 GLY B CA 1
ATOM 2990 C C . GLY B 1 109 ? 5.648 -19.719 -18.047 1 95.94 109 GLY B C 1
ATOM 2991 O O . GLY B 1 109 ? 6.211 -20.5 -18.812 1 95.94 109 GLY B O 1
ATOM 2992 N N . GLY B 1 110 ? 5.195 -20.125 -16.938 1 96.56 110 GLY B N 1
ATOM 2993 C CA . GLY B 1 110 ? 5.023 -21.547 -16.656 1 96.56 110 GLY B CA 1
ATOM 2994 C C . GLY B 1 110 ? 6.117 -22.109 -15.773 1 96.56 110 GLY B C 1
ATOM 2995 O O . GLY B 1 110 ? 6.273 -23.328 -15.68 1 96.56 110 GLY B O 1
ATOM 2996 N N . ARG B 1 111 ? 6.863 -21.281 -15.086 1 94.38 111 ARG B N 1
ATOM 2997 C CA . ARG B 1 111 ? 7.977 -21.734 -14.25 1 94.38 111 ARG B CA 1
ATOM 2998 C C . ARG B 1 111 ? 7.488 -22.656 -13.141 1 94.38 111 ARG B C 1
ATOM 3000 O O . ARG B 1 111 ? 8.148 -23.641 -12.82 1 94.38 111 ARG B O 1
ATOM 3007 N N . VAL B 1 112 ? 6.387 -22.359 -12.57 1 97.38 112 VAL B N 1
ATOM 3008 C CA . VAL B 1 112 ? 5.793 -23.156 -11.492 1 97.38 112 VAL B CA 1
ATOM 3009 C C . VAL B 1 112 ? 4.867 -24.219 -12.086 1 97.38 112 VAL B C 1
ATOM 3011 O O . VAL B 1 112 ? 4.855 -25.359 -11.633 1 97.38 112 VAL B O 1
ATOM 3014 N N . THR B 1 113 ? 4.246 -23.891 -13.141 1 97.56 113 THR B N 1
ATOM 3015 C CA . THR B 1 113 ? 3.236 -24.719 -13.797 1 97.56 113 THR B CA 1
ATOM 3016 C C . THR B 1 113 ? 3.816 -26.078 -14.188 1 97.56 113 THR B C 1
ATOM 3018 O O . THR B 1 113 ? 3.182 -27.109 -13.977 1 97.56 113 THR B O 1
ATOM 3021 N N . VAL B 1 114 ? 4.996 -26.078 -14.688 1 95.56 114 VAL B N 1
ATOM 3022 C CA . VAL B 1 114 ? 5.613 -27.281 -15.219 1 95.56 114 VAL B CA 1
ATOM 3023 C C . VAL B 1 114 ? 5.84 -28.281 -14.086 1 95.56 114 VAL B C 1
ATOM 3025 O O . VAL B 1 114 ? 5.719 -29.5 -14.281 1 95.56 114 VAL B O 1
ATOM 3028 N N . GLU B 1 115 ? 6.176 -27.781 -12.922 1 96.44 115 GLU B N 1
ATOM 3029 C CA . GLU B 1 115 ? 6.391 -28.656 -11.766 1 96.44 115 GLU B CA 1
ATOM 3030 C C . GLU B 1 115 ? 5.07 -29.219 -11.25 1 96.44 115 GLU B C 1
ATOM 3032 O O . GLU B 1 115 ? 4.996 -30.391 -10.891 1 96.44 115 GLU B O 1
ATOM 3037 N N . VAL B 1 116 ? 4.035 -28.453 -11.258 1 97.94 116 VAL B N 1
ATOM 3038 C CA . VAL B 1 116 ? 2.727 -28.844 -10.742 1 97.94 116 VAL B CA 1
ATOM 3039 C C . VAL B 1 116 ? 2.059 -29.812 -11.711 1 97.94 116 VAL B C 1
ATOM 3041 O O . VAL B 1 116 ? 1.438 -30.797 -11.289 1 97.94 116 VAL B O 1
ATOM 3044 N N . PHE B 1 117 ? 2.262 -29.516 -12.914 1 95.62 117 PHE B N 1
ATOM 3045 C CA . PHE B 1 117 ? 1.738 -30.328 -14.008 1 95.62 117 PHE B CA 1
ATOM 3046 C C . PHE B 1 117 ? 2.164 -31.781 -13.859 1 95.62 117 PHE B C 1
ATOM 3048 O O . PHE B 1 117 ? 1.379 -32.688 -14.133 1 95.62 117 PHE B O 1
ATOM 3055 N N . ARG B 1 118 ? 3.271 -32.031 -13.422 1 95.25 118 ARG B N 1
ATOM 3056 C CA . ARG B 1 118 ? 3.869 -33.344 -13.328 1 95.25 118 ARG B CA 1
ATOM 3057 C C . ARG B 1 118 ? 3.275 -34.156 -12.164 1 95.25 118 ARG B C 1
ATOM 3059 O O . ARG B 1 118 ? 3.514 -35.344 -12.039 1 95.25 118 ARG B O 1
ATOM 3066 N N . LYS B 1 119 ? 2.457 -33.5 -11.391 1 97.25 119 LYS B N 1
ATOM 3067 C CA . LYS B 1 119 ? 1.966 -34.156 -10.188 1 97.25 119 LYS B CA 1
ATOM 3068 C C . LYS B 1 119 ? 0.444 -34.094 -10.102 1 97.25 119 LYS B C 1
ATOM 3070 O O . LYS B 1 119 ? -0.194 -34.969 -9.531 1 97.25 119 LYS B O 1
ATOM 3075 N N . ALA B 1 120 ? -0.141 -33.188 -10.68 1 98.12 120 ALA B N 1
ATOM 3076 C CA . ALA B 1 120 ? -1.55 -32.844 -10.461 1 98.12 120 ALA B CA 1
ATOM 3077 C C . ALA B 1 120 ? -2.453 -33.781 -11.273 1 98.12 120 ALA B C 1
ATOM 3079 O O . ALA B 1 120 ? -1.994 -34.438 -12.203 1 98.12 120 ALA B O 1
ATOM 3080 N N . GLY B 1 121 ? -3.707 -33.875 -10.836 1 97.62 121 GLY B N 1
ATOM 3081 C CA . GLY B 1 121 ? -4.73 -34.562 -11.625 1 97.62 121 GLY B CA 1
ATOM 3082 C C . GLY B 1 121 ? -5.223 -33.719 -12.789 1 97.62 121 GLY B C 1
ATOM 3083 O O . GLY B 1 121 ? -5.285 -34.188 -13.922 1 97.62 121 GLY B O 1
ATOM 3084 N N . GLN B 1 122 ? -5.555 -32.562 -12.477 1 97.19 122 GLN B N 1
ATOM 3085 C CA . GLN B 1 122 ? -5.977 -31.516 -13.414 1 97.19 122 GLN B CA 1
ATOM 3086 C C . GLN B 1 122 ? -5.422 -30.156 -13.016 1 97.19 122 GLN B C 1
ATOM 3088 O O . GLN B 1 122 ? -5.23 -29.875 -11.828 1 97.19 122 GLN B O 1
ATOM 3093 N N . LEU B 1 123 ? -5.152 -29.359 -14.062 1 98.06 123 LEU B N 1
ATOM 3094 C CA . LEU B 1 123 ? -4.551 -28.062 -13.797 1 98.06 123 LEU B CA 1
ATOM 3095 C C . LEU B 1 123 ? -5.203 -26.969 -14.656 1 98.06 123 LEU B C 1
ATOM 3097 O O . LEU B 1 123 ? -5.336 -27.125 -15.867 1 98.06 123 LEU B O 1
ATOM 3101 N N . THR B 1 124 ? -5.723 -25.938 -14.031 1 98.25 124 THR B N 1
ATOM 3102 C CA . THR B 1 124 ? -6.195 -24.75 -14.734 1 98.25 124 THR B CA 1
ATOM 3103 C C . THR B 1 124 ? -5.25 -23.578 -14.508 1 98.25 124 THR B C 1
ATOM 3105 O O . THR B 1 124 ? -5.004 -23.188 -13.359 1 98.25 124 THR B O 1
ATOM 3108 N N . CYS B 1 125 ? -4.758 -23.062 -15.609 1 98.44 125 CYS B N 1
ATOM 3109 C CA . CYS B 1 125 ? -3.855 -21.906 -15.586 1 98.44 125 CYS B CA 1
ATOM 3110 C C . CYS B 1 125 ? -4.602 -20.625 -15.914 1 98.44 125 CYS B C 1
ATOM 3112 O O . CYS B 1 125 ? -5.109 -20.469 -17.031 1 98.44 125 CYS B O 1
ATOM 3114 N N . PHE B 1 126 ? -4.66 -19.703 -14.914 1 98.75 126 PHE B N 1
ATOM 3115 C CA . PHE B 1 126 ? -5.262 -18.391 -15.117 1 98.75 126 PHE B CA 1
ATOM 3116 C C . PHE B 1 126 ? -4.188 -17.328 -15.273 1 98.75 126 PHE B C 1
ATOM 3118 O O . PHE B 1 126 ? -3.213 -17.297 -14.523 1 98.75 126 PHE B O 1
ATOM 3125 N N . ASP B 1 127 ? -4.367 -16.453 -16.266 1 98.62 127 ASP B N 1
ATOM 3126 C CA . ASP B 1 127 ? -3.477 -15.305 -16.406 1 98.62 127 ASP B CA 1
ATOM 3127 C C . ASP B 1 127 ? -4.172 -14.148 -17.109 1 98.62 127 ASP B C 1
ATOM 3129 O O . ASP B 1 127 ? -5.129 -14.359 -17.859 1 98.62 127 ASP B O 1
ATOM 3133 N N . ILE B 1 128 ? -3.713 -12.969 -16.844 1 97 128 ILE B N 1
ATOM 3134 C CA . ILE B 1 128 ? -4.297 -11.781 -17.453 1 97 128 ILE B CA 1
ATOM 3135 C C . ILE B 1 128 ? -3.629 -11.5 -18.797 1 97 128 ILE B C 1
ATOM 3137 O O . ILE B 1 128 ? -4.098 -10.656 -19.562 1 97 128 ILE B O 1
ATOM 3141 N N . SER B 1 129 ? -2.592 -12.172 -19.109 1 96.5 129 SER B N 1
ATOM 3142 C CA . SER B 1 129 ? -1.785 -11.953 -20.297 1 96.5 129 SER B CA 1
ATOM 3143 C C . SER B 1 129 ? -1.933 -13.117 -21.281 1 96.5 129 SER B C 1
ATOM 3145 O O . SER B 1 129 ? -1.597 -14.258 -20.953 1 96.5 129 SER B O 1
ATOM 3147 N N . LYS B 1 130 ? -2.373 -12.75 -22.484 1 98.12 130 LYS B N 1
ATOM 3148 C CA . LYS B 1 130 ? -2.506 -13.758 -23.547 1 98.12 130 LYS B CA 1
ATOM 3149 C C . LYS B 1 130 ? -1.149 -14.352 -23.906 1 98.12 130 LYS B C 1
ATOM 3151 O O . LYS B 1 130 ? -1.032 -15.555 -24.125 1 98.12 130 LYS B O 1
ATOM 3156 N N . ASN B 1 131 ? -0.19 -13.539 -23.922 1 97.5 131 ASN B N 1
ATOM 3157 C CA . ASN B 1 131 ? 1.14 -14 -24.312 1 97.5 131 ASN B CA 1
ATOM 3158 C C . ASN B 1 131 ? 1.771 -14.859 -23.219 1 97.5 131 ASN B C 1
ATOM 3160 O O . ASN B 1 131 ? 2.518 -15.789 -23.5 1 97.5 131 ASN B O 1
ATOM 3164 N N . MET B 1 132 ? 1.478 -14.586 -21.984 1 98.12 132 MET B N 1
ATOM 3165 C CA . MET B 1 132 ? 1.948 -15.445 -20.906 1 98.12 132 MET B CA 1
ATOM 3166 C C . MET B 1 132 ? 1.307 -16.828 -21 1 98.12 132 MET B C 1
ATOM 3168 O O . MET B 1 132 ? 1.984 -17.844 -20.828 1 98.12 132 MET B O 1
ATOM 3172 N N . LEU B 1 133 ? 0.029 -16.859 -21.312 1 98.38 133 LEU B N 1
ATOM 3173 C CA . LEU B 1 133 ? -0.654 -18.141 -21.469 1 98.38 133 LEU B CA 1
ATOM 3174 C C . LEU B 1 133 ? -0.06 -18.938 -22.625 1 98.38 133 LEU B C 1
ATOM 3176 O O . LEU B 1 133 ? 0.093 -20.156 -22.531 1 98.38 133 LEU B O 1
ATOM 3180 N N . LYS B 1 134 ? 0.241 -18.25 -23.656 1 98 134 LYS B N 1
ATOM 3181 C CA . LYS B 1 134 ? 0.888 -18.922 -24.781 1 98 134 LYS B CA 1
ATOM 3182 C C . LYS B 1 134 ? 2.227 -19.531 -24.359 1 98 134 LYS B C 1
ATOM 3184 O O . LYS B 1 134 ? 2.529 -20.672 -24.703 1 98 134 LYS B O 1
ATOM 3189 N N . ARG B 1 135 ? 2.984 -18.734 -23.656 1 97.5 135 ARG B N 1
ATOM 3190 C CA . ARG B 1 135 ? 4.289 -19.188 -23.188 1 97.5 135 ARG B CA 1
ATOM 3191 C C . ARG B 1 135 ? 4.145 -20.406 -22.266 1 97.5 135 ARG B C 1
ATOM 3193 O O . ARG B 1 135 ? 4.945 -21.344 -22.344 1 97.5 135 ARG B O 1
ATOM 3200 N N . THR B 1 136 ? 3.184 -20.359 -21.391 1 97.44 136 THR B N 1
ATOM 3201 C CA . THR B 1 136 ? 2.98 -21.469 -20.469 1 97.44 136 THR B CA 1
ATOM 3202 C C . THR B 1 136 ? 2.529 -22.719 -21.219 1 97.44 136 THR B C 1
ATOM 3204 O O . THR B 1 136 ? 2.965 -23.828 -20.906 1 97.44 136 THR B O 1
ATOM 3207 N N . ARG B 1 137 ? 1.692 -22.562 -22.172 1 96.75 137 ARG B N 1
ATOM 3208 C CA . ARG B 1 137 ? 1.275 -23.688 -23 1 96.75 137 ARG B CA 1
ATOM 3209 C C . ARG B 1 137 ? 2.475 -24.344 -23.672 1 96.75 137 ARG B C 1
ATOM 3211 O O . ARG B 1 137 ? 2.582 -25.562 -23.703 1 96.75 137 ARG B O 1
ATOM 3218 N N . ASP B 1 138 ? 3.33 -23.547 -24.156 1 95.44 138 ASP B N 1
ATOM 3219 C CA . ASP B 1 138 ? 4.539 -24.047 -24.797 1 95.44 138 ASP B CA 1
ATOM 3220 C C . ASP B 1 138 ? 5.418 -24.797 -23.797 1 95.44 138 ASP B C 1
ATOM 3222 O O . ASP B 1 138 ? 6.039 -25.812 -24.141 1 95.44 138 ASP B O 1
ATOM 3226 N N . ALA B 1 139 ? 5.469 -24.344 -22.625 1 94.19 139 ALA B N 1
ATOM 3227 C CA . ALA B 1 139 ? 6.328 -24.906 -21.594 1 94.19 139 ALA B CA 1
ATOM 3228 C C . ALA B 1 139 ? 5.828 -26.297 -21.172 1 94.19 139 ALA B C 1
ATOM 3230 O O . ALA B 1 139 ? 6.625 -27.203 -20.953 1 94.19 139 ALA B O 1
ATOM 3231 N N . VAL B 1 140 ? 4.535 -26.422 -21.047 1 93.69 140 VAL B N 1
ATOM 3232 C CA . VAL B 1 140 ? 3.961 -27.672 -20.578 1 93.69 140 VAL B CA 1
ATOM 3233 C C . VAL B 1 140 ? 3.891 -28.672 -21.734 1 93.69 140 VAL B C 1
ATOM 3235 O O . VAL B 1 140 ? 3.914 -29.891 -21.516 1 93.69 140 VAL B O 1
ATOM 3238 N N . GLY B 1 141 ? 3.775 -28.141 -22.922 1 89.69 141 GLY B N 1
ATOM 3239 C CA . GLY B 1 141 ? 3.709 -29.016 -24.078 1 89.69 141 GLY B CA 1
ATOM 3240 C C . GLY B 1 141 ? 2.369 -29.703 -24.234 1 89.69 141 GLY B C 1
ATOM 3241 O O . GLY B 1 141 ? 1.365 -29.25 -23.688 1 89.69 141 GLY B O 1
ATOM 3242 N N . GLU B 1 142 ? 2.301 -30.703 -25.078 1 83.19 142 GLU B N 1
ATOM 3243 C CA . GLU B 1 142 ? 1.059 -31.391 -25.438 1 83.19 142 GLU B CA 1
ATOM 3244 C C . GLU B 1 142 ? 0.746 -32.5 -24.453 1 83.19 142 GLU B C 1
ATOM 3246 O O . GLU B 1 142 ? -0.214 -33.25 -24.641 1 83.19 142 GLU B O 1
ATOM 3251 N N . GLY B 1 143 ? 1.34 -32.5 -23.375 1 79.81 143 GLY B N 1
ATOM 3252 C CA . GLY B 1 143 ? 1.125 -33.625 -22.453 1 79.81 143 GLY B CA 1
ATOM 3253 C C . GLY B 1 143 ? -0.066 -33.406 -21.547 1 79.81 143 GLY B C 1
ATOM 3254 O O . GLY B 1 143 ? -0.796 -32.438 -21.688 1 79.81 143 GLY B O 1
ATOM 3255 N N . VAL B 1 144 ? -0.396 -34.562 -20.766 1 86.75 144 VAL B N 1
ATOM 3256 C CA . VAL B 1 144 ? -1.456 -34.531 -19.766 1 86.75 144 VAL B CA 1
ATOM 3257 C C . VAL B 1 144 ? -0.846 -34.562 -18.359 1 86.75 144 VAL B C 1
ATOM 3259 O O . VAL B 1 144 ? 0.309 -34.969 -18.188 1 86.75 144 VAL B O 1
ATOM 3262 N N . CYS B 1 145 ? -1.644 -34.125 -17.422 1 93.25 145 CYS B N 1
ATOM 3263 C CA . CYS B 1 145 ? -1.206 -34.156 -16.031 1 93.25 145 CYS B CA 1
ATOM 3264 C C . CYS B 1 145 ? -0.953 -35.594 -15.562 1 93.25 145 CYS B C 1
ATOM 3266 O O . CYS B 1 145 ? -1.352 -36.531 -16.234 1 93.25 145 CYS B O 1
ATOM 3268 N N . ALA B 1 146 ? -0.249 -35.625 -14.492 1 89.38 146 ALA B N 1
ATOM 3269 C CA . ALA B 1 146 ? 0.101 -36.938 -13.945 1 89.38 146 ALA B CA 1
ATOM 3270 C C . ALA B 1 146 ? -1.147 -37.781 -13.695 1 89.38 146 ALA B C 1
ATOM 3272 O O . ALA B 1 146 ? -1.138 -39 -13.914 1 89.38 146 ALA B O 1
ATOM 3273 N N . GLY B 1 147 ? -2.227 -37.188 -13.266 1 91.5 147 GLY B N 1
ATOM 3274 C CA . GLY B 1 147 ? -3.457 -37.906 -12.984 1 91.5 147 GLY B CA 1
ATOM 3275 C C . GLY B 1 147 ? -4.328 -38.094 -14.211 1 91.5 147 GLY B C 1
ATOM 3276 O O . GLY B 1 147 ? -5.457 -38.594 -14.109 1 91.5 147 GLY B O 1
ATOM 3277 N N . GLY B 1 148 ? -3.859 -37.625 -15.328 1 92.06 148 GLY B N 1
ATOM 3278 C CA . GLY B 1 148 ? -4.539 -37.906 -16.594 1 92.06 148 GLY B CA 1
ATOM 3279 C C . GLY B 1 148 ? -5.379 -36.719 -17.078 1 92.06 148 GLY B C 1
ATOM 3280 O O . GLY B 1 148 ? -5.902 -36.75 -18.188 1 92.06 148 GLY B O 1
ATOM 3281 N N . GLY B 1 149 ? -5.488 -35.781 -16.297 1 90.38 149 GLY B N 1
ATOM 3282 C CA . GLY B 1 149 ? -6.312 -34.625 -16.672 1 90.38 149 GLY B CA 1
ATOM 3283 C C . GLY B 1 149 ? -5.602 -33.656 -17.594 1 90.38 149 GLY B C 1
ATOM 3284 O O . GLY B 1 149 ? -4.398 -33.781 -17.828 1 90.38 149 GLY B O 1
ATOM 3285 N N . LYS B 1 150 ? -6.324 -32.688 -18.094 1 90.5 150 LYS B N 1
ATOM 3286 C CA . LYS B 1 150 ? -5.812 -31.688 -19.031 1 90.5 150 LYS B CA 1
ATOM 3287 C C . LYS B 1 150 ? -5.301 -30.453 -18.297 1 90.5 150 LYS B C 1
ATOM 3289 O O . LYS B 1 150 ? -5.566 -30.281 -17.109 1 90.5 150 LYS B O 1
ATOM 3294 N N . VAL B 1 151 ? -4.516 -29.766 -19.078 1 95.31 151 VAL B N 1
ATOM 3295 C CA . VAL B 1 151 ? -4.203 -28.406 -18.672 1 95.31 151 VAL B CA 1
ATOM 3296 C C . VAL B 1 151 ? -5.129 -27.422 -19.391 1 95.31 151 VAL B C 1
ATOM 3298 O O . VAL B 1 151 ? -5.215 -27.422 -20.625 1 95.31 151 VAL B O 1
ATOM 3301 N N . ILE B 1 152 ? -5.867 -26.703 -18.609 1 96.44 152 ILE B N 1
ATOM 3302 C CA . ILE B 1 152 ? -6.785 -25.703 -19.141 1 96.44 152 ILE B CA 1
ATOM 3303 C C . ILE B 1 152 ? -6.184 -24.312 -18.984 1 96.44 152 ILE B C 1
ATOM 3305 O O . ILE B 1 152 ? -5.594 -24 -17.953 1 96.44 152 ILE B O 1
ATOM 3309 N N . PHE B 1 153 ? -6.297 -23.516 -20.016 1 97.81 153 PHE B N 1
ATOM 3310 C CA . PHE B 1 153 ? -5.781 -22.156 -20 1 97.81 153 PHE B CA 1
ATOM 3311 C C . PHE B 1 153 ? -6.922 -21.141 -20.078 1 97.81 153 PHE B C 1
ATOM 3313 O O . PHE B 1 153 ? -7.734 -21.188 -21 1 97.81 153 PHE B O 1
ATOM 3320 N N . VAL B 1 154 ? -6.984 -20.188 -19.125 1 98.31 154 VAL B N 1
ATOM 3321 C CA . VAL B 1 154 ? -8.086 -19.234 -19.047 1 98.31 154 VAL B CA 1
ATOM 3322 C C . VAL B 1 154 ? -7.535 -17.812 -18.984 1 98.31 154 VAL B C 1
ATOM 3324 O O . VAL B 1 154 ? -6.785 -17.469 -18.062 1 98.31 154 VAL B O 1
ATOM 3327 N N . LEU B 1 155 ? -7.914 -16.969 -19.938 1 98.56 155 LEU B N 1
ATOM 3328 C CA . LEU B 1 155 ? -7.574 -15.547 -19.938 1 98.56 155 LEU B CA 1
ATOM 3329 C C . LEU B 1 155 ? -8.531 -14.758 -19.047 1 98.56 155 LEU B C 1
ATOM 3331 O O . LEU B 1 155 ? -9.75 -14.828 -19.219 1 98.56 155 LEU B O 1
ATOM 3335 N N . LEU B 1 156 ? -7.957 -14.07 -18.062 1 98.12 156 LEU B N 1
ATOM 3336 C CA . LEU B 1 156 ? -8.773 -13.25 -17.172 1 98.12 156 LEU B CA 1
ATOM 3337 C C . LEU B 1 156 ? -8.844 -11.812 -17.672 1 98.12 156 LEU B C 1
ATOM 3339 O O . LEU B 1 156 ? -7.816 -11.203 -17.969 1 98.12 156 LEU B O 1
ATOM 3343 N N . SER B 1 157 ? -10.047 -11.203 -17.703 1 95.31 157 SER B N 1
ATOM 3344 C CA . SER B 1 157 ? -10.258 -9.812 -18.094 1 95.31 157 SER B CA 1
ATOM 3345 C C . SER B 1 157 ? -10.547 -8.938 -16.875 1 95.31 157 SER B C 1
ATOM 3347 O O . SER B 1 157 ? -10.641 -7.715 -16.984 1 95.31 157 SER B O 1
ATOM 3349 N N . GLN B 1 158 ? -10.727 -9.516 -15.781 1 93.81 158 GLN B N 1
ATOM 3350 C CA . GLN B 1 158 ? -10.961 -8.891 -14.484 1 93.81 158 GLN B CA 1
ATOM 3351 C C . GLN B 1 158 ? -10.383 -9.742 -13.352 1 93.81 158 GLN B C 1
ATOM 3353 O O . GLN B 1 158 ? -10.047 -10.906 -13.555 1 93.81 158 GLN B O 1
ATOM 3358 N N . PRO B 1 159 ? -10.227 -9.156 -12.242 1 94.19 159 PRO B N 1
ATOM 3359 C CA . PRO B 1 159 ? -9.703 -9.938 -11.117 1 94.19 159 PRO B CA 1
ATOM 3360 C C . PRO B 1 159 ? -10.766 -10.836 -10.492 1 94.19 159 PRO B C 1
ATOM 3362 O O . PRO B 1 159 ? -10.992 -10.781 -9.273 1 94.19 159 PRO B O 1
ATOM 3365 N N . ARG B 1 160 ? -11.305 -11.602 -11.289 1 95.94 160 ARG B N 1
ATOM 3366 C CA . ARG B 1 160 ? -12.344 -12.57 -10.945 1 95.94 160 ARG B CA 1
ATOM 3367 C C . AR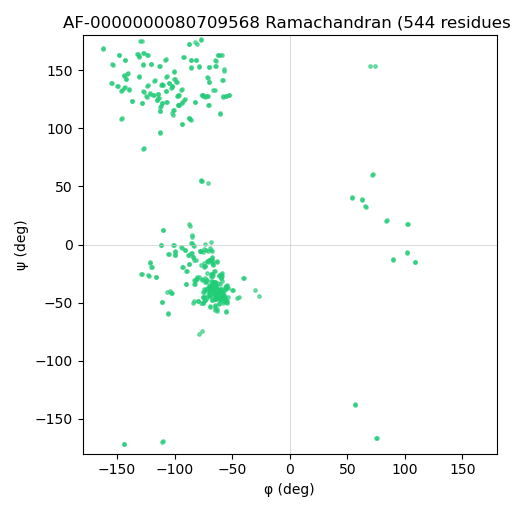G B 1 160 ? -12.188 -13.852 -11.766 1 95.94 160 ARG B C 1
ATOM 3369 O O . ARG B 1 160 ? -11.93 -13.797 -12.969 1 95.94 160 ARG B O 1
ATOM 3376 N N . LEU B 1 161 ? -12.312 -14.961 -11.055 1 98.38 161 LEU B N 1
ATOM 3377 C CA . LEU B 1 161 ? -12.258 -16.25 -11.75 1 98.38 161 LEU B CA 1
ATOM 3378 C C . LEU B 1 161 ? -13.633 -16.625 -12.273 1 98.38 161 LEU B C 1
ATOM 3380 O O . LEU B 1 161 ? -14.656 -16.125 -11.805 1 98.38 161 LEU B O 1
ATOM 3384 N N . PRO B 1 162 ? -13.664 -17.469 -13.227 1 98 162 PRO B N 1
ATOM 3385 C CA . PRO B 1 162 ? -14.961 -17.875 -13.781 1 98 162 PRO B CA 1
ATOM 3386 C C . PRO B 1 162 ? -15.898 -18.453 -12.727 1 98 162 PRO B C 1
ATOM 3388 O O . PRO B 1 162 ? -15.438 -19.109 -11.773 1 98 162 PRO B O 1
ATOM 3391 N N . GLU B 1 163 ? -17.125 -18.281 -12.961 1 96.69 163 GLU B N 1
ATOM 3392 C CA . GLU B 1 163 ? -18.141 -18.703 -11.992 1 96.69 163 GLU B CA 1
ATOM 3393 C C . GLU B 1 163 ? -18.109 -20.203 -11.781 1 96.69 163 GLU B C 1
ATOM 3395 O O . GLU B 1 163 ? -18.359 -20.688 -10.672 1 96.69 163 GLU B O 1
ATOM 3400 N N . ASN B 1 164 ? -17.797 -20.922 -12.773 1 95.94 164 ASN B N 1
ATOM 3401 C CA . ASN B 1 164 ? -17.844 -22.375 -12.68 1 95.94 164 ASN B CA 1
ATOM 3402 C C . ASN B 1 164 ? -16.688 -22.922 -11.859 1 95.94 164 ASN B C 1
ATOM 3404 O O . ASN B 1 164 ? -16.609 -24.109 -11.578 1 95.94 164 ASN B O 1
ATOM 3408 N N . ALA B 1 165 ? -15.828 -22.078 -11.445 1 97.62 165 ALA B N 1
ATOM 3409 C CA . ALA B 1 165 ? -14.703 -22.5 -10.617 1 97.62 165 ALA B CA 1
ATOM 3410 C C . ALA B 1 165 ? -15.094 -22.547 -9.141 1 97.62 165 ALA B C 1
ATOM 3412 O O . ALA B 1 165 ? -14.336 -23.047 -8.305 1 97.62 165 ALA B O 1
ATOM 3413 N N . SER B 1 166 ? -16.25 -22.094 -8.789 1 98.31 166 SER B N 1
ATOM 3414 C CA . SER B 1 166 ? -16.672 -22.047 -7.395 1 98.31 166 SER B CA 1
ATOM 3415 C C . SER B 1 166 ? -16.625 -23.438 -6.766 1 98.31 166 SER B C 1
ATOM 3417 O O . SER B 1 166 ? -17.156 -24.391 -7.336 1 98.31 166 SER B O 1
ATOM 3419 N N . ASP B 1 167 ? -15.953 -23.547 -5.641 1 98.44 167 ASP B N 1
ATOM 3420 C CA . ASP B 1 167 ? -15.883 -24.766 -4.832 1 98.44 167 ASP B CA 1
ATOM 3421 C C . ASP B 1 167 ? -15.406 -25.953 -5.664 1 98.44 167 ASP B C 1
ATOM 3423 O O . ASP B 1 167 ? -15.953 -27.062 -5.547 1 98.44 167 ASP B O 1
ATOM 3427 N N . SER B 1 168 ? -14.438 -25.672 -6.508 1 98.5 168 SER B N 1
ATOM 3428 C CA . SER B 1 168 ? -14.078 -26.75 -7.43 1 98.5 168 SER B CA 1
ATOM 3429 C C . SER B 1 168 ? -12.617 -27.141 -7.285 1 98.5 168 SER B C 1
ATOM 3431 O O . SER B 1 168 ? -12.203 -28.203 -7.758 1 98.5 168 SER B O 1
ATOM 3433 N N . LEU B 1 169 ? -11.812 -26.344 -6.641 1 98.88 169 LEU B N 1
ATOM 3434 C CA . LEU B 1 169 ? -10.367 -26.562 -6.629 1 98.88 169 LEU B CA 1
ATOM 3435 C C . LEU B 1 169 ? -9.914 -27.125 -5.285 1 98.88 169 LEU B C 1
ATOM 3437 O O . LEU B 1 169 ? -10.398 -26.688 -4.234 1 98.88 169 LEU B O 1
ATOM 3441 N N . ASP B 1 170 ? -9.008 -28.078 -5.387 1 98.88 170 ASP B N 1
ATOM 3442 C CA . ASP B 1 170 ? -8.398 -28.656 -4.195 1 98.88 170 ASP B CA 1
ATOM 3443 C C . ASP B 1 170 ? -7.238 -27.797 -3.695 1 98.88 170 ASP B C 1
ATOM 3445 O O . ASP B 1 170 ? -6.945 -27.781 -2.498 1 98.88 170 ASP B O 1
ATOM 3449 N N . PHE B 1 171 ? -6.605 -27.156 -4.602 1 98.94 171 PHE B N 1
ATOM 3450 C CA . PHE B 1 171 ? -5.434 -26.359 -4.285 1 98.94 171 PHE B CA 1
ATOM 3451 C C . PHE B 1 171 ? -5.305 -25.188 -5.254 1 98.94 171 PHE B C 1
ATOM 3453 O O . PHE B 1 171 ? -5.535 -25.328 -6.453 1 98.94 171 PHE B O 1
ATOM 3460 N N . VAL B 1 172 ? -4.988 -23.984 -4.715 1 98.94 172 VAL B N 1
ATOM 3461 C CA . VAL B 1 172 ? -4.801 -22.797 -5.523 1 98.94 172 VAL B CA 1
ATOM 3462 C C . VAL B 1 172 ? -3.412 -22.203 -5.27 1 98.94 172 VAL B C 1
ATOM 3464 O O . VAL B 1 172 ? -2.949 -22.172 -4.129 1 98.94 172 VAL B O 1
ATOM 3467 N N . ILE B 1 173 ? -2.791 -21.812 -6.348 1 98.94 173 ILE B N 1
ATOM 3468 C CA . ILE B 1 173 ? -1.456 -21.234 -6.27 1 98.94 173 ILE B CA 1
ATOM 3469 C C . ILE B 1 173 ? -1.501 -19.781 -6.727 1 98.94 173 ILE B C 1
ATOM 3471 O O . ILE B 1 173 ? -1.992 -19.484 -7.82 1 98.94 173 ILE B O 1
ATOM 3475 N N . LEU B 1 174 ? -1.07 -18.891 -5.93 1 98.5 174 LEU B N 1
ATOM 3476 C CA . LEU B 1 174 ? -0.798 -17.5 -6.254 1 98.5 174 LEU B CA 1
ATOM 3477 C C . LEU B 1 174 ? 0.617 -17.109 -5.84 1 98.5 174 LEU B C 1
ATOM 3479 O O . LEU B 1 174 ? 0.812 -16.469 -4.809 1 98.5 174 LEU B O 1
ATOM 3483 N N . TYR B 1 175 ? 1.574 -17.422 -6.711 1 98.31 175 TYR B N 1
ATOM 3484 C CA . TYR B 1 175 ? 2.996 -17.281 -6.43 1 98.31 175 TYR B CA 1
ATOM 3485 C C . TYR B 1 175 ? 3.611 -16.188 -7.297 1 98.31 175 TYR B C 1
ATOM 3487 O O . TYR B 1 175 ? 3.645 -16.297 -8.523 1 98.31 175 TYR B O 1
ATOM 3495 N N . ASP B 1 176 ? 4.148 -15.125 -6.637 1 95.75 176 ASP B N 1
ATOM 3496 C CA . ASP B 1 176 ? 4.844 -14.031 -7.305 1 95.75 176 ASP B CA 1
ATOM 3497 C C . ASP B 1 176 ? 3.887 -13.234 -8.188 1 95.75 176 ASP B C 1
ATOM 3499 O O . ASP B 1 176 ? 4.246 -12.828 -9.297 1 95.75 176 ASP B O 1
ATOM 3503 N N . VAL B 1 177 ? 2.652 -13.141 -7.781 1 96.75 177 VAL B N 1
ATOM 3504 C CA . VAL B 1 177 ? 1.594 -12.398 -8.461 1 96.75 177 VAL B CA 1
ATOM 3505 C C . VAL B 1 177 ? 1.206 -11.18 -7.625 1 96.75 177 VAL B C 1
ATOM 3507 O O . VAL B 1 177 ? 1.27 -10.047 -8.109 1 96.75 177 VAL B O 1
ATOM 3510 N N . LEU B 1 178 ? 0.953 -11.406 -6.344 1 96.75 178 LEU B N 1
ATOM 3511 C CA . LEU B 1 178 ? 0.406 -10.375 -5.473 1 96.75 178 LEU B CA 1
ATOM 3512 C C . LEU B 1 178 ? 1.45 -9.297 -5.184 1 96.75 178 LEU B C 1
ATOM 3514 O O . LEU B 1 178 ? 1.111 -8.203 -4.727 1 96.75 178 LEU B O 1
ATOM 3518 N N . VAL B 1 179 ? 2.697 -9.562 -5.469 1 94.5 179 VAL B N 1
ATOM 3519 C CA . VAL B 1 179 ? 3.74 -8.555 -5.301 1 94.5 179 VAL B CA 1
ATOM 3520 C C . VAL B 1 179 ? 3.576 -7.457 -6.352 1 94.5 179 VAL B C 1
ATOM 3522 O O . VAL B 1 179 ? 4.133 -6.367 -6.207 1 94.5 179 VAL B O 1
ATOM 3525 N N . HIS B 1 180 ? 2.744 -7.68 -7.383 1 90.62 180 HIS B N 1
ATOM 3526 C CA . HIS B 1 180 ? 2.643 -6.75 -8.5 1 90.62 180 HIS B CA 1
ATOM 3527 C C . HIS B 1 180 ? 1.287 -6.051 -8.516 1 90.62 180 HIS B C 1
ATOM 3529 O O . HIS B 1 180 ? 1.021 -5.215 -9.383 1 90.62 180 HIS B O 1
ATOM 3535 N N . VAL B 1 181 ? 0.468 -6.387 -7.574 1 89.75 181 VAL B N 1
ATOM 3536 C CA . VAL B 1 181 ? -0.865 -5.797 -7.625 1 89.75 181 VAL B CA 1
ATOM 3537 C C . VAL B 1 181 ? -1.129 -5.004 -6.348 1 89.75 181 VAL B C 1
ATOM 3539 O O . VAL B 1 181 ? -0.517 -5.266 -5.309 1 89.75 181 VAL B O 1
ATOM 3542 N N . ASP B 1 182 ? -1.999 -4.07 -6.445 1 87.44 182 ASP B N 1
ATOM 3543 C CA . ASP B 1 182 ? -2.264 -3.209 -5.293 1 87.44 182 ASP B CA 1
ATOM 3544 C C . ASP B 1 182 ? -3.133 -3.924 -4.262 1 87.44 182 ASP B C 1
ATOM 3546 O O . ASP B 1 182 ? -3.551 -5.062 -4.477 1 87.44 182 ASP B O 1
ATOM 3550 N N . LEU B 1 183 ? -3.357 -3.268 -3.188 1 91.5 183 LEU B N 1
ATOM 3551 C CA . LEU B 1 183 ? -4.016 -3.848 -2.021 1 91.5 183 LEU B CA 1
ATOM 3552 C C . LEU B 1 183 ? -5.441 -4.273 -2.354 1 91.5 183 LEU B C 1
ATOM 3554 O O . LEU B 1 183 ? -5.91 -5.305 -1.874 1 91.5 183 LEU B O 1
ATOM 3558 N N . HIS B 1 184 ? -6.141 -3.521 -3.133 1 90.44 184 HIS B N 1
ATOM 3559 C CA . HIS B 1 184 ? -7.531 -3.83 -3.459 1 90.44 184 HIS B CA 1
ATOM 3560 C C . HIS B 1 184 ? -7.625 -5.074 -4.336 1 90.44 184 HIS B C 1
ATOM 3562 O O . HIS B 1 184 ? -8.477 -5.938 -4.105 1 90.44 184 HIS B O 1
ATOM 3568 N N . ILE B 1 185 ? -6.781 -5.148 -5.297 1 92.06 185 ILE B N 1
ATOM 3569 C CA . ILE B 1 185 ? -6.758 -6.328 -6.152 1 92.06 185 ILE B CA 1
ATOM 3570 C C . ILE B 1 185 ? -6.316 -7.543 -5.34 1 92.06 185 ILE B C 1
ATOM 3572 O O . ILE B 1 185 ? -6.824 -8.648 -5.539 1 92.06 185 ILE B O 1
ATOM 3576 N N . THR B 1 186 ? -5.367 -7.355 -4.422 1 95.94 186 THR B N 1
ATOM 3577 C CA . THR B 1 186 ? -4.965 -8.43 -3.523 1 95.94 186 THR B CA 1
ATOM 3578 C C . THR B 1 186 ? -6.168 -8.969 -2.75 1 95.94 186 THR B C 1
ATOM 3580 O O . THR B 1 186 ? -6.387 -10.18 -2.695 1 95.94 186 THR B O 1
ATOM 3583 N N . ASN B 1 187 ? -6.918 -8.078 -2.223 1 96.56 187 ASN B N 1
ATOM 3584 C CA . ASN B 1 187 ? -8.094 -8.477 -1.461 1 96.56 187 ASN B CA 1
ATOM 3585 C C . ASN B 1 187 ? -9.109 -9.211 -2.336 1 96.56 187 ASN B C 1
ATOM 3587 O O . ASN B 1 187 ? -9.727 -10.18 -1.896 1 96.56 187 ASN B O 1
ATOM 3591 N N . LYS B 1 188 ? -9.289 -8.766 -3.529 1 95.81 188 LYS B N 1
ATOM 3592 C CA . LYS B 1 188 ? -10.195 -9.43 -4.461 1 95.81 188 LYS B CA 1
ATOM 3593 C C . LYS B 1 188 ? -9.758 -10.859 -4.738 1 95.81 188 LYS B C 1
ATOM 3595 O O . LYS B 1 188 ? -10.57 -11.781 -4.711 1 95.81 188 LYS B O 1
ATOM 3600 N N . TYR B 1 189 ? -8.508 -11.047 -4.992 1 98.06 189 TYR B N 1
ATOM 3601 C CA . TYR B 1 189 ? -8.016 -12.383 -5.293 1 98.06 189 TYR B CA 1
ATOM 3602 C C . TYR B 1 189 ? -8.117 -13.289 -4.074 1 98.06 189 TYR B C 1
ATOM 3604 O O . TYR B 1 189 ? -8.391 -14.492 -4.203 1 98.06 189 TYR B O 1
ATOM 3612 N N . ILE B 1 190 ? -7.871 -12.766 -2.912 1 98.62 190 ILE B N 1
ATOM 3613 C CA . ILE B 1 190 ? -8.008 -13.562 -1.7 1 98.62 190 ILE B CA 1
ATOM 3614 C C . ILE B 1 190 ? -9.453 -14.031 -1.553 1 98.62 190 ILE B C 1
ATOM 3616 O O . ILE B 1 190 ? -9.703 -15.195 -1.216 1 98.62 190 ILE B O 1
ATOM 3620 N N . ARG B 1 191 ? -10.391 -13.203 -1.854 1 98.31 191 ARG B N 1
ATOM 3621 C CA . ARG B 1 191 ? -11.797 -13.586 -1.817 1 98.31 191 ARG B CA 1
ATOM 3622 C C . ARG B 1 191 ? -12.109 -14.633 -2.881 1 98.31 191 ARG B C 1
ATOM 3624 O O . ARG B 1 191 ? -12.898 -15.555 -2.643 1 98.31 191 ARG B O 1
ATOM 3631 N N . GLU B 1 192 ? -11.523 -14.477 -4.047 1 98.75 192 GLU B N 1
ATOM 3632 C CA . GLU B 1 192 ? -11.688 -15.477 -5.098 1 98.75 192 GLU B CA 1
ATOM 3633 C C . GLU B 1 192 ? -11.141 -16.844 -4.656 1 98.75 192 GLU B C 1
ATOM 3635 O O . GLU B 1 192 ? -11.758 -17.875 -4.922 1 98.75 192 GLU B O 1
ATOM 3640 N N . ILE B 1 193 ? -10 -16.797 -4.004 1 98.81 193 ILE B N 1
ATOM 3641 C CA . ILE B 1 193 ? -9.422 -18.047 -3.496 1 98.81 193 ILE B CA 1
ATOM 3642 C C . ILE B 1 193 ? -10.422 -18.75 -2.582 1 98.81 193 ILE B C 1
ATOM 3644 O O . ILE B 1 193 ? -10.672 -19.938 -2.734 1 98.81 193 ILE B O 1
ATOM 3648 N N . ALA B 1 194 ? -11 -17.969 -1.691 1 98.88 194 ALA B N 1
ATOM 3649 C CA . ALA B 1 194 ? -11.992 -18.547 -0.78 1 98.88 194 ALA B CA 1
ATOM 3650 C C . ALA B 1 194 ? -13.172 -19.125 -1.549 1 98.88 194 ALA B C 1
ATOM 3652 O O . ALA B 1 194 ? -13.672 -20.203 -1.208 1 98.88 194 ALA B O 1
ATOM 3653 N N . ARG B 1 195 ? -13.594 -18.438 -2.58 1 98.81 195 ARG B N 1
ATOM 3654 C CA . ARG B 1 195 ? -14.773 -18.859 -3.342 1 98.81 195 ARG B CA 1
ATOM 3655 C C . ARG B 1 195 ? -14.5 -20.141 -4.121 1 98.81 195 ARG B C 1
ATOM 3657 O O . ARG B 1 195 ? -15.352 -21.016 -4.184 1 98.81 195 ARG B O 1
ATOM 3664 N N . VAL B 1 196 ? -13.32 -20.281 -4.664 1 98.88 196 VAL B N 1
ATOM 3665 C CA . VAL B 1 196 ? -13.102 -21.328 -5.656 1 98.88 196 VAL B CA 1
ATOM 3666 C C . VAL B 1 196 ? -12.578 -22.578 -4.969 1 98.88 196 VAL B C 1
ATOM 3668 O O . VAL B 1 196 ? -12.617 -23.672 -5.543 1 98.88 196 VAL B O 1
ATOM 3671 N N . LEU B 1 197 ? -12.047 -22.469 -3.787 1 98.94 197 LEU B N 1
ATOM 3672 C CA . LEU B 1 197 ? -11.578 -23.641 -3.057 1 98.94 197 LEU B CA 1
ATOM 3673 C C . LEU B 1 197 ? -12.75 -24.5 -2.598 1 98.94 197 LEU B C 1
ATOM 3675 O O . LEU B 1 197 ? -13.773 -23.984 -2.158 1 98.94 197 LEU B O 1
ATOM 3679 N N . LYS B 1 198 ? -12.586 -25.812 -2.695 1 98.75 198 LYS B N 1
ATOM 3680 C CA . LYS B 1 198 ? -13.461 -26.734 -1.976 1 98.75 198 LYS B CA 1
ATOM 3681 C C . LYS B 1 198 ? -13.305 -26.578 -0.466 1 98.75 198 LYS B C 1
ATOM 3683 O O . LYS B 1 198 ? -12.242 -26.172 0.012 1 98.75 198 LYS B O 1
ATOM 3688 N N . PRO B 1 199 ? -14.43 -26.953 0.249 1 98.56 199 PRO B N 1
ATOM 3689 C CA . PRO B 1 199 ? -14.188 -27.062 1.689 1 98.56 199 PRO B CA 1
ATOM 3690 C C . PRO B 1 199 ? -13 -27.953 2.025 1 98.56 199 PRO B C 1
ATOM 3692 O O . PRO B 1 199 ? -12.883 -29.062 1.499 1 98.56 199 PRO B O 1
ATOM 3695 N N . GLY B 1 200 ? -12.094 -27.453 2.836 1 98.69 200 GLY B N 1
ATOM 3696 C CA . GLY B 1 200 ? -10.898 -28.203 3.189 1 98.69 200 GLY B CA 1
ATOM 3697 C C . GLY B 1 200 ? -9.742 -27.969 2.232 1 98.69 200 GLY B C 1
ATOM 3698 O O . GLY B 1 200 ? -8.617 -28.375 2.502 1 98.69 200 GLY B O 1
ATOM 3699 N N . GLY B 1 201 ? -10.062 -27.328 1.051 1 98.88 201 GLY B N 1
ATOM 3700 C CA . GLY B 1 201 ? -9.016 -27.016 0.091 1 98.88 201 GLY B CA 1
ATOM 3701 C C . GLY B 1 201 ? -8.008 -26.016 0.62 1 98.88 201 GLY B C 1
ATOM 3702 O O . GLY B 1 201 ? -8.281 -25.297 1.587 1 98.88 201 GLY B O 1
ATOM 3703 N N . LYS B 1 202 ? -6.805 -26 0.012 1 98.94 202 LYS B N 1
ATOM 3704 C CA . LYS B 1 202 ? -5.727 -25.125 0.478 1 98.94 202 LYS B CA 1
ATOM 3705 C C . LYS B 1 202 ? -5.23 -24.219 -0.643 1 98.94 202 LYS B C 1
ATOM 3707 O O . LYS B 1 202 ? -5.527 -24.453 -1.815 1 98.94 202 LYS B O 1
ATOM 3712 N N . ALA B 1 203 ? -4.527 -23.188 -0.228 1 98.94 203 ALA B N 1
ATOM 3713 C CA . ALA B 1 203 ? -3.91 -22.281 -1.185 1 98.94 203 ALA B CA 1
ATOM 3714 C C . ALA B 1 203 ? -2.564 -21.781 -0.669 1 98.94 203 ALA B C 1
ATOM 3716 O O . ALA B 1 203 ? -2.367 -21.641 0.541 1 98.94 203 ALA B O 1
ATOM 3717 N N . PHE B 1 204 ? -1.672 -21.578 -1.588 1 98.94 204 PHE B N 1
ATOM 3718 C CA . PHE B 1 204 ? -0.401 -20.922 -1.3 1 98.94 204 PHE B CA 1
ATOM 3719 C C . PHE B 1 204 ? -0.37 -19.516 -1.884 1 98.94 204 PHE B C 1
ATOM 3721 O O . PHE B 1 204 ? -0.717 -19.312 -3.049 1 98.94 204 PHE B O 1
ATOM 3728 N N . LEU B 1 205 ? 0.061 -18.547 -1.046 1 98.75 205 LEU B N 1
ATOM 3729 C CA . LEU B 1 205 ? 0.186 -17.156 -1.458 1 98.75 205 LEU B CA 1
ATOM 3730 C C . LEU B 1 205 ? 1.55 -16.594 -1.07 1 98.75 205 LEU B C 1
ATOM 3732 O O . LEU B 1 205 ? 2.092 -16.938 -0.017 1 98.75 205 LEU B O 1
ATOM 3736 N N . SER B 1 206 ? 2.061 -15.727 -1.918 1 98.62 206 SER B N 1
ATOM 3737 C CA . SER B 1 206 ? 3.242 -14.945 -1.576 1 98.62 206 SER B CA 1
ATOM 3738 C C . SER B 1 206 ? 2.994 -13.453 -1.784 1 98.62 206 SER B C 1
ATOM 3740 O O . SER B 1 206 ? 2.404 -13.055 -2.789 1 98.62 206 SER B O 1
ATOM 3742 N N . THR B 1 207 ? 3.338 -12.617 -0.802 1 98.25 207 THR B N 1
ATOM 3743 C CA . THR B 1 207 ? 3.279 -11.164 -0.88 1 98.25 207 THR B CA 1
ATOM 3744 C C . THR B 1 207 ? 4.617 -10.547 -0.485 1 98.25 207 THR B C 1
ATOM 3746 O O . THR B 1 207 ? 5.426 -11.188 0.195 1 98.25 207 THR B O 1
ATOM 3749 N N . ALA B 1 208 ? 4.871 -9.352 -0.994 1 96.56 208 ALA B N 1
ATOM 3750 C CA . ALA B 1 208 ? 6.09 -8.648 -0.609 1 96.56 208 ALA B CA 1
ATOM 3751 C C . ALA B 1 208 ? 6.023 -8.18 0.843 1 96.56 208 ALA B C 1
ATOM 3753 O O . ALA B 1 208 ? 5.152 -7.387 1.206 1 96.56 208 ALA B O 1
ATOM 3754 N N . ASN B 1 209 ? 6.98 -8.68 1.643 1 98.19 209 ASN B N 1
ATOM 3755 C CA . ASN B 1 209 ? 6.969 -8.391 3.072 1 98.19 209 ASN B CA 1
ATOM 3756 C C . ASN B 1 209 ? 7.824 -7.172 3.404 1 98.19 209 ASN B C 1
ATOM 3758 O O . ASN B 1 209 ? 9.039 -7.281 3.541 1 98.19 209 ASN B O 1
ATOM 3762 N N . PHE B 1 210 ? 7.145 -6.082 3.652 1 97.44 210 PHE B N 1
ATOM 3763 C CA . PHE B 1 210 ? 7.801 -4.809 3.936 1 97.44 210 PHE B CA 1
ATOM 3764 C C . PHE B 1 210 ? 8.688 -4.922 5.168 1 97.44 210 PHE B C 1
ATOM 3766 O O . PHE B 1 210 ? 9.719 -4.254 5.258 1 97.44 210 PHE B O 1
ATOM 3773 N N . LEU B 1 211 ? 8.367 -5.789 6.102 1 98.44 211 LEU B N 1
ATOM 3774 C CA . LEU B 1 211 ? 9.008 -5.828 7.41 1 98.44 211 LEU B CA 1
ATOM 3775 C C . LEU B 1 211 ? 10.258 -6.699 7.379 1 98.44 211 LEU B C 1
ATOM 3777 O O . LEU B 1 211 ? 11.07 -6.66 8.305 1 98.44 211 LEU B O 1
ATOM 3781 N N . SER B 1 212 ? 10.383 -7.527 6.367 1 98.25 212 SER B N 1
ATOM 3782 C CA . SER B 1 212 ? 11.562 -8.375 6.289 1 98.25 212 SER B CA 1
ATOM 3783 C C . SER B 1 212 ? 12.773 -7.598 5.773 1 98.25 212 SER B C 1
ATOM 3785 O O . SER B 1 212 ? 12.617 -6.641 5.016 1 98.25 212 SER B O 1
ATOM 3787 N N . PRO B 1 213 ? 13.984 -8.031 6.145 1 97.56 213 PRO B N 1
ATOM 3788 C CA . PRO B 1 213 ? 15.172 -7.336 5.641 1 97.56 213 PRO B CA 1
ATOM 3789 C C . PRO B 1 213 ? 15.227 -7.293 4.113 1 97.56 213 PRO B C 1
ATOM 3791 O O . PRO B 1 213 ? 15.508 -6.242 3.533 1 97.56 213 PRO B O 1
ATOM 3794 N N . GLY B 1 214 ? 14.945 -8.422 3.521 1 96.19 214 GLY B N 1
ATOM 3795 C CA . GLY B 1 214 ? 14.953 -8.453 2.066 1 96.19 214 GLY B CA 1
ATOM 3796 C C . GLY B 1 214 ? 13.852 -7.605 1.447 1 96.19 214 GLY B C 1
ATOM 3797 O O . GLY B 1 214 ? 14.055 -6.992 0.397 1 96.19 214 GLY B O 1
ATOM 3798 N N . GLY B 1 215 ? 12.68 -7.621 2.094 1 95.88 215 GLY B N 1
ATOM 3799 C CA . GLY B 1 215 ? 11.602 -6.758 1.638 1 95.88 215 GLY B CA 1
ATOM 3800 C C . GLY B 1 215 ? 11.93 -5.281 1.752 1 95.88 215 GLY B C 1
ATOM 3801 O O . GLY B 1 215 ? 11.695 -4.516 0.818 1 95.88 215 GLY B O 1
ATOM 3802 N N . TRP B 1 216 ? 12.508 -4.879 2.836 1 96.44 216 TRP B N 1
ATOM 3803 C CA . TRP B 1 216 ? 12.914 -3.492 3.037 1 96.44 216 TRP B CA 1
ATOM 3804 C C . TRP B 1 216 ? 13.961 -3.078 2.016 1 96.44 216 TRP B C 1
ATOM 3806 O O . TRP B 1 216 ? 13.898 -1.982 1.453 1 96.44 216 TRP B O 1
ATOM 3816 N N . ASP B 1 217 ? 14.914 -3.965 1.804 1 93.31 217 ASP B N 1
ATOM 3817 C CA . ASP B 1 217 ? 15.969 -3.66 0.842 1 93.31 217 ASP B CA 1
ATOM 3818 C C . ASP B 1 217 ? 15.391 -3.424 -0.551 1 93.31 217 ASP B C 1
ATOM 3820 O O . ASP B 1 217 ? 15.805 -2.496 -1.251 1 93.31 217 ASP B O 1
ATOM 3824 N N . ARG B 1 218 ? 14.484 -4.258 -0.905 1 91.19 218 ARG B N 1
ATOM 3825 C CA . ARG B 1 218 ? 13.844 -4.102 -2.207 1 91.19 218 ARG B CA 1
ATOM 3826 C C . ARG B 1 218 ? 13.055 -2.797 -2.275 1 91.19 218 ARG B C 1
ATOM 3828 O O . ARG B 1 218 ? 13.109 -2.088 -3.281 1 91.19 218 ARG B O 1
ATOM 3835 N N . PHE B 1 219 ? 12.375 -2.49 -1.21 1 92.44 219 PHE B N 1
ATOM 3836 C CA . PHE B 1 219 ? 11.625 -1.242 -1.12 1 92.44 219 PHE B CA 1
ATOM 3837 C C . PHE B 1 219 ? 12.555 -0.042 -1.257 1 92.44 219 PHE B C 1
ATOM 3839 O O . PHE B 1 219 ? 12.289 0.871 -2.041 1 92.44 219 PHE B O 1
ATOM 3846 N N . ASN B 1 220 ? 13.594 -0.1 -0.562 1 90.56 220 ASN B N 1
ATOM 3847 C CA . ASN B 1 220 ? 14.539 1.015 -0.531 1 90.56 220 ASN B CA 1
ATOM 3848 C C . ASN B 1 220 ? 15.227 1.205 -1.879 1 90.56 220 ASN B C 1
ATOM 3850 O O . ASN B 1 220 ? 15.703 2.299 -2.189 1 90.56 220 ASN B O 1
ATOM 3854 N N . ALA B 1 221 ? 15.305 0.143 -2.615 1 85.94 221 ALA B N 1
ATOM 3855 C CA . ALA B 1 221 ? 15.93 0.203 -3.934 1 85.94 221 ALA B CA 1
ATOM 3856 C C . ALA B 1 221 ? 14.945 0.688 -4.988 1 85.94 221 ALA B C 1
ATOM 3858 O O . ALA B 1 221 ? 15.336 1.042 -6.102 1 85.94 221 ALA B O 1
ATOM 3859 N N . GLN B 1 222 ? 13.703 0.742 -4.586 1 80.44 222 GLN B N 1
ATOM 3860 C CA . GLN B 1 222 ? 12.648 1.153 -5.512 1 80.44 222 GLN B CA 1
ATOM 3861 C C . GLN B 1 222 ? 12.328 2.637 -5.355 1 80.44 222 GLN B C 1
ATOM 3863 O O . GLN B 1 222 ? 12.039 3.102 -4.25 1 80.44 222 GLN B O 1
ATOM 3868 N N . ASP B 1 223 ? 12.477 3.406 -6.344 1 64.56 223 ASP B N 1
ATOM 3869 C CA . ASP B 1 223 ? 12.273 4.848 -6.254 1 64.56 223 ASP B CA 1
ATOM 3870 C C . ASP B 1 223 ? 10.789 5.191 -6.195 1 64.56 223 ASP B C 1
ATOM 3872 O O . ASP B 1 223 ? 10.391 6.152 -5.531 1 64.56 223 ASP B O 1
ATOM 3876 N N . LYS B 1 224 ? 10.047 4.547 -7.066 1 61.19 224 LYS B N 1
ATOM 3877 C CA . LYS B 1 224 ? 8.617 4.824 -7.133 1 61.19 224 LYS B CA 1
ATOM 3878 C C . LYS B 1 224 ? 7.82 3.551 -7.41 1 61.19 224 LYS B C 1
ATOM 3880 O O . LYS B 1 224 ? 8.391 2.52 -7.766 1 61.19 224 LYS B O 1
ATOM 3885 N N . TYR B 1 225 ? 6.508 3.748 -6.988 1 52.88 225 TYR B N 1
ATOM 3886 C CA . TYR B 1 225 ? 5.641 2.652 -7.402 1 52.88 225 TYR B CA 1
ATOM 3887 C C . TYR B 1 225 ? 5.617 2.518 -8.922 1 52.88 225 TYR B C 1
ATOM 3889 O O . TYR B 1 225 ? 5.492 3.514 -9.633 1 52.88 225 TYR B O 1
ATOM 3897 N N . SER B 1 226 ? 6.148 1.468 -9.312 1 48.38 226 SER B N 1
ATOM 3898 C CA . SER B 1 226 ? 6.008 1.141 -10.727 1 48.38 226 SER B CA 1
ATOM 3899 C C . SER B 1 226 ? 5.379 -0.236 -10.914 1 48.38 226 SER B C 1
ATOM 3901 O O . SER B 1 226 ? 5.52 -1.111 -10.055 1 48.38 226 SER B O 1
ATOM 3903 N N . VAL B 1 227 ? 4.316 -0.211 -11.719 1 43.53 227 VAL B N 1
ATOM 3904 C CA . VAL B 1 227 ? 3.701 -1.491 -12.047 1 43.53 227 VAL B CA 1
ATOM 3905 C C . VAL B 1 227 ? 4.781 -2.547 -12.266 1 43.53 227 VAL B C 1
ATOM 3907 O O . VAL B 1 227 ? 4.621 -3.703 -11.867 1 43.53 227 VAL B O 1
ATOM 3910 N N . GLY B 1 228 ? 5.879 -2.172 -12.688 1 55.34 228 GLY B N 1
ATOM 3911 C CA . GLY B 1 228 ? 6.957 -3.143 -12.766 1 55.34 228 GLY B CA 1
ATOM 3912 C C . GLY B 1 228 ? 7.711 -3.307 -11.461 1 55.34 228 GLY B C 1
ATOM 3913 O O . GLY B 1 228 ? 8.555 -4.199 -11.336 1 55.34 228 GLY B O 1
ATOM 3914 N N . GLY B 1 229 ? 7.117 -2.65 -10.445 1 69.62 229 GLY B N 1
ATOM 3915 C CA . GLY B 1 229 ? 7.703 -2.795 -9.125 1 69.62 229 GLY B CA 1
ATOM 3916 C C . GLY B 1 229 ? 6.836 -3.594 -8.164 1 69.62 229 GLY B C 1
ATOM 3917 O O . GLY B 1 229 ? 6.129 -4.512 -8.586 1 69.62 229 GLY B O 1
ATOM 3918 N N . PHE B 1 230 ? 7.203 -3.584 -6.898 1 85.44 230 PHE B N 1
ATOM 3919 C CA . PHE B 1 230 ? 6.5 -4.348 -5.875 1 85.44 230 PHE B CA 1
ATOM 3920 C C . PHE B 1 230 ? 5.523 -3.459 -5.113 1 85.44 230 PHE B C 1
ATOM 3922 O O . PHE B 1 230 ? 5.773 -2.268 -4.926 1 85.44 230 PHE B O 1
ATOM 3929 N N . TYR B 1 231 ? 4.453 -3.996 -4.855 1 89.44 231 TYR B N 1
ATOM 3930 C CA . TYR B 1 231 ? 3.543 -3.482 -3.836 1 89.44 231 TYR B CA 1
ATOM 3931 C C . TYR B 1 231 ? 3.781 -4.168 -2.496 1 89.44 231 TYR B C 1
ATOM 3933 O O . TYR B 1 231 ? 3.646 -5.387 -2.385 1 89.44 231 TYR B O 1
ATOM 3941 N N . PHE B 1 232 ? 4.09 -3.314 -1.528 1 93.25 232 PHE B N 1
ATOM 3942 C CA . PHE B 1 232 ? 4.523 -3.873 -0.254 1 93.25 232 PHE B CA 1
ATOM 3943 C C . PHE B 1 232 ? 3.381 -3.875 0.755 1 93.25 232 PHE B C 1
ATOM 3945 O O . PHE B 1 232 ? 2.562 -2.953 0.774 1 93.25 232 PHE B O 1
ATOM 3952 N N . MET B 1 233 ? 3.328 -4.883 1.526 1 96.19 233 MET B N 1
ATOM 3953 C CA . MET B 1 233 ? 2.451 -5.016 2.686 1 96.19 233 MET B CA 1
ATOM 3954 C C . MET B 1 233 ? 3.146 -5.77 3.812 1 96.19 233 MET B C 1
ATOM 3956 O O . MET B 1 233 ? 4.371 -5.902 3.814 1 96.19 233 MET B O 1
ATOM 3960 N N . CYS B 1 234 ? 2.441 -6.102 4.828 1 97.19 234 CYS B N 1
ATOM 3961 C CA . CYS B 1 234 ? 3.033 -6.887 5.902 1 97.19 234 CYS B CA 1
ATOM 3962 C C . CYS B 1 234 ? 2.137 -8.062 6.281 1 97.19 234 CYS B C 1
ATOM 3964 O O . CYS B 1 234 ? 0.965 -8.102 5.898 1 97.19 234 CYS B O 1
ATOM 3966 N N . PRO B 1 235 ? 2.699 -9.031 6.992 1 98.44 235 PRO B N 1
ATOM 3967 C CA . PRO B 1 235 ? 1.947 -10.25 7.309 1 98.44 235 PRO B CA 1
ATOM 3968 C C . PRO B 1 235 ? 0.63 -9.961 8.023 1 98.44 235 PRO B C 1
ATOM 3970 O O . PRO B 1 235 ? -0.383 -10.602 7.746 1 98.44 235 PRO B O 1
ATOM 3973 N N . ASP B 1 236 ? 0.584 -8.969 8.883 1 98.5 236 ASP B N 1
ATOM 3974 C CA . ASP B 1 236 ? -0.64 -8.672 9.617 1 98.5 236 ASP B CA 1
ATOM 3975 C C . ASP B 1 236 ? -1.755 -8.227 8.68 1 98.5 236 ASP B C 1
ATOM 3977 O O . ASP B 1 236 ? -2.924 -8.562 8.883 1 98.5 236 ASP B O 1
ATOM 3981 N N . MET B 1 237 ? -1.404 -7.484 7.723 1 98.56 237 MET B N 1
ATOM 3982 C CA . MET B 1 237 ? -2.391 -7.055 6.734 1 98.56 237 MET B CA 1
ATOM 3983 C C . MET B 1 237 ? -2.93 -8.25 5.949 1 98.56 237 MET B C 1
ATOM 3985 O O . MET B 1 237 ? -4.137 -8.352 5.715 1 98.56 237 MET B O 1
ATOM 3989 N N . VAL B 1 238 ? -2.029 -9.125 5.566 1 98.75 238 VAL B N 1
ATOM 3990 C CA . VAL B 1 238 ? -2.428 -10.312 4.824 1 98.75 238 VAL B CA 1
ATOM 3991 C C . VAL B 1 238 ? -3.33 -11.188 5.695 1 98.75 238 VAL B C 1
ATOM 3993 O O . VAL B 1 238 ? -4.387 -11.641 5.246 1 98.75 238 VAL B O 1
ATOM 3996 N N . ARG B 1 239 ? -2.941 -11.383 6.918 1 98.75 239 ARG B N 1
ATOM 3997 C CA . ARG B 1 239 ? -3.727 -12.203 7.84 1 98.75 239 ARG B CA 1
ATOM 3998 C C . ARG B 1 239 ? -5.133 -11.633 8.008 1 98.75 239 ARG B C 1
ATOM 4000 O O . ARG B 1 239 ? -6.105 -12.383 8.094 1 98.75 239 ARG B O 1
ATOM 4007 N N . LEU B 1 240 ? -5.184 -10.336 8.078 1 98.75 240 LEU B N 1
ATOM 4008 C CA . LEU B 1 240 ? -6.5 -9.727 8.242 1 98.75 240 LEU B CA 1
ATOM 4009 C C . LEU B 1 240 ? -7.375 -10 7.023 1 98.75 240 LEU B C 1
ATOM 4011 O O . LEU B 1 240 ? -8.547 -10.367 7.168 1 98.75 240 LEU B O 1
ATOM 4015 N N . MET B 1 241 ? -6.855 -9.805 5.848 1 98.62 241 MET B N 1
ATOM 4016 C CA . MET B 1 241 ? -7.625 -10.07 4.637 1 98.62 241 MET B CA 1
ATOM 4017 C C . MET B 1 241 ? -8.047 -11.539 4.574 1 98.62 241 MET B C 1
ATOM 4019 O O . MET B 1 241 ? -9.172 -11.852 4.18 1 98.62 241 MET B O 1
ATOM 4023 N N . LEU B 1 242 ? -7.109 -12.477 4.941 1 98.88 242 LEU B N 1
ATOM 4024 C CA . LEU B 1 242 ? -7.43 -13.898 4.965 1 98.88 242 LEU B CA 1
ATOM 4025 C C . LEU B 1 242 ? -8.57 -14.188 5.934 1 98.88 242 LEU B C 1
ATOM 4027 O O . LEU B 1 242 ? -9.508 -14.922 5.594 1 98.88 242 LEU B O 1
ATOM 4031 N N . ASP B 1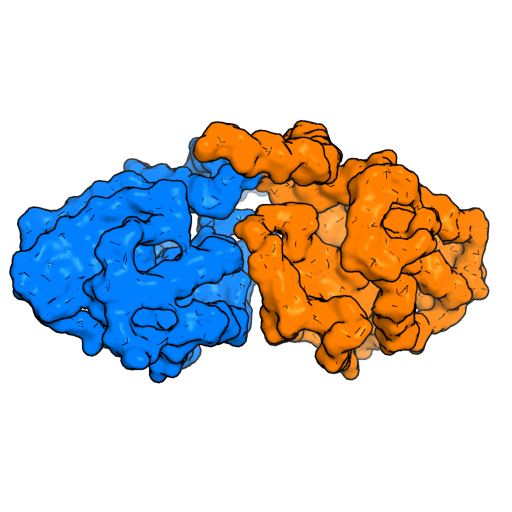 243 ? -8.453 -13.586 7.094 1 98.75 243 ASP B N 1
ATOM 4032 C CA . ASP B 1 243 ? -9.484 -13.773 8.109 1 98.75 243 ASP B CA 1
ATOM 4033 C C . ASP B 1 243 ? -10.836 -13.273 7.617 1 98.75 243 ASP B C 1
ATOM 4035 O O . ASP B 1 243 ? -11.852 -13.961 7.766 1 98.75 243 ASP B O 1
ATOM 4039 N N . LYS B 1 244 ? -10.852 -12.117 7.012 1 98.5 244 LYS B N 1
ATOM 4040 C CA . LYS B 1 244 ? -12.086 -11.516 6.508 1 98.5 244 LYS B CA 1
ATOM 4041 C C . LYS B 1 244 ? -12.68 -12.352 5.379 1 98.5 244 LYS B C 1
ATOM 4043 O O . LYS B 1 244 ? -13.898 -12.336 5.16 1 98.5 244 LYS B 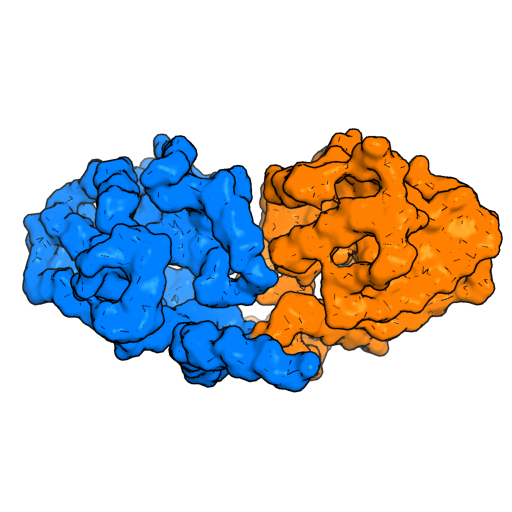O 1
ATOM 4048 N N . ALA B 1 245 ? -11.875 -13.164 4.695 1 98.62 245 ALA B N 1
ATOM 4049 C CA . ALA B 1 245 ? -12.328 -14.023 3.604 1 98.62 245 ALA B CA 1
ATOM 4050 C C . ALA B 1 245 ? -12.727 -15.398 4.121 1 98.62 245 ALA B C 1
ATOM 4052 O O . ALA B 1 245 ? -13.164 -16.25 3.352 1 98.62 245 ALA B O 1
ATOM 4053 N N . GLY B 1 246 ? -12.516 -15.633 5.383 1 98.62 246 GLY B N 1
ATOM 4054 C CA . GLY B 1 246 ? -12.891 -16.906 5.98 1 98.62 246 GLY B CA 1
ATOM 4055 C C . GLY B 1 246 ? -11.836 -17.984 5.793 1 98.62 246 GLY B C 1
ATOM 4056 O O . GLY B 1 246 ? -12.141 -19.172 5.859 1 98.62 246 GLY B O 1
ATOM 4057 N N . LEU B 1 247 ? -10.617 -17.609 5.535 1 98.88 247 LEU B N 1
ATOM 4058 C CA . LEU B 1 247 ? -9.523 -18.562 5.363 1 98.88 247 LEU B CA 1
ATOM 4059 C C . LEU B 1 247 ? -8.68 -18.656 6.629 1 98.88 247 LEU B C 1
ATOM 4061 O O . LEU B 1 247 ? -8.516 -17.672 7.344 1 98.88 247 LEU B O 1
ATOM 4065 N N . ARG B 1 248 ? -8.125 -19.828 6.844 1 98.69 248 ARG B N 1
ATOM 4066 C CA . ARG B 1 248 ? -7.281 -20.062 8.008 1 98.69 248 ARG B CA 1
ATOM 4067 C C . ARG B 1 248 ? -5.82 -20.25 7.602 1 98.69 248 ARG B C 1
ATOM 4069 O O . ARG B 1 248 ? -5.523 -21 6.668 1 98.69 248 ARG B O 1
ATOM 4076 N N . VAL B 1 249 ? -4.961 -19.656 8.352 1 98.81 249 VAL B N 1
ATOM 4077 C CA . VAL B 1 249 ? -3.531 -19.844 8.117 1 98.81 249 VAL B CA 1
ATOM 4078 C C . VAL B 1 249 ? -3.096 -21.203 8.633 1 98.81 249 VAL B C 1
ATOM 4080 O O . VAL B 1 249 ? -3.354 -21.562 9.789 1 98.81 249 VAL B O 1
ATOM 4083 N N . VAL B 1 250 ? -2.443 -21.922 7.793 1 98.69 250 VAL B N 1
ATOM 4084 C CA . VAL B 1 250 ? -1.979 -23.25 8.133 1 98.69 250 VAL B CA 1
ATOM 4085 C C . VAL B 1 250 ? -0.483 -23.219 8.438 1 98.69 250 VAL B C 1
ATOM 4087 O O . VAL B 1 250 ? -0.016 -23.906 9.359 1 98.69 250 VAL B O 1
ATOM 4090 N N . ARG B 1 251 ? 0.225 -22.484 7.637 1 98.56 251 ARG B N 1
ATOM 4091 C CA . ARG B 1 251 ? 1.68 -22.406 7.738 1 98.56 251 ARG B CA 1
ATOM 4092 C C . ARG B 1 251 ? 2.203 -21.094 7.184 1 98.56 251 ARG B C 1
ATOM 4094 O O . ARG B 1 251 ? 1.701 -20.594 6.172 1 98.56 251 ARG B O 1
ATOM 4101 N N . GLU B 1 252 ? 3.139 -20.562 7.883 1 98.69 252 GLU B N 1
ATOM 4102 C CA . GLU B 1 252 ? 3.857 -19.375 7.426 1 98.69 252 GLU B CA 1
ATOM 4103 C C . GLU B 1 252 ? 5.34 -19.672 7.223 1 98.69 252 GLU B C 1
ATOM 4105 O O . GLU B 1 252 ? 5.938 -20.422 7.996 1 98.69 252 GLU B O 1
ATOM 4110 N N . GLY B 1 253 ? 5.871 -19.109 6.219 1 98.19 253 GLY B N 1
ATOM 4111 C CA . GLY B 1 253 ? 7.297 -19.281 5.988 1 98.19 253 GLY B CA 1
ATOM 4112 C C . GLY B 1 253 ? 8.156 -18.531 6.98 1 98.19 253 GLY B C 1
ATOM 4113 O O . GLY B 1 253 ? 7.832 -17.406 7.359 1 98.19 253 GLY B O 1
ATOM 4114 N N . ASP B 1 254 ? 9.266 -19.141 7.328 1 95.94 254 ASP B N 1
ATOM 4115 C CA . ASP B 1 254 ? 10.242 -18.484 8.195 1 95.94 254 ASP B CA 1
ATOM 4116 C C . ASP B 1 254 ? 11.203 -17.625 7.379 1 95.94 254 ASP B C 1
ATOM 4118 O O . ASP B 1 254 ? 11.5 -17.938 6.223 1 95.94 254 ASP B O 1
ATOM 4122 N N . HIS B 1 255 ? 11.648 -16.656 8.094 1 97.06 255 HIS B N 1
ATOM 4123 C CA . HIS B 1 255 ? 12.68 -15.844 7.445 1 97.06 255 HIS B CA 1
ATOM 4124 C C . HIS B 1 255 ? 13.961 -16.656 7.23 1 97.06 255 HIS B C 1
ATOM 4126 O O . HIS B 1 255 ? 14.398 -17.375 8.125 1 97.06 255 HIS B O 1
ATOM 4132 N N . ASP B 1 256 ? 14.492 -16.562 6.055 1 98.06 256 ASP B N 1
ATOM 4133 C CA . ASP B 1 256 ? 15.773 -17.172 5.695 1 98.06 256 ASP B CA 1
ATOM 4134 C C . ASP B 1 256 ? 16.516 -16.312 4.684 1 98.06 256 ASP B C 1
ATOM 4136 O O . ASP B 1 256 ? 16.156 -16.266 3.506 1 98.06 256 ASP B O 1
ATOM 4140 N N . PRO B 1 257 ? 17.594 -15.648 5.082 1 97 257 PRO B N 1
ATOM 4141 C CA . PRO B 1 257 ? 18.312 -14.734 4.184 1 97 257 PRO B CA 1
ATOM 4142 C C . PRO B 1 257 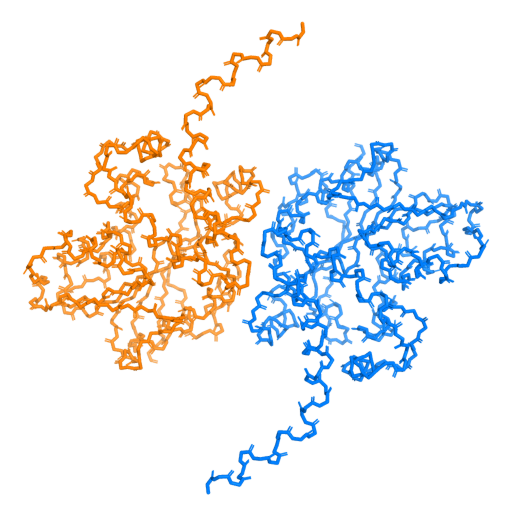? 19.016 -15.469 3.041 1 97 257 PRO B C 1
ATOM 4144 O O . PRO B 1 257 ? 19.469 -14.828 2.086 1 97 257 PRO B O 1
ATOM 4147 N N . SER B 1 258 ? 19.125 -16.781 3.105 1 96.69 258 SER B N 1
ATOM 4148 C CA . SER B 1 258 ? 19.844 -17.516 2.08 1 96.69 258 SER B CA 1
ATOM 4149 C C . SER B 1 258 ? 18.969 -17.781 0.864 1 96.69 258 SER B C 1
ATOM 4151 O O . SER B 1 258 ? 19.453 -18.234 -0.177 1 96.69 258 SER B O 1
ATOM 4153 N N . ASN B 1 259 ? 17.719 -17.578 1.003 1 97.44 259 ASN B N 1
ATOM 4154 C CA . ASN B 1 259 ? 16.75 -17.719 -0.08 1 97.44 259 ASN B CA 1
ATOM 4155 C C . ASN B 1 259 ? 16.047 -16.406 -0.384 1 97.44 259 ASN B C 1
ATOM 4157 O O . ASN B 1 259 ? 15.445 -15.805 0.508 1 97.44 259 ASN B O 1
ATOM 4161 N N . SER B 1 260 ? 16.031 -16.031 -1.606 1 95.12 260 SER B N 1
ATOM 4162 C CA . SER B 1 260 ? 15.523 -14.711 -1.984 1 95.12 260 SER B CA 1
ATOM 4163 C C . SER B 1 260 ? 14.055 -14.547 -1.609 1 95.12 260 SER B C 1
ATOM 4165 O O . SER B 1 260 ? 13.641 -13.484 -1.142 1 95.12 260 SER B O 1
ATOM 4167 N N . TYR B 1 261 ? 13.234 -15.602 -1.798 1 97.5 261 TYR B N 1
ATOM 4168 C CA . TYR B 1 261 ? 11.805 -15.523 -1.521 1 97.5 261 TYR B CA 1
ATOM 4169 C C . TYR B 1 261 ? 11.539 -15.539 -0.021 1 97.5 261 TYR B C 1
ATOM 4171 O O . TYR B 1 261 ? 10.742 -14.75 0.486 1 97.5 261 TYR B O 1
ATOM 4179 N N . TYR B 1 262 ? 12.242 -16.359 0.706 1 98.31 262 TYR B N 1
ATOM 4180 C CA . TYR B 1 262 ? 12.102 -16.406 2.156 1 98.31 262 TYR B CA 1
ATOM 4181 C C . TYR B 1 262 ? 12.625 -15.133 2.807 1 98.31 262 TYR B C 1
ATOM 4183 O O . TYR B 1 262 ? 12.203 -14.781 3.91 1 98.31 262 TYR B O 1
ATOM 4191 N N . ASN B 1 263 ? 13.539 -14.484 2.104 1 97.81 263 ASN B N 1
ATOM 4192 C CA . ASN B 1 263 ? 14.141 -13.266 2.645 1 97.81 263 ASN B CA 1
ATOM 4193 C C . ASN B 1 263 ? 13.242 -12.055 2.436 1 97.81 263 ASN B C 1
ATOM 4195 O O . ASN B 1 263 ? 13.258 -11.117 3.238 1 97.81 263 ASN B O 1
ATOM 4199 N N . ARG B 1 264 ? 12.461 -12.039 1.416 1 96.38 264 ARG B N 1
ATOM 4200 C CA . ARG B 1 264 ? 11.836 -10.781 1.041 1 96.38 264 ARG B CA 1
ATOM 4201 C C . ARG B 1 264 ? 10.312 -10.891 1.083 1 96.38 264 ARG B C 1
ATOM 4203 O O . ARG B 1 264 ? 9.617 -9.875 1.118 1 96.38 264 ARG B O 1
ATOM 4210 N N . ASP B 1 265 ? 9.766 -12.125 1.049 1 98.31 265 ASP B N 1
ATOM 4211 C CA . ASP B 1 265 ? 8.32 -12.281 0.904 1 98.31 265 ASP B CA 1
ATOM 4212 C C . ASP B 1 265 ? 7.703 -12.875 2.166 1 98.31 265 ASP B C 1
ATOM 4214 O O . ASP B 1 265 ? 8.406 -13.461 2.994 1 98.31 265 ASP B O 1
ATOM 4218 N N . TYR B 1 266 ? 6.453 -12.57 2.365 1 98.75 266 TYR B N 1
ATOM 4219 C CA . TYR B 1 266 ? 5.602 -13.344 3.264 1 98.75 266 TYR B CA 1
ATOM 4220 C C . TYR B 1 266 ? 4.98 -14.531 2.537 1 98.75 266 TYR B C 1
ATOM 4222 O O . TYR B 1 266 ? 4.176 -14.359 1.619 1 98.75 266 TYR B O 1
ATOM 4230 N N . LEU B 1 267 ? 5.438 -15.734 2.818 1 98.88 267 LEU B N 1
ATOM 4231 C CA . LEU B 1 267 ? 4.938 -16.984 2.254 1 98.88 267 LEU B CA 1
ATOM 4232 C C . LEU B 1 267 ? 3.943 -17.656 3.199 1 98.88 267 LEU B C 1
ATOM 4234 O O . LEU B 1 267 ? 4.25 -17.891 4.371 1 98.88 267 LEU B O 1
ATOM 4238 N N . VAL B 1 268 ? 2.736 -18 2.658 1 98.94 268 VAL B N 1
ATOM 4239 C CA . VAL B 1 268 ? 1.727 -18.484 3.594 1 98.94 268 VAL B CA 1
ATOM 4240 C C . VAL B 1 268 ? 0.856 -19.531 2.914 1 98.94 268 VAL B C 1
ATOM 4242 O O . VAL B 1 268 ? 0.508 -19.406 1.738 1 98.94 268 VAL B O 1
ATOM 4245 N N . LEU B 1 269 ? 0.659 -20.625 3.572 1 98.94 269 LEU B N 1
ATOM 4246 C CA . LEU B 1 269 ? -0.31 -21.641 3.215 1 98.94 269 LEU B CA 1
ATOM 4247 C C . LEU B 1 269 ? -1.608 -21.469 3.994 1 98.94 269 LEU B C 1
ATOM 4249 O O . LEU B 1 269 ? -1.59 -21.328 5.219 1 98.94 269 LEU B O 1
ATOM 4253 N N . VAL B 1 270 ? -2.713 -21.453 3.275 1 98.94 270 VAL B N 1
ATOM 4254 C CA . VAL B 1 270 ? -3.998 -21.219 3.926 1 98.94 270 VAL B CA 1
ATOM 4255 C C . VAL B 1 270 ? -4.977 -22.344 3.561 1 98.94 270 VAL B C 1
ATOM 4257 O O . VAL B 1 270 ? -4.738 -23.094 2.615 1 98.94 270 VAL B O 1
ATOM 4260 N N . GLN B 1 271 ? -6.086 -22.406 4.355 1 98.94 271 GLN B N 1
ATOM 4261 C CA . GLN B 1 271 ? -7.078 -23.453 4.148 1 98.94 271 GLN B CA 1
ATOM 4262 C C . GLN B 1 271 ? -8.492 -22.906 4.309 1 98.94 271 GLN B C 1
ATOM 4264 O O . GLN B 1 271 ? -8.766 -22.125 5.223 1 98.94 271 GLN B O 1
ATOM 4269 N N . LYS B 1 272 ? -9.281 -23.281 3.389 1 98.88 272 LYS B N 1
ATOM 4270 C CA . LYS B 1 272 ? -10.719 -23.078 3.574 1 98.88 272 LYS B CA 1
ATOM 4271 C C . LYS B 1 272 ? -11.289 -24.062 4.59 1 98.88 272 LYS B C 1
ATOM 4273 O O . LYS B 1 272 ? -11.094 -25.281 4.457 1 98.88 272 LYS B O 1
ATOM 4278 N N . PRO B 1 273 ? -11.953 -23.562 5.559 1 97.94 273 PRO B N 1
ATOM 4279 C CA . PRO B 1 273 ? -12.523 -24.484 6.547 1 97.94 273 PRO B CA 1
ATOM 4280 C C . PRO B 1 273 ? -13.484 -25.484 5.93 1 97.94 273 PRO B C 1
ATOM 4282 O O . PRO B 1 273 ? -14.039 -25.234 4.855 1 97.94 273 PRO B O 1
ATOM 4285 N N . LEU B 1 274 ? -13.789 -26.562 6.656 1 94.69 274 LEU B N 1
ATOM 4286 C CA . LEU B 1 274 ? -14.695 -27.609 6.207 1 94.69 274 LEU B CA 1
ATOM 4287 C C . LEU B 1 274 ? -16.141 -27.156 6.266 1 94.69 274 LEU B C 1
ATOM 4289 O O . LEU B 1 274 ? -16.516 -26.359 7.133 1 94.69 274 LEU B O 1
#

Radius of gyration: 25.62 Å; Cα contacts (8 Å, |Δi|>4): 1095; chains: 2; bounding box: 74×77×50 Å

Solvent-accessible surface area (backbone atoms only — not comparable to full-atom values): 27891 Å² total; per-residue (Å²): 130,76,64,74,71,56,63,75,54,56,79,69,39,60,75,44,40,50,56,43,42,45,41,56,62,38,33,60,44,57,43,38,32,61,51,42,65,66,49,34,44,28,46,49,47,24,50,48,45,66,67,61,42,70,81,36,67,69,45,43,53,41,9,59,74,33,69,30,86,71,61,85,41,55,65,31,36,73,35,30,68,67,46,54,47,48,53,40,60,71,62,45,54,82,66,47,38,44,79,27,34,33,36,29,45,48,38,46,23,21,72,62,49,49,63,47,40,64,35,17,9,26,39,38,38,29,24,59,21,69,40,16,50,50,41,21,47,62,64,56,48,91,62,60,20,59,46,64,25,56,72,43,80,45,81,36,91,54,85,60,75,64,76,85,41,51,51,56,22,43,26,37,38,30,61,82,37,43,23,48,36,48,71,60,58,43,50,40,46,50,41,44,51,48,48,22,31,20,70,60,12,36,34,36,42,32,36,31,14,45,82,33,71,44,17,36,52,53,50,72,70,45,83,59,91,35,75,91,34,69,37,71,44,42,67,67,60,51,50,48,52,36,49,77,45,59,36,40,82,74,45,68,63,63,82,34,84,89,28,69,58,39,19,19,33,43,38,37,33,32,29,34,61,115,132,76,65,75,70,54,62,73,54,57,79,67,40,60,74,45,41,52,56,42,42,46,40,56,63,37,34,63,47,61,39,37,32,64,53,41,67,67,49,34,44,28,49,50,46,23,49,49,43,67,69,62,42,70,81,36,67,67,45,44,53,40,9,59,74,33,68,31,85,69,62,84,43,56,66,31,35,72,37,28,69,68,46,56,47,49,51,39,59,71,63,45,54,82,68,49,38,43,79,28,33,34,36,29,45,48,38,45,22,20,72,63,47,49,63,47,39,65,35,17,10,26,39,37,37,28,23,60,21,69,41,16,50,51,41,22,47,62,63,56,48,92,63,60,22,58,46,65,25,55,74,42,80,44,81,36,92,54,84,60,75,65,75,85,42,50,51,56,20,43,27,38,39,30,61,82,38,43,23,50,36,48,71,59,57,43,50,41,45,51,42,44,51,50,48,22,30,20,71,59,12,36,35,36,41,31,35,31,14,44,81,33,71,44,16,37,51,53,52,74,70,45,83,58,90,34,76,90,35,68,36,72,44,44,68,68,58,52,51,49,53,35,49,76,45,58,38,40,83,74,45,69,62,63,81,35,83,89,29,68,59,39,19,18,34,43,40,38,33,32,28,34,58,114